Protein 3S3L (pdb70)

Organism: Streptomyces tendae (NCBI:txid1932)

Nearest PDB structures (foldseek):
  3t6s-assembly1_B  TM=1.002E+00  e=7.394E-83  Streptomyces tendae
  3t5y-assembly1_B  TM=1.002E+00  e=5.441E-80  Streptomyces tendae
  4xs9-assembly1_B  TM=9.458E-01  e=6.553E-44  Streptomyces peucetius
  5wgc-assembly1_B  TM=9.464E-01  e=9.146E-44  Streptomyces peucetius
  4xs7-assembly1_B  TM=9.462E-01  e=5.916E-43  Streptomyces peucetius

InterPro domains:
  IPR013747 Beta-ketoacyl-[acyl-carrier-protein] synthase III, C-terminal [PF08541] (248-338)
  IPR013751 Beta-ketoacyl-[acyl-carrier-protein] synthase III, N-terminal [PF08545] (112-190)
  IPR016039 Thiolase-like [G3DSA:3.40.47.10] (1-179)
  IPR016039 Thiolase-like [G3DSA:3.40.47.10] (180-338)
  IPR016039 Thiolase-like [SSF53901] (7-338)

Structure (mmCIF, N/CA/C/O backbone):
data_3S3L
#
_entry.id   3S3L
#
_cell.length_a   105.410
_cell.length_b   105.410
_cell.length_c   120.920
_cell.angle_alpha   90.00
_cell.angle_beta   90.00
_cell.angle_gamma   90.00
#
_symmetry.space_group_name_H-M   'P 41 21 2'
#
loop_
_entity.id
_entity.type
_entity.pdbx_description
1 polymer CerJ
2 non-polymer 'ACETATE ION'
3 non-polymer 'CHLORIDE ION'
4 water water
#
loop_
_atom_site.group_PDB
_atom_site.id
_atom_site.type_symbol
_atom_site.label_atom_id
_atom_site.label_alt_id
_atom_site.label_comp_id
_atom_site.label_asym_id
_atom_site.label_entity_id
_atom_site.label_seq_id
_atom_site.pdbx_PDB_ins_code
_atom_site.Cartn_x
_atom_site.Cartn_y
_atom_site.Cartn_z
_atom_site.occupancy
_atom_site.B_iso_or_equiv
_atom_site.auth_seq_id
_atom_site.auth_comp_id
_atom_site.auth_asym_id
_atom_site.auth_atom_id
_atom_site.pdbx_PDB_model_num
ATOM 1 N N . MET A 1 1 ? 36.396 5.443 -15.666 1.00 29.06 1 MET A N 1
ATOM 2 C CA . MET A 1 1 ? 36.210 6.090 -14.335 1.00 27.96 1 MET A CA 1
ATOM 3 C C . MET A 1 1 ? 35.505 5.161 -13.362 1.00 30.49 1 MET A C 1
ATOM 4 O O . MET A 1 1 ? 34.437 4.598 -13.675 1.00 28.25 1 MET A O 1
ATOM 9 N N . ARG A 1 2 ? 36.086 5.029 -12.172 1.00 30.87 2 ARG A N 1
ATOM 10 C CA . ARG A 1 2 ? 35.456 4.323 -11.057 1.00 31.93 2 ARG A CA 1
ATOM 11 C C . ARG A 1 2 ? 34.778 5.337 -10.126 1.00 31.52 2 ARG A C 1
ATOM 12 O O . ARG A 1 2 ? 35.418 6.234 -9.610 1.00 32.18 2 ARG A O 1
ATOM 20 N N . TRP A 1 3 ? 33.477 5.187 -9.914 1.00 29.37 3 TRP A N 1
ATOM 21 C CA . TRP A 1 3 ? 32.704 6.139 -9.111 1.00 28.31 3 TRP A CA 1
ATOM 22 C C . TRP A 1 3 ? 32.465 5.643 -7.679 1.00 27.58 3 TRP A C 1
ATOM 23 O O . TRP A 1 3 ? 31.952 4.544 -7.439 1.00 25.59 3 TRP A O 1
ATOM 34 N N . GLU A 1 4 ? 32.902 6.435 -6.718 1.00 32.23 4 GLU A N 1
ATOM 35 C CA . GLU A 1 4 ? 32.759 6.061 -5.297 1.00 34.68 4 GLU A CA 1
ATOM 36 C C . GLU A 1 4 ? 31.362 6.385 -4.716 1.00 32.34 4 GLU A C 1
ATOM 37 O O . GLU A 1 4 ? 30.879 5.673 -3.833 1.00 30.94 4 GLU A O 1
ATOM 43 N N . ASN A 1 5 ? 30.736 7.450 -5.216 1.00 30.05 5 ASN A N 1
ATOM 44 C CA . ASN A 1 5 ? 29.469 7.962 -4.701 1.00 31.70 5 ASN A CA 1
ATOM 45 C C . ASN A 1 5 ? 28.545 8.456 -5.786 1.00 27.83 5 ASN A C 1
ATOM 46 O O . ASN A 1 5 ? 28.282 9.659 -5.873 1.00 28.62 5 ASN A O 1
ATOM 51 N N . LEU A 1 6 ? 28.097 7.553 -6.655 1.00 26.35 6 LEU A N 1
ATOM 52 C CA . LEU A 1 6 ? 27.161 7.929 -7.721 1.00 22.70 6 LEU A CA 1
ATOM 53 C C . LEU A 1 6 ? 26.117 6.834 -7.879 1.00 22.70 6 LEU A C 1
ATOM 54 O O . LEU A 1 6 ? 26.446 5.651 -7.889 1.00 28.06 6 LEU A O 1
ATOM 59 N N . PHE A 1 7 ? 24.856 7.267 -7.977 1.00 23.67 7 PHE A N 1
ATOM 60 C CA . PHE A 1 7 ? 23.703 6.407 -7.936 1.00 19.02 7 PHE A CA 1
ATOM 61 C C . PHE A 1 7 ? 22.695 6.855 -8.982 1.00 21.40 7 PHE A C 1
ATOM 62 O O . PHE A 1 7 ? 22.609 8.048 -9.296 1.00 20.39 7 PHE A O 1
ATOM 70 N N . VAL A 1 8 ? 21.918 5.895 -9.470 1.00 20.52 8 VAL A N 1
ATOM 71 C CA . VAL A 1 8 ? 20.706 6.161 -10.224 1.00 21.76 8 VAL A CA 1
ATOM 72 C C . VAL A 1 8 ? 19.532 6.095 -9.251 1.00 23.52 8 VAL A C 1
ATOM 73 O O . VAL A 1 8 ? 19.297 5.069 -8.615 1.00 22.54 8 VAL A O 1
ATOM 77 N N . SER A 1 9 ? 18.808 7.200 -9.099 1.00 24.90 9 SER A N 1
ATOM 78 C CA . SER A 1 9 ? 17.716 7.257 -8.150 1.00 25.33 9 SER A CA 1
ATOM 79 C C . SER A 1 9 ? 16.356 7.059 -8.801 1.00 24.99 9 SER A C 1
ATOM 80 O O . SER A 1 9 ? 15.419 6.637 -8.153 1.00 24.14 9 SER A O 1
ATOM 83 N N . GLY A 1 10 ? 16.268 7.286 -10.090 1.00 23.89 10 GLY A N 1
ATOM 84 C CA . GLY A 1 10 ? 15.025 7.116 -10.786 1.00 25.32 10 GLY A CA 1
ATOM 85 C C . GLY A 1 10 ? 15.314 7.058 -12.270 1.00 24.27 10 GLY A C 1
ATOM 86 O O . GLY A 1 10 ? 16.356 7.573 -12.768 1.00 23.93 10 GLY A O 1
ATOM 87 N N . VAL A 1 11 ? 14.422 6.377 -12.963 1.00 24.46 11 VAL A N 1
ATOM 88 C CA . VAL A 1 11 ? 14.482 6.279 -14.404 1.00 24.65 11 VAL A CA 1
ATOM 89 C C . VAL A 1 11 ? 13.055 6.070 -14.949 1.00 24.13 11 VAL A C 1
ATOM 90 O O . VAL A 1 11 ? 12.264 5.385 -14.349 1.00 25.85 11 VAL A O 1
ATOM 94 N N . ALA A 1 12 ? 12.735 6.707 -16.060 1.00 21.70 12 ALA A N 1
ATOM 95 C CA . ALA A 1 12 ? 11.444 6.525 -16.702 1.00 26.25 12 ALA A CA 1
ATOM 96 C C . ALA A 1 12 ? 11.478 6.960 -18.168 1.00 25.71 12 ALA A C 1
ATOM 97 O O . ALA A 1 12 ? 12.353 7.750 -18.590 1.00 25.26 12 ALA A O 1
ATOM 99 N N . ALA A 1 13 ? 10.539 6.408 -18.934 1.00 23.09 13 ALA A N 1
ATOM 100 C CA . ALA A 1 13 ? 10.313 6.798 -20.301 1.00 23.91 13 ALA A CA 1
ATOM 101 C C . ALA A 1 13 ? 8.834 7.234 -20.465 1.00 25.37 13 ALA A C 1
ATOM 102 O O . ALA A 1 13 ? 7.944 6.699 -19.815 1.00 24.84 13 ALA A O 1
ATOM 104 N N . TRP A 1 14 ? 8.604 8.253 -21.287 1.00 24.73 14 TRP A N 1
ATOM 105 C CA . TRP A 1 14 ? 7.282 8.578 -21.794 1.00 25.17 14 TRP A CA 1
ATOM 106 C C . TRP A 1 14 ? 7.295 8.332 -23.304 1.00 26.21 14 TRP A C 1
ATOM 107 O O . TRP A 1 14 ? 7.967 9.053 -24.066 1.00 21.95 14 TRP A O 1
ATOM 118 N N . LEU A 1 15 ? 6.556 7.317 -23.715 1.00 23.73 15 LEU A N 1
ATOM 119 C CA . LEU A 1 15 ? 6.533 6.873 -25.097 1.00 23.64 15 LEU A CA 1
ATOM 120 C C . LEU A 1 15 ? 5.098 6.875 -25.648 1.00 24.88 15 LEU A C 1
ATOM 121 O O . LEU A 1 15 ? 4.196 6.423 -24.994 1.00 22.24 15 LEU A O 1
ATOM 126 N N . PRO A 1 16 ? 4.916 7.385 -26.862 1.00 24.85 16 PRO A N 1
ATOM 127 C CA . PRO A 1 16 ? 3.652 7.299 -27.533 1.00 27.20 16 PRO A CA 1
ATOM 128 C C . PRO A 1 16 ? 3.356 5.866 -27.966 1.00 26.70 16 PRO A C 1
ATOM 129 O O . PRO A 1 16 ? 4.166 4.952 -27.730 1.00 26.39 16 PRO A O 1
ATOM 133 N N . PRO A 1 17 ? 2.170 5.647 -28.530 1.00 28.65 17 PRO A N 1
ATOM 134 C CA . PRO A 1 17 ? 1.789 4.293 -28.872 1.00 27.38 17 PRO A CA 1
ATOM 135 C C . PRO A 1 17 ? 2.611 3.674 -30.012 1.00 29.01 17 PRO A C 1
ATOM 136 O O . PRO A 1 17 ? 3.237 4.384 -30.812 1.00 29.57 17 PRO A O 1
ATOM 140 N N . LEU A 1 18 ? 2.613 2.339 -30.053 1.00 29.17 18 LEU A N 1
ATOM 141 C CA . LEU A 1 18 ? 3.413 1.596 -31.015 1.00 29.50 18 LEU A CA 1
ATOM 142 C C . LEU A 1 18 ? 2.789 1.671 -32.399 1.00 30.40 18 LEU A C 1
ATOM 143 O O . LEU A 1 18 ? 1.551 1.638 -32.586 1.00 26.24 18 LEU A O 1
ATOM 148 N N . SER A 1 19 ? 3.646 1.739 -33.396 1.00 27.08 19 SER A N 1
ATOM 149 C CA . SER A 1 19 ? 3.157 1.668 -34.751 1.00 25.85 19 SER A CA 1
ATOM 150 C C . SER A 1 19 ? 3.927 0.540 -35.424 1.00 26.67 19 SER A C 1
ATOM 151 O O . SER A 1 19 ? 5.180 0.522 -35.372 1.00 23.74 19 SER A O 1
ATOM 154 N N . THR A 1 20 ? 3.220 -0.406 -36.027 1.00 26.38 20 THR A N 1
ATOM 155 C CA . THR A 1 20 ? 3.888 -1.653 -36.455 1.00 27.38 20 THR A CA 1
ATOM 156 C C . THR A 1 20 ? 4.638 -1.547 -37.805 1.00 27.89 20 THR A C 1
ATOM 157 O O . THR A 1 20 ? 4.202 -0.854 -38.730 1.00 24.08 20 THR A O 1
ATOM 161 N N . ALA A 1 21 ? 5.767 -2.259 -37.899 1.00 30.14 21 ALA A N 1
ATOM 162 C CA . ALA A 1 21 ? 6.485 -2.410 -39.185 1.00 28.28 21 ALA A CA 1
ATOM 163 C C . ALA A 1 21 ? 5.550 -3.000 -40.249 1.00 28.62 21 ALA A C 1
ATOM 164 O O . ALA A 1 21 ? 5.572 -2.549 -41.399 1.00 25.73 21 ALA A O 1
ATOM 166 N N . GLN A 1 22 ? 4.726 -3.979 -39.856 1.00 27.61 22 GLN A N 1
ATOM 167 C CA . GLN A 1 22 ? 3.749 -4.581 -40.771 1.00 32.24 22 GLN A CA 1
ATOM 168 C C . GLN A 1 22 ? 2.800 -3.520 -41.373 1.00 29.77 22 GLN A C 1
ATOM 169 O O . GLN A 1 22 ? 2.484 -3.569 -42.576 1.00 27.34 22 GLN A O 1
ATOM 175 N N . ASP A 1 23 ? 2.374 -2.528 -40.582 1.00 28.30 23 ASP A N 1
ATOM 176 C CA . ASP A 1 23 ? 1.488 -1.491 -41.166 1.00 29.64 23 ASP A CA 1
ATOM 177 C C . ASP A 1 23 ? 2.279 -0.609 -42.126 1.00 28.27 23 ASP A C 1
ATOM 178 O O . ASP A 1 23 ? 1.754 -0.167 -43.127 1.00 29.40 23 ASP A O 1
ATOM 183 N N . ALA A 1 24 ? 3.551 -0.363 -41.814 1.00 25.62 24 ALA A N 1
ATOM 184 C CA . ALA A 1 24 ? 4.398 0.486 -42.655 1.00 24.05 24 ALA A CA 1
ATOM 185 C C . ALA A 1 24 ? 4.641 -0.207 -43.996 1.00 26.86 24 ALA A C 1
ATOM 186 O O . ALA A 1 24 ? 4.641 0.449 -45.057 1.00 30.00 24 ALA A O 1
ATOM 188 N N . VAL A 1 25 ? 4.819 -1.526 -43.958 1.00 24.75 25 VAL A N 1
ATOM 189 C CA . VAL A 1 25 ? 4.958 -2.335 -45.160 1.00 26.64 25 VAL A CA 1
ATOM 190 C C . VAL A 1 25 ? 3.692 -2.241 -46.011 1.00 29.59 25 VAL A C 1
ATOM 191 O O . VAL A 1 25 ? 3.725 -1.913 -47.214 1.00 24.94 25 VAL A O 1
ATOM 195 N N . MET A 1 26 ? 2.560 -2.507 -45.378 1.00 31.23 26 MET A N 1
ATOM 196 C CA . MET A 1 26 ? 1.296 -2.478 -46.101 1.00 34.61 26 MET A CA 1
ATOM 197 C C . MET A 1 26 ? 0.963 -1.103 -46.672 1.00 32.38 26 MET A C 1
ATOM 198 O O . MET A 1 26 ? 0.312 -1.031 -47.717 1.00 32.82 26 MET A O 1
ATOM 203 N N . ALA A 1 27 ? 1.386 -0.025 -46.007 1.00 33.34 27 ALA A N 1
ATOM 204 C CA . ALA A 1 27 ? 1.123 1.336 -46.504 1.00 34.77 27 ALA A CA 1
ATOM 205 C C . ALA A 1 27 ? 2.146 1.797 -47.571 1.00 35.85 27 ALA A C 1
ATOM 206 O O . ALA A 1 27 ? 2.088 2.940 -48.033 1.00 34.25 27 ALA A O 1
ATOM 208 N N . GLY A 1 28 ? 3.093 0.924 -47.925 1.00 34.92 28 GLY A N 1
ATOM 209 C CA . GLY A 1 28 ? 4.113 1.237 -48.922 1.00 35.11 28 GLY A CA 1
ATOM 210 C C . GLY A 1 28 ? 5.282 2.086 -48.426 1.00 33.15 28 GLY A C 1
ATOM 211 O O . GLY A 1 28 ? 6.033 2.596 -49.241 1.00 32.73 28 GLY A O 1
ATOM 212 N N . LEU A 1 29 ? 5.466 2.236 -47.107 1.00 29.36 29 LEU A N 1
ATOM 213 C CA . LEU A 1 29 ? 6.475 3.136 -46.581 1.00 29.82 29 LEU A CA 1
ATOM 214 C C . LEU A 1 29 ? 7.812 2.427 -46.312 1.00 27.68 29 LEU A C 1
ATOM 215 O O . LEU A 1 29 ? 8.823 3.047 -46.211 1.00 27.08 29 LEU A O 1
ATOM 220 N N . LEU A 1 30 ? 7.768 1.113 -46.186 1.00 28.34 30 LEU A N 1
ATOM 221 C CA . LEU A 1 30 ? 8.892 0.316 -45.775 1.00 28.64 30 LEU A CA 1
ATOM 222 C C . LEU A 1 30 ? 8.893 -0.919 -46.667 1.00 28.54 30 LEU A C 1
ATOM 223 O O . LEU A 1 30 ? 7.867 -1.575 -46.831 1.00 23.99 30 LEU A O 1
ATOM 228 N N . ASP A 1 31 ? 10.042 -1.193 -47.261 1.00 28.14 31 ASP A N 1
ATOM 229 C CA . ASP A 1 31 ? 10.240 -2.358 -48.102 1.00 26.81 31 ASP A CA 1
ATOM 230 C C . ASP A 1 31 ? 10.243 -3.587 -47.190 1.00 27.92 31 ASP A C 1
ATOM 231 O O . ASP A 1 31 ? 10.898 -3.574 -46.138 1.00 28.07 31 ASP A O 1
ATOM 236 N N . PRO A 1 32 ? 9.567 -4.667 -47.603 1.00 29.41 32 PRO A N 1
ATOM 237 C CA . PRO A 1 32 ? 9.522 -5.792 -46.657 1.00 30.69 32 PRO A CA 1
ATOM 238 C C . PRO A 1 32 ? 10.882 -6.458 -46.379 1.00 28.92 32 PRO A C 1
ATOM 239 O O . PRO A 1 32 ? 11.072 -7.009 -45.302 1.00 27.00 32 PRO A O 1
ATOM 243 N N . ALA A 1 33 ? 11.814 -6.394 -47.331 1.00 29.44 33 ALA A N 1
ATOM 244 C CA . ALA A 1 33 ? 13.162 -6.989 -47.154 1.00 29.28 33 ALA A CA 1
ATOM 245 C C . ALA A 1 33 ? 13.933 -6.234 -46.086 1.00 26.29 33 ALA A C 1
ATOM 246 O O . ALA A 1 33 ? 14.611 -6.827 -45.280 1.00 25.70 33 ALA A O 1
ATOM 248 N N . ARG A 1 34 ? 13.808 -4.909 -46.077 1.00 23.40 34 ARG A N 1
ATOM 249 C CA . ARG A 1 34 ? 14.414 -4.114 -45.056 1.00 24.62 34 ARG A CA 1
ATOM 250 C C . ARG A 1 34 ? 13.717 -4.343 -43.691 1.00 23.32 34 ARG A C 1
ATOM 251 O O . ARG A 1 34 ? 14.385 -4.427 -42.686 1.00 23.02 34 ARG A O 1
ATOM 259 N N . SER A 1 35 ? 12.396 -4.464 -43.661 1.00 22.59 35 SER A N 1
ATOM 260 C CA . SER A 1 35 ? 11.736 -4.740 -42.409 1.00 22.75 35 SER A CA 1
ATOM 261 C C . SER A 1 35 ? 12.318 -6.021 -41.824 1.00 20.55 35 SER A C 1
ATOM 262 O O . SER A 1 35 ? 12.678 -6.054 -40.647 1.00 20.74 35 SER A O 1
ATOM 265 N N . LYS A 1 36 ? 12.422 -7.064 -42.631 1.00 23.08 36 LYS A N 1
ATOM 266 C CA . LYS A 1 36 ? 12.895 -8.357 -42.099 1.00 24.83 36 LYS A CA 1
ATOM 267 C C . LYS A 1 36 ? 14.369 -8.213 -41.706 1.00 28.55 36 LYS A C 1
ATOM 268 O O . LYS A 1 36 ? 14.764 -8.614 -40.578 1.00 26.66 36 LYS A O 1
ATOM 274 N N . LEU A 1 37 ? 15.179 -7.572 -42.562 1.00 27.57 37 LEU A N 1
ATOM 275 C CA . LEU A 1 37 ? 16.626 -7.451 -42.250 1.00 26.49 37 LEU A CA 1
ATOM 276 C C . LEU A 1 37 ? 16.883 -6.769 -40.916 1.00 27.05 37 LEU A C 1
ATOM 277 O O . LEU A 1 37 ? 17.642 -7.270 -40.119 1.00 27.66 37 LEU A O 1
ATOM 282 N N . ARG A 1 38 ? 16.275 -5.601 -40.693 1.00 25.63 38 ARG A N 1
ATOM 283 C CA . ARG A 1 38 ? 16.598 -4.793 -39.531 1.00 27.11 38 ARG A CA 1
ATOM 284 C C . ARG A 1 38 ? 15.923 -5.292 -38.249 1.00 25.87 38 ARG A C 1
ATOM 285 O O . ARG A 1 38 ? 16.309 -4.883 -37.163 1.00 28.15 38 ARG A O 1
ATOM 293 N N . GLY A 1 39 ? 14.910 -6.136 -38.399 1.00 24.51 39 GLY A N 1
ATOM 294 C CA . GLY A 1 39 ? 14.303 -6.862 -37.288 1.00 24.89 39 GLY A CA 1
ATOM 295 C C . GLY A 1 39 ? 13.469 -6.016 -36.331 1.00 23.11 39 GLY A C 1
ATOM 296 O O . GLY A 1 39 ? 13.069 -6.519 -35.294 1.00 22.82 39 GLY A O 1
ATOM 297 N N . ILE A 1 40 ? 13.238 -4.737 -36.661 1.00 21.86 40 ILE A N 1
ATOM 298 C CA . ILE A 1 40 ? 12.439 -3.859 -35.831 1.00 21.81 40 ILE A CA 1
ATOM 299 C C . ILE A 1 40 ? 10.940 -4.145 -36.137 1.00 23.33 40 ILE A C 1
ATOM 300 O O . ILE A 1 40 ? 10.492 -4.082 -37.258 1.00 24.21 40 ILE A O 1
ATOM 305 N N . GLU A 1 41 ? 10.199 -4.512 -35.112 1.00 20.97 41 GLU A N 1
ATOM 306 C CA . GLU A 1 41 ? 8.812 -4.966 -35.235 1.00 23.15 41 GLU A CA 1
ATOM 307 C C . GLU A 1 41 ? 7.842 -3.824 -35.098 1.00 20.54 41 GLU A C 1
ATOM 308 O O . GLU A 1 41 ? 6.748 -3.867 -35.647 1.00 23.22 41 GLU A O 1
ATOM 314 N N . SER A 1 42 ? 8.241 -2.795 -34.377 1.00 21.32 42 SER A N 1
ATOM 315 C CA . SER A 1 42 ? 7.403 -1.626 -34.214 1.00 21.87 42 SER A CA 1
ATOM 316 C C . SER A 1 42 ? 8.221 -0.489 -33.663 1.00 22.12 42 SER A C 1
ATOM 317 O O . SER A 1 42 ? 9.325 -0.705 -33.084 1.00 22.30 42 SER A O 1
ATOM 320 N N . VAL A 1 43 ? 7.729 0.734 -33.892 1.00 23.81 43 VAL A N 1
ATOM 321 C CA . VAL A 1 43 ? 8.318 1.899 -33.297 1.00 22.94 43 VAL A CA 1
ATOM 322 C C . VAL A 1 43 ? 7.259 2.759 -32.617 1.00 25.83 43 VAL A C 1
ATOM 323 O O . VAL A 1 43 ? 6.086 2.724 -32.980 1.00 23.66 43 VAL A O 1
ATOM 327 N N . THR A 1 44 ? 7.697 3.570 -31.663 1.00 22.68 44 THR A N 1
ATOM 328 C CA . THR A 1 44 ? 6.799 4.455 -30.969 1.00 24.11 44 THR A CA 1
ATOM 329 C C . THR A 1 44 ? 6.535 5.685 -31.882 1.00 23.01 44 THR A C 1
ATOM 330 O O . THR A 1 44 ? 7.462 6.238 -32.441 1.00 25.81 44 THR A O 1
ATOM 334 N N . VAL A 1 45 ? 5.275 6.095 -32.050 1.00 21.74 45 VAL A N 1
ATOM 335 C CA . VAL A 1 45 ? 4.938 7.242 -32.914 1.00 21.00 45 VAL A CA 1
ATOM 336 C C . VAL A 1 45 ? 4.010 8.227 -32.227 1.00 25.60 45 VAL A C 1
ATOM 337 O O . VAL A 1 45 ? 2.928 7.852 -31.805 1.00 25.85 45 VAL A O 1
ATOM 341 N N . ALA A 1 46 ? 4.436 9.475 -32.098 1.00 26.13 46 ALA A N 1
ATOM 342 C CA . ALA A 1 46 ? 3.622 10.478 -31.424 1.00 28.49 46 ALA A CA 1
ATOM 343 C C . ALA A 1 46 ? 2.647 11.165 -32.388 1.00 29.46 46 ALA A C 1
ATOM 344 O O . ALA A 1 46 ? 2.848 11.180 -33.587 1.00 26.17 46 ALA A O 1
ATOM 346 N N . SER A 1 47 ? 1.610 11.769 -31.828 1.00 31.06 47 SER A N 1
ATOM 347 C CA . SER A 1 47 ? 0.720 12.609 -32.616 1.00 34.06 47 SER A CA 1
ATOM 348 C C . SER A 1 47 ? 1.471 13.894 -32.952 1.00 32.53 47 SER A C 1
ATOM 349 O O . SER A 1 47 ? 2.521 14.175 -32.366 1.00 30.09 47 SER A O 1
ATOM 352 N N . ASP A 1 48 ? 0.893 14.672 -33.868 1.00 31.65 48 ASP A N 1
ATOM 353 C CA . ASP A 1 48 ? 1.369 15.989 -34.262 1.00 34.47 48 ASP A CA 1
ATOM 354 C C . ASP A 1 48 ? 0.995 17.095 -33.273 1.00 31.51 48 ASP A C 1
ATOM 355 O O . ASP A 1 48 ? 1.450 18.213 -33.416 1.00 30.29 48 ASP A O 1
ATOM 360 N N . ALA A 1 49 ? 0.176 16.775 -32.282 1.00 33.05 49 ALA A N 1
ATOM 361 C CA . ALA A 1 49 ? -0.370 17.767 -31.364 1.00 32.33 49 ALA A CA 1
ATOM 362 C C . ALA A 1 49 ? 0.745 18.370 -30.543 1.00 31.79 49 ALA A C 1
ATOM 363 O O . ALA A 1 49 ? 1.747 17.710 -30.305 1.00 24.90 49 ALA A O 1
ATOM 365 N N . GLU A 1 50 ? 0.556 19.608 -30.102 1.00 25.49 50 GLU A N 1
ATOM 366 C CA . GLU A 1 50 ? 1.537 20.276 -29.291 1.00 27.21 50 GLU A CA 1
ATOM 367 C C . GLU A 1 50 ? 1.897 19.533 -28.016 1.00 27.43 50 GLU A C 1
ATOM 368 O O . GLU A 1 50 ? 3.015 19.634 -27.569 1.00 25.21 50 GLU A O 1
ATOM 374 N N . GLU A 1 51 ? 0.969 18.768 -27.449 1.00 28.57 51 GLU A N 1
ATOM 375 C CA . GLU A 1 51 ? 1.246 18.036 -26.203 1.00 33.10 51 GLU A CA 1
ATOM 376 C C . GLU A 1 51 ? 2.328 16.928 -26.339 1.00 29.02 51 GLU A C 1
ATOM 377 O O . GLU A 1 51 ? 2.867 16.467 -25.340 1.00 31.43 51 GLU A O 1
ATOM 383 N N . ASP A 1 52 ? 2.613 16.499 -27.566 1.00 28.19 52 ASP A N 1
ATOM 384 C CA . ASP A 1 52 ? 3.664 15.516 -27.820 1.00 27.00 52 ASP A CA 1
ATOM 385 C C . ASP A 1 52 ? 4.902 16.133 -28.437 1.00 27.39 52 ASP A C 1
ATOM 386 O O . ASP A 1 52 ? 5.682 15.435 -29.077 1.00 24.98 52 ASP A O 1
ATOM 391 N N . ALA A 1 53 ? 5.062 17.446 -28.295 1.00 26.39 53 ALA A N 1
ATOM 392 C CA . ALA A 1 53 ? 6.310 18.057 -28.635 1.00 24.41 53 ALA A CA 1
ATOM 393 C C . ALA A 1 53 ? 7.418 17.481 -27.743 1.00 24.15 53 ALA A C 1
ATOM 394 O O . ALA A 1 53 ? 7.182 17.193 -26.573 1.00 24.49 53 ALA A O 1
ATOM 396 N N . PRO A 1 54 ? 8.652 17.353 -28.274 1.00 22.57 54 PRO A N 1
ATOM 397 C CA . PRO A 1 54 ? 9.693 16.713 -27.475 1.00 20.25 54 PRO A CA 1
ATOM 398 C C . PRO A 1 54 ? 9.947 17.270 -26.085 1.00 18.93 54 PRO A C 1
ATOM 399 O O . PRO A 1 54 ? 10.161 16.484 -25.172 1.00 23.25 54 PRO A O 1
ATOM 403 N N . PRO A 1 55 ? 9.932 18.598 -25.887 1.00 22.89 55 PRO A N 1
ATOM 404 C CA . PRO A 1 55 ? 10.172 19.011 -24.506 1.00 21.50 55 PRO A CA 1
ATOM 405 C C . PRO A 1 55 ? 9.055 18.646 -23.555 1.00 23.06 55 PRO A C 1
ATOM 406 O O . PRO A 1 55 ? 9.305 18.438 -22.368 1.00 22.74 55 PRO A O 1
ATOM 410 N N . ARG A 1 56 ? 7.849 18.471 -24.087 1.00 24.73 56 ARG A N 1
ATOM 411 C CA . ARG A 1 56 ? 6.737 18.118 -23.248 1.00 26.50 56 ARG A CA 1
ATOM 412 C C . ARG A 1 56 ? 6.768 16.656 -22.862 1.00 25.91 56 ARG A C 1
ATOM 413 O O . ARG A 1 56 ? 6.562 16.348 -21.686 1.00 25.30 56 ARG A O 1
ATOM 421 N N . MET A 1 57 ? 7.021 15.766 -23.824 1.00 23.11 57 MET A N 1
ATOM 422 C CA . MET A 1 57 ? 7.229 14.363 -23.484 1.00 23.31 57 MET A CA 1
ATOM 423 C C . MET A 1 57 ? 8.368 14.275 -22.454 1.00 22.91 57 MET A C 1
ATOM 424 O O . MET A 1 57 ? 8.285 13.484 -21.508 1.00 24.16 57 MET A O 1
ATOM 429 N N . ALA A 1 58 ? 9.411 15.098 -22.609 1.00 23.68 58 ALA A N 1
ATOM 430 C CA . ALA A 1 58 ? 10.587 14.992 -21.718 1.00 23.34 58 ALA A CA 1
ATOM 431 C C . ALA A 1 58 ? 10.206 15.415 -20.320 1.00 24.46 58 ALA A C 1
ATOM 432 O O . ALA A 1 58 ? 10.602 14.775 -19.346 1.00 21.11 58 ALA A O 1
ATOM 434 N N . ALA A 1 59 ? 9.437 16.496 -20.222 1.00 26.62 59 ALA A N 1
ATOM 435 C CA . ALA A 1 59 ? 8.947 16.973 -18.943 1.00 27.09 59 ALA A CA 1
ATOM 436 C C . ALA A 1 59 ? 8.132 15.892 -18.244 1.00 27.00 59 ALA A C 1
ATOM 437 O O . ALA A 1 59 ? 8.214 15.745 -17.018 1.00 26.83 59 ALA A O 1
ATOM 439 N N . ARG A 1 60 ? 7.317 15.160 -19.007 1.00 29.02 60 ARG A N 1
ATOM 440 C CA . ARG A 1 60 ? 6.523 14.065 -18.436 1.00 28.44 60 ARG A CA 1
ATOM 441 C C . ARG A 1 60 ? 7.430 12.914 -17.984 1.00 27.50 60 ARG A C 1
ATOM 442 O O . ARG A 1 60 ? 7.231 12.334 -16.924 1.00 26.25 60 ARG A O 1
ATOM 450 N N . ALA A 1 61 ? 8.384 12.544 -18.816 1.00 24.61 61 ALA A N 1
ATOM 451 C CA . ALA A 1 61 ? 9.298 11.496 -18.454 1.00 24.92 61 ALA A CA 1
ATOM 452 C C . ALA A 1 61 ? 10.038 11.869 -17.163 1.00 24.54 61 ALA A C 1
ATOM 453 O O . ALA A 1 61 ? 10.204 11.036 -16.262 1.00 25.50 61 ALA A O 1
ATOM 455 N N . ALA A 1 62 ? 10.491 13.111 -17.091 1.00 22.59 62 ALA A N 1
ATOM 456 C CA . ALA A 1 62 ? 11.260 13.605 -15.949 1.00 24.12 62 ALA A CA 1
ATOM 457 C C . ALA A 1 62 ? 10.423 13.581 -14.666 1.00 25.74 62 ALA A C 1
ATOM 458 O O . ALA A 1 62 ? 10.903 13.182 -13.644 1.00 23.97 62 ALA A O 1
ATOM 460 N N . ARG A 1 63 ? 9.161 13.991 -14.743 1.00 27.28 63 ARG A N 1
ATOM 461 C CA . ARG A 1 63 ? 8.312 13.956 -13.593 1.00 29.50 63 ARG A CA 1
ATOM 462 C C . ARG A 1 63 ? 8.113 12.527 -13.075 1.00 30.54 63 ARG A C 1
ATOM 463 O O . ARG A 1 63 ? 8.115 12.276 -11.861 1.00 28.11 63 ARG A O 1
ATOM 471 N N . ALA A 1 64 ? 7.969 11.581 -13.985 1.00 29.30 64 ALA A N 1
ATOM 472 C CA . ALA A 1 64 ? 7.832 10.185 -13.565 1.00 29.09 64 ALA A CA 1
ATOM 473 C C . ALA A 1 64 ? 9.134 9.666 -12.920 1.00 28.36 64 ALA A C 1
ATOM 474 O O . ALA A 1 64 ? 9.097 8.944 -11.919 1.00 27.05 64 ALA A O 1
ATOM 476 N N . ALA A 1 65 ? 10.291 10.013 -13.474 1.00 26.97 65 ALA A N 1
ATOM 477 C CA . ALA A 1 65 ? 11.563 9.475 -12.953 1.00 26.27 65 ALA A CA 1
ATOM 478 C C . ALA A 1 65 ? 11.860 10.037 -11.564 1.00 28.70 65 ALA A C 1
ATOM 479 O O . ALA A 1 65 ? 12.289 9.315 -10.660 1.00 28.35 65 ALA A O 1
ATOM 481 N N . LEU A 1 66 ? 11.629 11.338 -11.393 1.00 29.03 66 LEU A N 1
ATOM 482 C CA . LEU A 1 66 ? 11.761 11.974 -10.098 1.00 32.00 66 LEU A CA 1
ATOM 483 C C . LEU A 1 66 ? 10.773 11.365 -9.080 1.00 34.80 66 LEU A C 1
ATOM 484 O O . LEU A 1 66 ? 11.148 11.074 -7.943 1.00 36.50 66 LEU A O 1
ATOM 489 N N . GLY A 1 67 ? 9.529 11.161 -9.504 1.00 35.73 67 GLY A N 1
ATOM 490 C CA . GLY A 1 67 ? 8.491 10.546 -8.670 1.00 39.96 67 GLY A CA 1
ATOM 491 C C . GLY A 1 67 ? 8.791 9.105 -8.248 1.00 41.85 67 GLY A C 1
ATOM 492 O O . GLY A 1 67 ? 8.516 8.711 -7.114 1.00 37.27 67 GLY A O 1
ATOM 493 N N . ARG A 1 68 ? 9.375 8.323 -9.143 1.00 43.54 68 ARG A N 1
ATOM 494 C CA . ARG A 1 68 ? 9.725 6.936 -8.832 1.00 47.15 68 ARG A CA 1
ATOM 495 C C . ARG A 1 68 ? 10.865 6.851 -7.825 1.00 48.46 68 ARG A C 1
ATOM 496 O O . ARG A 1 68 ? 10.951 5.880 -7.087 1.00 50.07 68 ARG A O 1
ATOM 504 N N . GLY A 1 69 ? 11.729 7.859 -7.775 1.00 50.29 69 GLY A N 1
ATOM 505 C CA . GLY A 1 69 ? 12.895 7.812 -6.882 1.00 50.64 69 GLY A CA 1
ATOM 506 C C . GLY A 1 69 ? 12.778 8.585 -5.585 1.00 52.44 69 GLY A C 1
ATOM 507 O O . GLY A 1 69 ? 13.740 8.678 -4.824 1.00 51.13 69 GLY A O 1
ATOM 508 N N . ASP A 1 70 ? 11.611 9.166 -5.328 1.00 56.10 70 ASP A N 1
ATOM 509 C CA . ASP A 1 70 ? 11.484 10.125 -4.233 1.00 60.43 70 ASP A CA 1
ATOM 510 C C . ASP A 1 70 ? 12.705 11.055 -4.227 1.00 60.41 70 ASP A C 1
ATOM 511 O O . ASP A 1 70 ? 13.448 11.123 -3.225 1.00 62.89 70 ASP A O 1
ATOM 516 N N . VAL A 1 71 ? 12.964 11.710 -5.366 1.00 56.82 71 VAL A N 1
ATOM 517 C CA . VAL A 1 71 ? 13.919 12.820 -5.391 1.00 52.73 71 VAL A CA 1
ATOM 518 C C . VAL A 1 71 ? 13.052 14.059 -5.431 1.00 49.90 71 VAL A C 1
ATOM 519 O O . VAL A 1 71 ? 12.151 14.193 -6.265 1.00 50.28 71 VAL A O 1
ATOM 523 N N . ASP A 1 72 ? 13.290 14.931 -4.472 1.00 46.14 72 ASP A N 1
ATOM 524 C CA . ASP A 1 72 ? 12.587 16.176 -4.389 1.00 44.40 72 ASP A CA 1
ATOM 525 C C . ASP A 1 72 ? 13.182 17.011 -5.515 1.00 40.44 72 ASP A C 1
ATOM 526 O O . ASP A 1 72 ? 14.407 17.157 -5.586 1.00 35.81 72 ASP A O 1
ATOM 531 N N . PRO A 1 73 ? 12.323 17.557 -6.391 1.00 36.67 73 PRO A N 1
ATOM 532 C CA . PRO A 1 73 ? 12.777 18.447 -7.440 1.00 36.69 73 PRO A CA 1
ATOM 533 C C . PRO A 1 73 ? 13.707 19.546 -6.907 1.00 34.77 73 PRO A C 1
ATOM 534 O O . PRO A 1 73 ? 14.653 19.923 -7.598 1.00 32.54 73 PRO A O 1
ATOM 538 N N . ALA A 1 74 ? 13.484 20.027 -5.679 1.00 31.41 74 ALA A N 1
ATOM 539 C CA . ALA A 1 74 ? 14.319 21.129 -5.133 1.00 30.95 74 ALA A CA 1
ATOM 540 C C . ALA A 1 74 ? 15.780 20.709 -4.864 1.00 30.05 74 ALA A C 1
ATOM 541 O O . ALA A 1 74 ? 16.621 21.567 -4.684 1.00 31.57 74 ALA A O 1
ATOM 543 N N . ASP A 1 75 ? 16.060 19.399 -4.901 1.00 31.26 75 ASP A N 1
ATOM 544 C CA . ASP A 1 75 ? 17.407 18.813 -4.717 1.00 31.96 75 ASP A CA 1
ATOM 545 C C . ASP A 1 75 ? 18.228 18.658 -6.022 1.00 29.28 75 ASP A C 1
ATOM 546 O O . ASP A 1 75 ? 19.369 18.236 -5.967 1.00 27.35 75 ASP A O 1
ATOM 551 N N . VAL A 1 76 ? 17.619 18.928 -7.164 1.00 28.24 76 VAL A N 1
ATOM 552 C CA . VAL A 1 76 ? 18.264 18.835 -8.470 1.00 24.81 76 VAL A CA 1
ATOM 553 C C . VAL A 1 76 ? 19.058 20.107 -8.735 1.00 26.48 76 VAL A C 1
ATOM 554 O O . VAL A 1 76 ? 18.485 21.217 -8.762 1.00 27.56 76 VAL A O 1
ATOM 558 N N . SER A 1 77 ? 20.363 19.954 -8.978 1.00 24.16 77 SER A N 1
ATOM 559 C CA . SER A 1 77 ? 21.248 21.063 -9.182 1.00 25.61 77 SER A CA 1
ATOM 560 C C . SER A 1 77 ? 21.601 21.295 -10.678 1.00 25.40 77 SER A C 1
ATOM 561 O O . SER A 1 77 ? 22.202 22.296 -11.034 1.00 27.21 77 SER A O 1
ATOM 564 N N . LEU A 1 78 ? 21.253 20.358 -11.549 1.00 20.73 78 LEU A N 1
ATOM 565 C CA . LEU A 1 78 ? 21.548 20.439 -12.987 1.00 22.14 78 LEU A CA 1
ATOM 566 C C . LEU A 1 78 ? 20.540 19.675 -13.790 1.00 22.80 78 LEU A C 1
ATOM 567 O O . LEU A 1 78 ? 20.088 18.587 -13.367 1.00 22.75 78 LEU A O 1
ATOM 572 N N . VAL A 1 79 ? 20.183 20.226 -14.950 1.00 20.83 79 VAL A N 1
ATOM 573 C CA . VAL A 1 79 ? 19.363 19.514 -15.925 1.00 19.23 79 VAL A CA 1
ATOM 574 C C . VAL A 1 79 ? 20.127 19.465 -17.243 1.00 22.81 79 VAL A C 1
ATOM 575 O O . VAL A 1 79 ? 20.560 20.478 -17.735 1.00 21.48 79 VAL A O 1
ATOM 579 N N . LEU A 1 80 ? 20.303 18.268 -17.792 1.00 20.23 80 LEU A N 1
ATOM 580 C CA . LEU A 1 80 ? 20.846 18.120 -19.122 1.00 20.70 80 LEU A CA 1
ATOM 581 C C . LEU A 1 80 ? 19.819 17.431 -20.012 1.00 18.94 80 LEU A C 1
ATOM 582 O O . LEU A 1 80 ? 19.362 16.343 -19.694 1.00 23.14 80 LEU A O 1
ATOM 587 N N . HIS A 1 81 ? 19.487 18.055 -21.124 1.00 18.86 81 HIS A N 1
ATOM 588 C CA . HIS A 1 81 ? 18.519 17.543 -22.073 1.00 19.42 81 HIS A CA 1
ATOM 589 C C . HIS A 1 81 ? 19.186 17.281 -23.415 1.00 21.81 81 HIS A C 1
ATOM 590 O O . HIS A 1 81 ? 19.571 18.221 -24.111 1.00 20.60 81 HIS A O 1
ATOM 597 N N . SER A 1 82 ? 19.305 15.992 -23.746 1.00 19.29 82 SER A N 1
ATOM 598 C CA . SER A 1 82 ? 19.913 15.478 -24.966 1.00 20.84 82 SER A CA 1
ATOM 599 C C . SER A 1 82 ? 18.875 15.197 -26.026 1.00 23.92 82 SER A C 1
ATOM 600 O O . SER A 1 82 ? 17.792 14.691 -25.732 1.00 20.33 82 SER A O 1
ATOM 603 N N . SER A 1 83 ? 19.214 15.503 -27.262 1.00 22.23 83 SER A N 1
ATOM 604 C CA . SER A 1 83 ? 18.366 15.183 -28.385 1.00 23.38 83 SER A CA 1
ATOM 605 C C . SER A 1 83 ? 19.126 15.126 -29.703 1.00 22.45 83 SER A C 1
ATOM 606 O O . SER A 1 83 ? 20.300 15.531 -29.780 1.00 22.95 83 SER A O 1
ATOM 609 N N . LEU A 1 84 ? 18.428 14.602 -30.711 1.00 21.43 84 LEU A N 1
ATOM 610 C CA . LEU A 1 84 ? 18.935 14.412 -32.063 1.00 21.34 84 LEU A CA 1
ATOM 611 C C . LEU A 1 84 ? 18.391 15.451 -33.035 1.00 26.41 84 LEU A C 1
ATOM 612 O O . LEU A 1 84 ? 19.032 15.730 -34.036 1.00 22.70 84 LEU A O 1
ATOM 617 N N . TRP A 1 85 ? 17.185 15.976 -32.781 1.00 21.61 85 TRP A N 1
ATOM 618 C CA . TRP A 1 85 ? 16.506 16.705 -33.826 1.00 24.04 85 TRP A CA 1
ATOM 619 C C . TRP A 1 85 ? 15.557 17.779 -33.245 1.00 22.71 85 TRP A C 1
ATOM 620 O O . TRP A 1 85 ? 15.599 18.090 -32.050 1.00 23.83 85 TRP A O 1
ATOM 631 N N . PHE A 1 86 ? 14.758 18.368 -34.125 1.00 22.64 86 PHE A N 1
ATOM 632 C CA . PHE A 1 86 ? 14.004 19.588 -33.856 1.00 23.49 86 PHE A CA 1
ATOM 633 C C . PHE A 1 86 ? 13.155 19.413 -32.597 1.00 21.19 86 PHE A C 1
ATOM 634 O O . PHE A 1 86 ? 12.579 18.358 -32.400 1.00 23.44 86 PHE A O 1
ATOM 642 N N . GLN A 1 87 ? 13.140 20.427 -31.754 1.00 23.05 87 GLN A N 1
ATOM 643 C CA . GLN A 1 87 ? 12.397 20.412 -30.499 1.00 22.21 87 GLN A CA 1
ATOM 644 C C . GLN A 1 87 ? 11.081 21.196 -30.581 1.00 23.84 87 GLN A C 1
ATOM 645 O O . GLN A 1 87 ? 10.339 21.235 -29.621 1.00 24.64 87 GLN A O 1
ATOM 651 N N . GLY A 1 88 ? 10.784 21.792 -31.734 1.00 22.55 88 GLY A N 1
ATOM 652 C CA . GLY A 1 88 ? 9.444 22.285 -32.017 1.00 25.01 88 GLY A CA 1
ATOM 653 C C . GLY A 1 88 ? 9.339 23.792 -32.189 1.00 23.19 88 GLY A C 1
ATOM 654 O O . GLY A 1 88 ? 8.423 24.290 -32.879 1.00 25.21 88 GLY A O 1
ATOM 655 N N . ILE A 1 89 ? 10.276 24.500 -31.583 1.00 22.24 89 ILE A N 1
ATOM 656 C CA . ILE A 1 89 ? 10.432 25.959 -31.723 1.00 22.68 89 ILE A CA 1
ATOM 657 C C . ILE A 1 89 ? 11.942 26.208 -31.817 1.00 24.99 89 ILE A C 1
ATOM 658 O O . ILE A 1 89 ? 12.688 25.616 -31.028 1.00 22.23 89 ILE A O 1
ATOM 663 N N . ASP A 1 90 ? 12.382 27.054 -32.752 1.00 23.66 90 ASP A N 1
ATOM 664 C CA . ASP A 1 90 ? 13.797 27.383 -32.884 1.00 25.46 90 ASP A CA 1
ATOM 665 C C . ASP A 1 90 ? 14.130 28.627 -32.098 1.00 27.89 90 ASP A C 1
ATOM 666 O O . ASP A 1 90 ? 13.227 29.252 -31.540 1.00 26.23 90 ASP A O 1
ATOM 671 N N . LEU A 1 91 ? 15.438 28.913 -31.984 1.00 25.43 91 LEU A N 1
ATOM 672 C CA . LEU A 1 91 ? 15.963 30.055 -31.281 1.00 28.36 91 LEU A CA 1
ATOM 673 C C . LEU A 1 91 ? 15.388 30.122 -29.846 1.00 27.28 91 LEU A C 1
ATOM 674 O O . LEU A 1 91 ? 15.023 31.192 -29.349 1.00 25.12 91 LEU A O 1
ATOM 679 N N . TRP A 1 92 ? 15.306 28.969 -29.189 1.00 26.32 92 TRP A N 1
ATOM 680 C CA . TRP A 1 92 ? 14.617 28.889 -27.897 1.00 25.68 92 TRP A CA 1
ATOM 681 C C . TRP A 1 92 ? 15.243 27.782 -27.072 1.00 28.80 92 TRP A C 1
ATOM 682 O O . TRP A 1 92 ? 15.489 26.698 -27.584 1.00 24.14 92 TRP A O 1
ATOM 693 N N . PRO A 1 93 ? 15.464 28.031 -25.776 1.00 30.61 93 PRO A N 1
ATOM 694 C CA . PRO A 1 93 ? 16.077 27.070 -24.863 1.00 29.93 93 PRO A CA 1
ATOM 695 C C . PRO A 1 93 ? 15.130 25.943 -24.329 1.00 29.63 93 PRO A C 1
ATOM 696 O O . PRO A 1 93 ? 14.565 26.038 -23.231 1.00 28.70 93 PRO A O 1
ATOM 700 N N . ALA A 1 94 ? 15.015 24.867 -25.106 1.00 26.79 94 ALA A N 1
ATOM 701 C CA . ALA A 1 94 ? 14.206 23.700 -24.750 1.00 27.06 94 ALA A CA 1
ATOM 702 C C . ALA A 1 94 ? 14.488 23.163 -23.364 1.00 26.08 94 ALA A C 1
ATOM 703 O O . ALA A 1 94 ? 13.564 22.794 -22.641 1.00 24.56 94 ALA A O 1
ATOM 705 N N . ALA A 1 95 ? 15.774 23.055 -23.035 1.00 23.60 95 ALA A N 1
ATOM 706 C CA . ALA A 1 95 ? 16.193 22.552 -21.762 1.00 21.45 95 ALA A CA 1
ATOM 707 C C . ALA A 1 95 ? 15.666 23.358 -20.571 1.00 22.42 95 ALA A C 1
ATOM 708 O O . ALA A 1 95 ? 15.397 22.771 -19.523 1.00 22.56 95 ALA A O 1
ATOM 710 N N . SER A 1 96 ? 15.512 24.679 -20.707 1.00 23.14 96 SER A N 1
ATOM 711 C CA . SER A 1 96 ? 14.961 25.464 -19.627 1.00 24.61 96 SER A CA 1
ATOM 712 C C . SER A 1 96 ? 13.476 25.150 -19.451 1.00 24.22 96 SER A C 1
ATOM 713 O O . SER A 1 96 ? 12.990 25.204 -18.347 1.00 25.65 96 SER A O 1
ATOM 716 N N . TYR A 1 97 ? 12.776 24.831 -20.532 1.00 23.24 97 TYR A N 1
ATOM 717 C CA . TYR A 1 97 ? 11.396 24.426 -20.463 1.00 24.09 97 TYR A CA 1
ATOM 718 C C . TYR A 1 97 ? 11.263 23.115 -19.717 1.00 27.84 97 TYR A C 1
ATOM 719 O O . TYR A 1 97 ? 10.381 23.010 -18.862 1.00 26.07 97 TYR A O 1
ATOM 728 N N . VAL A 1 98 ? 12.108 22.137 -20.048 1.00 23.60 98 VAL A N 1
ATOM 729 C CA . VAL A 1 98 ? 12.092 20.842 -19.352 1.00 25.31 98 VAL A CA 1
ATOM 730 C C . VAL A 1 98 ? 12.360 21.064 -17.888 1.00 25.38 98 VAL A C 1
ATOM 731 O O . VAL A 1 98 ? 11.613 20.562 -17.040 1.00 27.50 98 VAL A O 1
ATOM 735 N N . ALA A 1 99 ? 13.385 21.853 -17.600 1.00 24.39 99 ALA A N 1
ATOM 736 C CA . ALA A 1 99 ? 13.777 22.161 -16.256 1.00 26.49 99 ALA A CA 1
ATOM 737 C C . ALA A 1 99 ? 12.654 22.859 -15.480 1.00 27.18 99 ALA A C 1
ATOM 738 O O . ALA A 1 99 ? 12.375 22.490 -14.342 1.00 25.87 99 ALA A O 1
ATOM 740 N N . HIS A 1 100 ? 12.019 23.854 -16.103 1.00 25.80 100 HIS A N 1
ATOM 741 C CA . HIS A 1 100 ? 10.971 24.631 -15.452 1.00 28.27 100 HIS A CA 1
ATOM 742 C C . HIS A 1 100 ? 9.770 23.761 -15.164 1.00 26.81 100 HIS A C 1
ATOM 743 O O . HIS A 1 100 ? 9.172 23.864 -14.106 1.00 26.09 100 HIS A O 1
ATOM 750 N N . GLU A 1 101 ? 9.420 22.910 -16.097 1.00 26.18 101 GLU A N 1
ATOM 751 C CA . GLU A 1 101 ? 8.226 22.128 -15.961 1.00 28.95 101 GLU A CA 1
ATOM 752 C C . GLU A 1 101 ? 8.408 20.980 -14.945 1.00 31.70 101 GLU A C 1
ATOM 753 O O . GLU A 1 101 ? 7.459 20.657 -14.237 1.00 30.12 101 GLU A O 1
ATOM 759 N N . ALA A 1 102 ? 9.619 20.419 -14.836 1.00 28.47 102 ALA A N 1
ATOM 760 C CA . ALA A 1 102 ? 9.852 19.215 -14.007 1.00 30.77 102 ALA A CA 1
ATOM 761 C C . ALA A 1 102 ? 10.597 19.469 -12.697 1.00 32.15 102 ALA A C 1
ATOM 762 O O . ALA A 1 102 ? 10.475 18.683 -11.755 1.00 32.40 102 ALA A O 1
ATOM 764 N N . VAL A 1 103 ? 11.355 20.562 -12.618 1.00 31.77 103 VAL A N 1
ATOM 765 C CA . VAL A 1 103 ? 12.244 20.791 -11.482 1.00 30.40 103 VAL A CA 1
ATOM 766 C C . VAL A 1 103 ? 11.932 22.135 -10.836 1.00 33.25 103 VAL A C 1
ATOM 767 O O . VAL A 1 103 ? 11.586 22.182 -9.668 1.00 35.05 103 VAL A O 1
ATOM 771 N N . GLY A 1 104 ? 12.018 23.210 -11.607 1.00 29.24 104 GLY A N 1
ATOM 772 C CA . GLY A 1 104 ? 11.697 24.536 -11.103 1.00 29.46 104 GLY A CA 1
ATOM 773 C C . GLY A 1 104 ? 12.476 25.640 -11.789 1.00 28.72 104 GLY A C 1
ATOM 774 O O . GLY A 1 104 ? 13.160 25.445 -12.827 1.00 27.77 104 GLY A O 1
ATOM 775 N N . ARG A 1 105 ? 12.429 26.793 -11.152 1.00 30.86 105 ARG A N 1
ATOM 776 C CA . ARG A 1 105 ? 12.926 28.007 -11.744 1.00 30.53 105 ARG A CA 1
ATOM 777 C C . ARG A 1 105 ? 14.434 28.089 -11.679 1.00 27.69 105 ARG A C 1
ATOM 778 O O . ARG A 1 105 ? 15.052 28.583 -12.602 1.00 27.75 105 ARG A O 1
ATOM 786 N N . HIS A 1 106 ? 15.026 27.637 -10.589 1.00 27.90 106 HIS A N 1
ATOM 787 C CA . HIS A 1 106 ? 16.399 28.014 -10.295 1.00 28.55 106 HIS A CA 1
ATOM 788 C C . HIS A 1 106 ? 17.364 26.851 -10.419 1.00 28.68 106 HIS A C 1
ATOM 789 O O . HIS A 1 106 ? 18.172 26.619 -9.534 1.00 32.52 106 HIS A O 1
ATOM 796 N N . VAL A 1 107 ? 17.295 26.136 -11.529 1.00 25.01 107 VAL A N 1
ATOM 797 C CA . VAL A 1 107 ? 18.272 25.106 -11.824 1.00 25.94 107 VAL A CA 1
ATOM 798 C C . VAL A 1 107 ? 18.856 25.353 -13.226 1.00 24.86 107 VAL A C 1
ATOM 799 O O . VAL A 1 107 ? 18.108 25.514 -14.212 1.00 23.58 107 VAL A O 1
ATOM 803 N N . PRO A 1 108 ? 20.193 25.415 -13.327 1.00 21.59 108 PRO A N 1
ATOM 804 C CA . PRO A 1 108 ? 20.829 25.561 -14.631 1.00 23.93 108 PRO A CA 1
ATOM 805 C C . PRO A 1 108 ? 20.526 24.375 -15.524 1.00 23.05 108 PRO A C 1
ATOM 806 O O . PRO A 1 108 ? 20.661 23.236 -15.060 1.00 23.62 108 PRO A O 1
ATOM 810 N N . ALA A 1 109 ? 20.151 24.649 -16.780 1.00 21.28 109 ALA A N 1
ATOM 811 C CA . ALA A 1 109 ? 19.707 23.658 -17.727 1.00 22.39 109 ALA A CA 1
ATOM 812 C C . ALA A 1 109 ? 20.502 23.828 -19.030 1.00 23.11 109 ALA A C 1
ATOM 813 O O . ALA A 1 109 ? 20.615 24.947 -19.530 1.00 24.28 109 ALA A O 1
ATOM 815 N N . PHE A 1 110 ? 21.052 22.731 -19.555 1.00 22.07 110 PHE A N 1
ATOM 816 C CA . PHE A 1 110 ? 21.744 22.763 -20.852 1.00 22.59 110 PHE A CA 1
ATOM 817 C C . PHE A 1 110 ? 21.092 21.797 -21.847 1.00 22.88 110 PHE A C 1
ATOM 818 O O . PHE A 1 110 ? 20.636 20.711 -21.481 1.00 22.11 110 PHE A O 1
ATOM 826 N N . GLY A 1 111 ? 21.080 22.182 -23.111 1.00 22.29 111 GLY A N 1
ATOM 827 C CA . GLY A 1 111 ? 20.842 21.237 -24.191 1.00 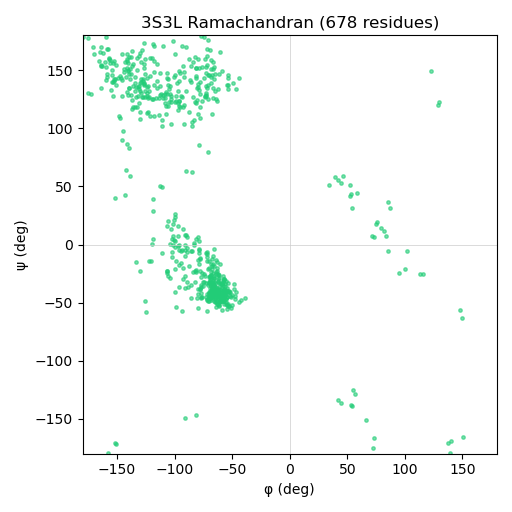20.89 111 GLY A CA 1
ATOM 828 C C . GLY A 1 111 ? 22.160 20.588 -24.570 1.00 21.76 111 GLY A C 1
ATOM 829 O O . GLY A 1 111 ? 23.186 21.253 -24.646 1.00 21.23 111 GLY A O 1
ATOM 830 N N . LEU A 1 112 ? 22.125 19.287 -24.834 1.00 24.65 112 LEU A N 1
ATOM 831 C CA . LEU A 1 112 ? 23.317 18.548 -25.082 1.00 22.49 112 LEU A CA 1
ATOM 832 C C . LEU A 1 112 ? 23.201 17.814 -26.398 1.00 24.06 112 LEU A C 1
ATOM 833 O O . LEU A 1 112 ? 22.177 17.208 -26.687 1.00 19.94 112 LEU A O 1
ATOM 838 N N . ALA A 1 113 ? 24.294 17.814 -27.164 1.00 22.87 113 ALA A N 1
ATOM 839 C CA . ALA A 1 113 ? 24.346 17.172 -28.482 1.00 24.19 113 ALA A CA 1
ATOM 840 C C . ALA A 1 113 ? 25.574 16.278 -28.566 1.00 23.85 113 ALA A C 1
ATOM 841 O O . ALA A 1 113 ? 26.690 16.753 -28.595 1.00 23.94 113 ALA A O 1
ATOM 843 N N . GLN A 1 114 ? 25.347 14.975 -28.548 1.00 24.93 114 GLN A N 1
ATOM 844 C CA . GLN A 1 114 ? 26.368 13.996 -28.843 1.00 24.47 114 GLN A CA 1
ATOM 845 C C . GLN A 1 114 ? 25.681 12.841 -29.612 1.00 25.87 114 GLN A C 1
ATOM 846 O O . GLN A 1 114 ? 25.889 11.642 -29.351 1.00 27.22 114 GLN A O 1
ATOM 852 N N . ARG A 1 115 ? 24.815 13.252 -30.546 1.00 27.27 115 ARG A N 1
ATOM 853 C CA . ARG A 1 115 ? 23.938 12.378 -31.314 1.00 23.63 115 ARG A CA 1
ATOM 854 C C . ARG A 1 115 ? 23.346 11.314 -30.388 1.00 23.48 115 ARG A C 1
ATOM 855 O O . ARG A 1 115 ? 22.902 11.613 -29.269 1.00 19.77 115 ARG A O 1
ATOM 863 N N . CYS A 1 116 ? 23.355 10.066 -30.817 1.00 19.63 116 CYS A N 1
ATOM 864 C CA . CYS A 1 116 ? 22.708 9.023 -30.038 1.00 21.74 116 CYS A CA 1
ATOM 865 C C . CYS A 1 116 ? 23.393 8.719 -28.699 1.00 23.07 116 CYS A C 1
ATOM 866 O O . CYS A 1 116 ? 22.799 8.058 -27.843 1.00 23.10 116 CYS A O 1
ATOM 869 N N . ASN A 1 117 ? 24.659 9.118 -28.542 1.00 19.57 117 ASN A N 1
ATOM 870 C CA . ASN A 1 117 ? 25.359 8.926 -27.277 1.00 20.95 117 ASN A CA 1
ATOM 871 C C . ASN A 1 117 ? 25.007 9.934 -26.195 1.00 21.13 117 ASN A C 1
ATOM 872 O O . ASN A 1 117 ? 25.470 9.808 -25.070 1.00 19.09 117 ASN A O 1
ATOM 877 N N . GLY A 1 118 ? 24.182 10.925 -26.519 1.00 22.97 118 GLY A N 1
ATOM 878 C CA . GLY A 1 118 ? 23.850 12.002 -25.582 1.00 21.15 118 GLY A CA 1
ATOM 879 C C . GLY A 1 118 ? 23.471 11.540 -24.189 1.00 21.88 118 GLY A C 1
ATOM 880 O O . GLY A 1 118 ? 23.952 12.089 -23.180 1.00 21.87 118 GLY A O 1
ATOM 881 N N . GLY A 1 119 ? 22.599 10.544 -24.132 1.00 21.45 119 GLY A N 1
ATOM 882 C CA . GLY A 1 119 ? 22.021 10.060 -22.862 1.00 24.70 119 GLY A CA 1
ATOM 883 C C . GLY A 1 119 ? 23.151 9.567 -21.971 1.00 22.81 119 GLY A C 1
ATOM 884 O O . GLY A 1 119 ? 23.222 9.888 -20.761 1.00 18.85 119 GLY A O 1
ATOM 885 N N . MET A 1 120 ? 24.052 8.825 -22.594 1.00 21.72 120 MET A N 1
ATOM 886 C CA . MET A 1 120 ? 25.151 8.186 -21.882 1.00 22.56 120 MET A CA 1
ATOM 887 C C . MET A 1 120 ? 26.243 9.178 -21.547 1.00 20.80 120 MET A C 1
ATOM 888 O O . MET A 1 120 ? 26.710 9.234 -20.402 1.00 20.78 120 MET A O 1
ATOM 893 N N . GLY A 1 121 ? 26.633 10.000 -22.519 1.00 22.49 121 GLY A N 1
ATOM 894 C CA . GLY A 1 121 ? 27.626 11.034 -22.246 1.00 21.39 121 GLY A CA 1
ATOM 895 C C . GLY A 1 121 ? 27.208 11.989 -21.133 1.00 20.04 121 GLY A C 1
ATOM 896 O O . GLY A 1 121 ? 28.029 12.467 -20.369 1.00 19.50 121 GLY A O 1
ATOM 897 N N . ALA A 1 122 ? 25.914 12.229 -21.021 1.00 21.07 122 ALA A N 1
ATOM 898 C CA . ALA A 1 122 ? 25.397 13.172 -20.037 1.00 19.59 122 ALA A CA 1
ATOM 899 C C . ALA A 1 122 ? 25.649 12.661 -18.603 1.00 21.22 122 ALA A C 1
ATOM 900 O O . ALA A 1 122 ? 25.789 13.451 -17.678 1.00 21.22 122 ALA A O 1
ATOM 902 N N . ILE A 1 123 ? 25.703 11.343 -18.426 1.00 19.59 123 ILE A N 1
ATOM 903 C CA . ILE A 1 123 ? 26.007 10.764 -17.142 1.00 22.09 123 ILE A CA 1
ATOM 904 C C . ILE A 1 123 ? 27.383 11.224 -16.660 1.00 22.16 123 ILE A C 1
ATOM 905 O O . ILE A 1 123 ? 27.580 11.642 -15.474 1.00 21.69 123 ILE A O 1
ATOM 910 N N . GLU A 1 124 ? 28.359 11.236 -17.560 1.00 20.52 124 GLU A N 1
ATOM 911 C CA . GLU A 1 124 ? 29.685 11.614 -17.119 1.00 21.58 124 GLU A CA 1
ATOM 912 C C . GLU A 1 124 ? 29.750 13.085 -16.794 1.00 21.29 124 GLU A C 1
ATOM 913 O O . GLU A 1 124 ? 30.312 13.474 -15.775 1.00 20.77 124 GLU A O 1
ATOM 919 N N . LEU A 1 125 ? 29.197 13.906 -17.665 1.00 20.09 125 LEU A N 1
ATOM 920 C CA . LEU A 1 125 ? 29.202 15.353 -17.417 1.00 23.22 125 LEU A CA 1
ATOM 921 C C . LEU A 1 125 ? 28.472 15.675 -16.137 1.00 21.73 125 LEU A C 1
ATOM 922 O O . LEU A 1 125 ? 28.961 16.461 -15.331 1.00 23.36 125 LEU A O 1
ATOM 927 N N . ALA A 1 126 ? 27.298 15.057 -15.938 1.00 20.34 126 ALA A N 1
ATOM 928 C CA . ALA A 1 126 ? 26.494 15.380 -14.759 1.00 20.61 126 ALA A CA 1
ATOM 929 C C . ALA A 1 126 ? 27.160 14.842 -13.510 1.00 21.26 126 ALA A C 1
ATOM 930 O O . ALA A 1 126 ? 27.250 15.527 -12.505 1.00 26.50 126 ALA A O 1
ATOM 932 N N . GLY A 1 127 ? 27.623 13.605 -13.555 1.00 22.99 127 GLY A N 1
ATOM 933 C CA . GLY A 1 127 ? 28.349 13.042 -12.427 1.00 23.51 127 GLY A CA 1
ATOM 934 C C . GLY A 1 127 ? 29.495 13.924 -11.965 1.00 24.74 127 GLY A C 1
ATOM 935 O O . GLY A 1 127 ? 29.689 14.120 -10.764 1.00 24.55 127 GLY A O 1
ATOM 936 N N . ALA A 1 128 ? 30.267 14.446 -12.909 1.00 24.03 128 ALA A N 1
ATOM 937 C CA . ALA A 1 128 ? 31.380 15.314 -12.581 1.00 24.79 128 ALA A CA 1
ATOM 938 C C . ALA A 1 128 ? 30.832 16.602 -11.941 1.00 25.59 128 ALA A C 1
ATOM 939 O O . ALA A 1 128 ? 31.357 17.058 -10.929 1.00 26.43 128 ALA A O 1
ATOM 941 N N . TYR A 1 129 ? 29.792 17.186 -12.531 1.00 22.37 129 TYR A N 1
ATOM 942 C CA . TYR A 1 129 ? 29.199 18.422 -11.996 1.00 24.00 129 TYR A CA 1
ATOM 943 C C . TYR A 1 129 ? 28.744 18.170 -10.510 1.00 25.64 129 TYR A C 1
ATOM 944 O O . TYR A 1 129 ? 28.990 18.991 -9.600 1.00 26.41 129 TYR A O 1
ATOM 953 N N . LEU A 1 130 ? 28.151 17.015 -10.264 1.00 24.69 130 LEU A N 1
ATOM 954 C CA . LEU A 1 130 ? 27.635 16.721 -8.907 1.00 27.39 130 LEU A CA 1
ATOM 955 C C . LEU A 1 130 ? 28.741 16.600 -7.895 1.00 29.27 130 LEU A C 1
ATOM 956 O O . LEU A 1 130 ? 28.541 16.954 -6.759 1.00 30.52 130 LEU A O 1
ATOM 961 N N . GLY A 1 131 ? 29.902 16.091 -8.299 1.00 31.02 131 GLY A N 1
ATOM 962 C CA . GLY A 1 131 ? 31.039 15.938 -7.381 1.00 31.95 131 GLY A CA 1
ATOM 963 C C . GLY A 1 131 ? 31.821 17.192 -7.081 1.00 33.12 131 GLY A C 1
ATOM 964 O O . GLY A 1 131 ? 32.639 17.224 -6.157 1.00 32.90 131 GLY A O 1
ATOM 965 N N . SER A 1 132 ? 31.565 18.248 -7.839 1.00 33.83 132 SER A N 1
ATOM 966 C CA . SER A 1 132 ? 32.407 19.441 -7.825 1.00 33.62 132 SER A CA 1
ATOM 967 C C . SER A 1 132 ? 32.112 20.457 -6.717 1.00 35.75 132 SER A C 1
ATOM 968 O O . SER A 1 132 ? 32.950 21.293 -6.432 1.00 37.79 132 SER A O 1
ATOM 971 N N . GLY A 1 133 ? 30.907 20.472 -6.166 1.00 37.26 133 GLY A N 1
ATOM 972 C CA . GLY A 1 133 ? 30.562 21.506 -5.174 1.00 38.61 133 GLY A CA 1
ATOM 973 C C . GLY A 1 133 ? 30.141 22.829 -5.810 1.00 37.80 133 GLY A C 1
ATOM 974 O O . GLY A 1 133 ? 30.047 23.846 -5.130 1.00 37.29 133 GLY A O 1
ATOM 975 N N . ILE A 1 134 ? 29.901 22.832 -7.120 1.00 36.36 134 ILE A N 1
ATOM 976 C CA . ILE A 1 134 ? 29.435 24.042 -7.788 1.00 36.99 134 ILE A CA 1
ATOM 977 C C . ILE A 1 134 ? 28.007 24.258 -7.358 1.00 36.40 134 ILE A C 1
ATOM 978 O O . ILE A 1 134 ? 27.643 25.344 -6.979 1.00 37.03 134 ILE A O 1
ATOM 983 N N . GLY A 1 135 ? 27.210 23.206 -7.420 1.00 36.53 135 GLY A N 1
ATOM 984 C CA . GLY A 1 135 ? 25.773 23.333 -7.197 1.00 39.70 135 GLY A CA 1
ATOM 985 C C . GLY A 1 135 ? 25.393 22.923 -5.794 1.00 40.60 135 GLY A C 1
ATOM 986 O O . GLY A 1 135 ? 26.142 22.230 -5.108 1.00 38.13 135 GLY A O 1
ATOM 987 N N . ALA A 1 136 ? 24.188 23.319 -5.403 1.00 43.80 136 ALA A N 1
ATOM 988 C CA . ALA A 1 136 ? 23.679 23.057 -4.067 1.00 45.75 136 ALA A CA 1
ATOM 989 C C . ALA A 1 136 ? 23.319 21.568 -3.844 1.00 45.56 136 ALA A C 1
ATOM 990 O O . ALA A 1 136 ? 23.845 20.913 -2.930 1.00 48.98 136 ALA A O 1
ATOM 992 N N . GLY A 1 137 ? 22.433 21.047 -4.679 1.00 40.22 137 GLY A N 1
ATOM 993 C CA . GLY A 1 137 ? 21.798 19.757 -4.422 1.00 38.93 137 GLY A CA 1
ATOM 994 C C . GLY A 1 137 ? 22.634 18.525 -4.692 1.00 38.46 137 GLY A C 1
ATOM 995 O O . GLY A 1 137 ? 23.755 18.624 -5.141 1.00 41.57 137 GLY A O 1
ATOM 996 N N . HIS A 1 138 ? 22.067 17.349 -4.451 1.00 34.22 138 HIS A N 1
ATOM 997 C CA . HIS A 1 138 ? 22.807 16.098 -4.645 1.00 31.95 138 HIS A CA 1
ATOM 998 C C . HIS A 1 138 ? 22.441 15.334 -5.903 1.00 27.00 138 HIS A C 1
ATOM 999 O O . HIS A 1 138 ? 22.952 14.248 -6.115 1.00 28.62 138 HIS A O 1
ATOM 1006 N N . ALA A 1 139 ? 21.519 15.870 -6.694 1.00 24.38 139 ALA A N 1
ATOM 1007 C CA . ALA A 1 139 ? 20.919 15.170 -7.825 1.00 24.77 139 ALA A CA 1
ATOM 1008 C C . ALA A 1 139 ? 21.020 15.946 -9.123 1.00 24.74 139 ALA A C 1
ATOM 1009 O O . ALA A 1 139 ? 20.958 17.198 -9.144 1.00 23.57 139 ALA A O 1
ATOM 1011 N N . ALA A 1 140 ? 21.045 15.203 -10.215 1.00 25.71 140 ALA A N 1
ATOM 1012 C CA . ALA A 1 140 ? 20.927 15.789 -11.549 1.00 21.26 140 ALA A CA 1
ATOM 1013 C C . ALA A 1 140 ? 19.832 15.092 -12.309 1.00 22.66 140 ALA A C 1
ATOM 1014 O O . ALA A 1 140 ? 19.619 13.846 -12.172 1.00 19.23 140 ALA A O 1
ATOM 1016 N N . LEU A 1 141 ? 19.098 15.870 -13.095 1.00 20.65 141 LEU A N 1
ATOM 1017 C CA . LEU A 1 141 ? 18.099 15.305 -13.974 1.00 21.45 141 LEU A CA 1
ATOM 1018 C C . LEU A 1 141 ? 18.581 15.268 -15.383 1.00 22.13 141 LEU A C 1
ATOM 1019 O O . LEU A 1 141 ? 18.883 16.308 -15.974 1.00 20.65 141 LEU A O 1
ATOM 1024 N N . LEU A 1 142 ? 18.587 14.073 -15.955 1.00 18.69 142 LEU A N 1
ATOM 1025 C CA . LEU A 1 142 ? 18.977 13.898 -17.361 1.00 21.50 142 LEU A CA 1
ATOM 1026 C C . LEU A 1 142 ? 17.768 13.481 -18.187 1.00 21.73 142 LEU A C 1
ATOM 1027 O O . LEU A 1 142 ? 17.071 12.540 -17.820 1.00 21.41 142 LEU A O 1
ATOM 1032 N N . THR A 1 143 ? 17.535 14.186 -19.285 1.00 21.38 143 THR A N 1
ATOM 1033 C CA . THR A 1 143 ? 16.410 13.915 -20.178 1.00 19.21 143 THR A CA 1
ATOM 1034 C C . THR A 1 143 ? 16.855 13.716 -21.617 1.00 18.18 143 THR A C 1
ATOM 1035 O O . THR A 1 143 ? 17.971 14.083 -22.018 1.00 17.41 143 THR A O 1
ATOM 1039 N N . THR A 1 144 ? 15.990 13.061 -22.370 1.00 19.79 144 THR A N 1
ATOM 1040 C CA . THR A 1 144 ? 16.137 12.928 -23.801 1.00 18.29 144 THR A CA 1
ATOM 1041 C C . THR A 1 144 ? 14.759 13.150 -24.385 1.00 22.00 144 THR A C 1
ATOM 1042 O O . THR A 1 144 ? 13.745 12.954 -23.691 1.00 25.24 144 THR A O 1
ATOM 1046 N N . GLY A 1 145 ? 14.710 13.607 -25.624 1.00 20.81 145 GLY A N 1
ATOM 1047 C CA . GLY A 1 145 ? 13.442 13.818 -26.290 1.00 23.74 145 GLY A CA 1
ATOM 1048 C C . GLY A 1 145 ? 13.525 14.170 -27.763 1.00 19.71 145 GLY A C 1
ATOM 1049 O O . GLY A 1 145 ? 14.233 15.099 -28.150 1.00 21.60 145 GLY A O 1
ATOM 1050 N N . ASP A 1 146 ? 12.749 13.436 -28.575 1.00 21.24 146 ASP A N 1
ATOM 1051 C CA . ASP A 1 146 ? 12.644 13.691 -29.980 1.00 22.21 146 ASP A CA 1
ATOM 1052 C C . ASP A 1 146 ? 11.282 13.208 -30.526 1.00 22.36 146 ASP A C 1
ATOM 1053 O O . ASP A 1 146 ? 10.574 12.320 -29.950 1.00 22.69 146 ASP A O 1
ATOM 1058 N N . ARG A 1 147 ? 10.901 13.817 -31.628 1.00 22.72 147 ARG A N 1
ATOM 1059 C CA . ARG A 1 147 ? 9.676 13.441 -32.332 1.00 25.30 147 ARG A CA 1
ATOM 1060 C C . ARG A 1 147 ? 9.954 13.684 -33.791 1.00 25.58 147 ARG A C 1
ATOM 1061 O O . ARG A 1 147 ? 10.053 14.830 -34.243 1.00 20.85 147 ARG A O 1
ATOM 1069 N N . PHE A 1 148 ? 10.094 12.599 -34.528 1.00 22.39 148 PHE A N 1
ATOM 1070 C CA . PHE A 1 148 ? 10.565 12.731 -35.902 1.00 25.07 148 PHE A CA 1
ATOM 1071 C C . PHE A 1 148 ? 9.396 12.989 -36.855 1.00 26.23 148 PHE A C 1
ATOM 1072 O O . PHE A 1 148 ? 8.288 12.454 -36.669 1.00 27.86 148 PHE A O 1
ATOM 1080 N N . ALA A 1 149 ? 9.626 13.844 -37.839 1.00 25.61 149 ALA A N 1
ATOM 1081 C CA . ALA A 1 149 ? 8.558 14.226 -38.761 1.00 26.72 149 ALA A CA 1
ATOM 1082 C C . ALA A 1 149 ? 9.055 14.436 -40.173 1.00 25.38 149 ALA A C 1
ATOM 1083 O O . ALA A 1 149 ? 10.192 14.834 -40.385 1.00 23.76 149 ALA A O 1
ATOM 1085 N N . GLY A 1 150 ? 8.169 14.196 -41.136 1.00 26.72 150 GLY A N 1
ATOM 1086 C CA . GLY A 1 150 ? 8.442 14.483 -42.549 1.00 26.77 150 GLY A CA 1
ATOM 1087 C C . GLY A 1 150 ? 8.241 15.961 -42.776 1.00 27.50 150 GLY A C 1
ATOM 1088 O O . GLY A 1 150 ? 7.593 16.605 -41.994 1.00 25.85 150 GLY A O 1
ATOM 1089 N N . PRO A 1 151 ? 8.810 16.501 -43.844 1.00 26.66 151 PRO A N 1
ATOM 1090 C CA . PRO A 1 151 ? 9.523 15.763 -44.878 1.00 26.33 151 PRO A CA 1
ATOM 1091 C C . PRO A 1 151 ? 10.994 15.386 -44.547 1.00 24.93 151 PRO A C 1
ATOM 1092 O O . PRO A 1 151 ? 11.487 14.435 -45.122 1.00 25.46 151 PRO A O 1
ATOM 1096 N N . ARG A 1 152 ? 11.665 16.072 -43.624 1.00 22.28 152 ARG A N 1
ATOM 1097 C CA . ARG A 1 152 ? 13.101 15.839 -43.423 1.00 22.49 152 ARG A CA 1
ATOM 1098 C C . ARG A 1 152 ? 13.384 14.435 -42.958 1.00 24.37 152 ARG A C 1
ATOM 1099 O O . ARG A 1 152 ? 14.335 13.830 -43.417 1.00 26.61 152 ARG A O 1
ATOM 1107 N N . ILE A 1 153 ? 12.587 13.910 -42.025 1.00 25.24 153 ILE A N 1
ATOM 1108 C CA . ILE A 1 153 ? 12.860 12.581 -41.485 1.00 24.68 153 ILE A CA 1
ATOM 1109 C C . ILE A 1 153 ? 11.817 11.556 -41.942 1.00 25.23 153 ILE A C 1
ATOM 1110 O O . ILE A 1 153 ? 10.624 11.756 -41.766 1.00 25.44 153 ILE A O 1
ATOM 1115 N N . ASP A 1 154 ? 12.285 10.436 -42.480 1.00 24.17 154 ASP A N 1
ATOM 1116 C CA . ASP A 1 154 ? 11.436 9.302 -42.769 1.00 23.93 154 ASP A CA 1
ATOM 1117 C C . ASP A 1 154 ? 11.906 8.272 -41.742 1.00 24.38 154 ASP A C 1
ATOM 1118 O O . ASP A 1 154 ? 13.025 7.755 -41.839 1.00 21.33 154 ASP A O 1
ATOM 1123 N N . ARG A 1 155 ? 11.099 8.022 -40.712 1.00 21.86 155 ARG A N 1
ATOM 1124 C CA . ARG A 1 155 ? 11.570 7.209 -39.603 1.00 22.01 155 ARG A CA 1
ATOM 1125 C C . ARG A 1 155 ? 11.955 5.780 -40.043 1.00 24.15 155 ARG A C 1
ATOM 1126 O O . ARG A 1 155 ? 12.745 5.129 -39.383 1.00 25.72 155 ARG A O 1
ATOM 1134 N N . TRP A 1 156 ? 11.365 5.290 -41.131 1.00 24.09 156 TRP A N 1
ATOM 1135 C CA . TRP A 1 156 ? 11.556 3.886 -41.533 1.00 23.71 156 TRP A CA 1
ATOM 1136 C C . TRP A 1 156 ? 12.792 3.720 -42.411 1.00 22.41 156 TRP A C 1
ATOM 1137 O O . TRP A 1 156 ? 13.269 2.589 -42.594 1.00 22.69 156 TRP A O 1
ATOM 1148 N N . ASN A 1 157 ? 13.264 4.827 -42.990 1.00 21.60 157 ASN A N 1
ATOM 1149 C CA . ASN A 1 157 ? 14.357 4.765 -43.958 1.00 23.54 157 ASN A CA 1
ATOM 1150 C C . ASN A 1 157 ? 15.514 5.739 -43.837 1.00 24.45 157 ASN A C 1
ATOM 1151 O O . ASN A 1 157 ? 16.551 5.519 -44.482 1.00 21.21 157 ASN A O 1
ATOM 1156 N N . SER A 1 158 ? 15.373 6.829 -43.053 1.00 24.75 158 SER A N 1
ATOM 1157 C CA . SER A 1 158 ? 16.374 7.885 -43.093 1.00 23.51 158 SER A CA 1
ATOM 1158 C C . SER A 1 158 ? 17.729 7.469 -42.474 1.00 24.60 158 SER A C 1
ATOM 1159 O O . SER A 1 158 ? 18.721 8.159 -42.664 1.00 25.42 158 SER A O 1
ATOM 1162 N N . VAL A 1 159 ? 17.779 6.369 -41.737 1.00 25.67 159 VAL A N 1
ATOM 1163 C CA . VAL A 1 159 ? 19.063 5.841 -41.250 1.00 27.89 159 VAL A CA 1
ATOM 1164 C C . VAL A 1 159 ? 19.091 4.350 -41.593 1.00 29.90 159 VAL A C 1
ATOM 1165 O O . VAL A 1 159 ? 18.071 3.673 -41.422 1.00 27.17 159 VAL A O 1
ATOM 1169 N N . ASP A 1 160 ? 20.221 3.841 -42.107 1.00 27.86 160 ASP A N 1
ATOM 1170 C CA . ASP A 1 160 ? 20.253 2.450 -42.640 1.00 31.09 160 ASP A CA 1
ATOM 1171 C C . ASP A 1 160 ? 20.140 1.404 -41.543 1.00 28.97 160 ASP A C 1
ATOM 1172 O O . ASP A 1 160 ? 19.471 0.394 -41.742 1.00 29.47 160 ASP A O 1
ATOM 1177 N N . VAL A 1 161 ? 20.837 1.641 -40.433 1.00 26.00 161 VAL A N 1
ATOM 1178 C CA . VAL A 1 161 ? 20.998 0.633 -39.379 1.00 27.51 161 VAL A CA 1
ATOM 1179 C C . VAL A 1 161 ? 19.899 0.565 -38.343 1.00 27.57 161 VAL A C 1
ATOM 1180 O O . VAL A 1 161 ? 19.926 -0.321 -37.488 1.00 27.22 161 VAL A O 1
ATOM 1184 N N . THR A 1 162 ? 18.937 1.485 -38.407 1.00 25.47 162 THR A N 1
ATOM 1185 C CA . THR A 1 162 ? 17.850 1.537 -37.437 1.00 26.31 162 THR A CA 1
ATOM 1186 C C . THR A 1 162 ? 16.639 2.299 -37.958 1.00 24.64 162 THR A C 1
ATOM 1187 O O . THR A 1 162 ? 16.645 2.807 -39.088 1.00 25.93 162 THR A O 1
ATOM 1191 N N . MET A 1 163 ? 15.593 2.363 -37.145 1.00 27.10 163 MET A N 1
ATOM 1192 C CA . MET A 1 163 ? 14.385 3.084 -37.498 1.00 26.12 163 MET A CA 1
ATOM 1193 C C . MET A 1 163 ? 14.009 3.908 -36.303 1.00 24.79 163 MET A C 1
ATOM 1194 O O . MET A 1 163 ? 14.081 3.415 -35.173 1.00 23.00 163 MET A O 1
ATOM 1199 N N . TYR A 1 164 ? 13.643 5.165 -36.525 1.00 21.79 164 TYR A N 1
ATOM 1200 C CA . TYR A 1 164 ? 13.451 6.091 -35.389 1.00 21.96 164 TYR A CA 1
ATOM 1201 C C . TYR A 1 164 ? 12.113 5.927 -34.683 1.00 25.33 164 TYR A C 1
ATOM 1202 O O . TYR A 1 164 ? 11.057 5.782 -35.335 1.00 21.03 164 TYR A O 1
ATOM 1211 N N . GLY A 1 165 ? 12.155 5.977 -33.350 1.00 22.79 165 GLY A N 1
ATOM 1212 C CA . GLY A 1 165 ? 10.943 6.052 -32.556 1.00 25.91 165 GLY A CA 1
ATOM 1213 C C . GLY A 1 165 ? 10.847 7.402 -31.863 1.00 23.28 165 GLY A C 1
ATOM 1214 O O . GLY A 1 165 ? 11.847 8.000 -31.488 1.00 23.88 165 GLY A O 1
ATOM 1215 N N . ASP A 1 166 ? 9.627 7.875 -31.682 1.00 20.89 166 ASP A N 1
ATOM 1216 C CA . ASP A 1 166 ? 9.386 9.104 -30.966 1.00 21.53 166 ASP A CA 1
ATOM 1217 C C . ASP A 1 166 ? 9.290 8.828 -29.473 1.00 21.74 166 ASP A C 1
ATOM 1218 O O . ASP A 1 166 ? 8.952 7.717 -29.044 1.00 24.81 166 ASP A O 1
ATOM 1223 N N . GLY A 1 167 ? 9.614 9.843 -28.690 1.00 23.64 167 GLY A N 1
ATOM 1224 C CA . GLY A 1 167 ? 9.412 9.804 -27.245 1.00 25.56 167 GLY A CA 1
ATOM 1225 C C . GLY A 1 167 ? 10.577 10.382 -26.466 1.00 22.76 167 GLY A C 1
ATOM 1226 O O . GLY A 1 167 ? 11.506 10.912 -27.022 1.00 22.52 167 GLY A O 1
ATOM 1227 N N . ALA A 1 168 ? 10.521 10.202 -25.156 1.00 21.87 168 ALA A N 1
ATOM 1228 C CA . ALA A 1 168 ? 11.423 10.832 -24.222 1.00 21.31 168 ALA A CA 1
ATOM 1229 C C . ALA A 1 168 ? 11.745 9.879 -23.094 1.00 21.47 168 ALA A C 1
ATOM 1230 O O . ALA A 1 168 ? 11.015 8.915 -22.847 1.00 24.17 168 ALA A O 1
ATOM 1232 N N . ALA A 1 169 ? 12.874 10.120 -22.444 1.00 21.46 169 ALA A N 1
ATOM 1233 C CA . ALA A 1 169 ? 13.243 9.355 -21.298 1.00 23.72 169 ALA A CA 1
ATOM 1234 C C . ALA A 1 169 ? 13.983 10.268 -20.303 1.00 22.73 169 ALA A C 1
ATOM 1235 O O . ALA A 1 169 ? 14.381 11.382 -20.636 1.00 22.22 169 ALA A O 1
ATOM 1237 N N . ALA A 1 170 ? 14.092 9.809 -19.074 1.00 21.19 170 ALA A N 1
ATOM 1238 C CA . ALA A 1 170 ? 14.689 10.558 -18.006 1.00 20.94 170 ALA A CA 1
ATOM 1239 C C . ALA A 1 170 ? 15.405 9.605 -17.064 1.00 22.85 170 ALA A C 1
ATOM 1240 O O . ALA A 1 170 ? 14.949 8.477 -16.802 1.00 21.17 170 ALA A O 1
ATOM 1242 N N . LEU A 1 171 ? 16.545 10.068 -16.594 1.00 21.83 171 LEU A N 1
ATOM 1243 C CA . LEU A 1 171 ? 17.301 9.414 -15.566 1.00 23.05 171 LEU A CA 1
ATOM 1244 C C . LEU A 1 171 ? 17.760 10.428 -14.541 1.00 23.09 171 LEU A C 1
ATOM 1245 O O . LEU A 1 171 ? 18.253 11.492 -14.913 1.00 19.55 171 LEU A O 1
ATOM 1250 N N . VAL A 1 172 ? 17.559 10.113 -13.255 1.00 19.24 172 VAL A N 1
ATOM 1251 C CA . VAL A 1 172 ? 17.985 10.970 -12.182 1.00 20.24 172 VAL A CA 1
ATOM 1252 C C . VAL A 1 172 ? 19.216 10.395 -11.534 1.00 21.69 172 VAL A C 1
ATOM 1253 O O . VAL A 1 172 ? 19.212 9.225 -11.100 1.00 23.73 172 VAL A O 1
ATOM 1257 N N . LEU A 1 173 ? 20.287 11.179 -11.509 1.00 20.77 173 LEU A N 1
ATOM 1258 C CA . LEU A 1 173 ? 21.474 10.817 -10.758 1.00 20.99 173 LEU A CA 1
ATOM 1259 C C . LEU A 1 173 ? 21.494 11.435 -9.370 1.00 24.00 173 LEU A C 1
ATOM 1260 O O . LEU A 1 173 ? 21.051 12.550 -9.195 1.00 24.09 173 LEU A O 1
ATOM 1265 N N . SER A 1 174 ? 22.089 10.725 -8.408 1.00 26.11 174 SER A N 1
ATOM 1266 C CA . SER A 1 174 ? 22.315 11.247 -7.050 1.00 26.43 174 SER A CA 1
ATOM 1267 C C . SER A 1 174 ? 23.687 10.881 -6.516 1.00 27.40 174 SER A C 1
ATOM 1268 O O . SER A 1 174 ? 24.212 9.805 -6.816 1.00 28.25 174 SER A O 1
ATOM 1271 N N . THR A 1 175 ? 24.274 11.765 -5.713 1.00 27.55 175 THR A N 1
ATOM 1272 C CA . THR A 1 175 ? 25.491 11.415 -4.986 1.00 28.92 175 THR A CA 1
ATOM 1273 C C . THR A 1 175 ? 25.147 10.837 -3.614 1.00 31.86 175 THR A C 1
ATOM 1274 O O . THR A 1 175 ? 26.044 10.463 -2.867 1.00 32.47 175 THR A O 1
ATOM 1278 N N . ARG A 1 176 ? 23.867 10.748 -3.271 1.00 30.09 176 ARG A N 1
ATOM 1279 C CA . ARG A 1 176 ? 23.517 10.289 -1.937 1.00 33.88 176 ARG A CA 1
ATOM 1280 C C . ARG A 1 176 ? 23.130 8.837 -1.851 1.00 31.51 176 ARG A C 1
ATOM 1281 O O . ARG A 1 176 ? 23.708 8.113 -1.067 1.00 31.12 176 ARG A O 1
ATOM 1289 N N . ASP A 1 177 ? 22.173 8.416 -2.667 1.00 30.67 177 ASP A N 1
ATOM 1290 C CA . ASP A 1 177 ? 21.682 7.036 -2.700 1.00 30.46 177 ASP A CA 1
ATOM 1291 C C . ASP A 1 177 ? 20.752 6.899 -3.923 1.00 28.94 177 ASP A C 1
ATOM 1292 O O . ASP A 1 177 ? 20.408 7.879 -4.581 1.00 29.20 177 ASP A O 1
ATOM 1297 N N . GLY A 1 178 ? 20.386 5.671 -4.231 1.00 27.91 178 GLY A N 1
ATOM 1298 C CA . GLY A 1 178 ? 19.400 5.362 -5.234 1.00 26.97 178 GLY A CA 1
ATOM 1299 C C . GLY A 1 178 ? 19.212 3.854 -5.331 1.00 28.19 178 GLY A C 1
ATOM 1300 O O . GLY A 1 178 ? 19.852 3.093 -4.609 1.00 29.17 178 GLY A O 1
ATOM 1301 N N . PHE A 1 179 ? 18.312 3.422 -6.204 1.00 25.34 179 PHE A N 1
ATOM 1302 C CA . PHE A 1 179 ? 18.061 2.024 -6.368 1.00 27.78 179 PHE A CA 1
ATOM 1303 C C . PHE A 1 179 ? 19.231 1.262 -7.004 1.00 26.46 179 PHE A C 1
ATOM 1304 O O . PHE A 1 179 ? 19.352 0.038 -6.793 1.00 27.78 179 PHE A O 1
ATOM 1312 N N . ALA A 1 180 ? 20.051 1.969 -7.784 1.00 25.54 180 ALA A N 1
ATOM 1313 C CA . ALA A 1 180 ? 21.267 1.385 -8.392 1.00 23.90 180 ALA A CA 1
ATOM 1314 C C . ALA A 1 180 ? 22.479 2.229 -8.134 1.00 22.61 180 ALA A C 1
ATOM 1315 O O . ALA A 1 180 ? 22.420 3.469 -8.169 1.00 26.68 180 ALA A O 1
ATOM 1317 N N . ARG A 1 181 ? 23.596 1.571 -7.901 1.00 24.86 181 ARG A N 1
ATOM 1318 C CA . ARG A 1 181 ? 24.883 2.246 -7.845 1.00 22.54 181 ARG A CA 1
ATOM 1319 C C . ARG A 1 181 ? 25.534 2.283 -9.217 1.00 21.96 181 ARG A C 1
ATOM 1320 O O . ARG A 1 181 ? 25.645 1.258 -9.884 1.00 22.71 181 ARG A O 1
ATOM 1328 N N . VAL A 1 182 ? 26.012 3.461 -9.615 1.00 21.80 182 VAL A N 1
ATOM 1329 C CA . VAL A 1 182 ? 26.858 3.556 -10.795 1.00 22.68 182 VAL A CA 1
ATOM 1330 C C . VAL A 1 182 ? 28.305 3.216 -10.388 1.00 24.45 182 VAL A C 1
ATOM 1331 O O . VAL A 1 182 ? 28.948 3.993 -9.709 1.00 24.55 182 VAL A O 1
ATOM 1335 N N . LEU A 1 183 ? 28.784 2.040 -10.789 1.00 23.31 183 LEU A N 1
ATOM 1336 C CA . LEU A 1 183 ? 30.100 1.594 -10.414 1.00 25.65 183 LEU A CA 1
ATOM 1337 C C . LEU A 1 183 ? 31.134 2.245 -11.277 1.00 25.51 183 LEU A C 1
ATOM 1338 O O . LEU A 1 183 ? 32.206 2.571 -10.807 1.00 26.87 183 LEU A O 1
ATOM 1343 N N . SER A 1 184 ? 30.823 2.402 -12.555 1.00 27.88 184 SER A N 1
ATOM 1344 C CA . SER A 1 184 ? 31.783 2.942 -13.494 1.00 27.33 184 SER A CA 1
ATOM 1345 C C . SER A 1 184 ? 31.113 3.561 -14.700 1.00 24.40 184 SER A C 1
ATOM 1346 O O . SER A 1 184 ? 29.915 3.302 -15.014 1.00 21.22 184 SER A O 1
ATOM 1349 N N . THR A 1 185 ? 31.872 4.441 -15.341 1.00 24.37 185 THR A N 1
ATOM 1350 C CA . THR A 1 185 ? 31.628 4.910 -16.699 1.00 20.02 185 THR A CA 1
ATOM 1351 C C . THR A 1 185 ? 32.951 4.948 -17.480 1.00 22.98 185 THR A C 1
ATOM 1352 O O . THR A 1 185 ? 34.035 4.996 -16.880 1.00 26.93 185 THR A O 1
ATOM 1356 N N . ALA A 1 186 ? 32.859 4.861 -18.800 1.00 23.48 186 ALA A N 1
ATOM 1357 C CA . ALA A 1 186 ? 34.005 5.010 -19.687 1.00 26.03 186 ALA A CA 1
ATOM 1358 C C . ALA A 1 186 ? 33.527 5.377 -21.090 1.00 27.33 186 ALA A C 1
ATOM 1359 O O . ALA A 1 186 ? 32.490 4.889 -21.584 1.00 24.10 186 ALA A O 1
ATOM 1361 N N . THR A 1 187 ? 34.315 6.220 -21.735 1.00 27.11 187 THR A N 1
ATOM 1362 C CA . THR A 1 187 ? 33.971 6.741 -23.048 1.00 24.28 187 THR A CA 1
ATOM 1363 C C . THR A 1 187 ? 35.091 6.387 -24.020 1.00 27.11 187 THR A C 1
ATOM 1364 O O . THR A 1 187 ? 36.278 6.609 -23.746 1.00 21.66 187 THR A O 1
ATOM 1368 N N . GLY A 1 188 ? 34.682 5.768 -25.115 1.00 23.24 188 GLY A N 1
ATOM 1369 C CA . GLY A 1 188 ? 35.541 5.507 -26.273 1.00 25.58 188 GLY A CA 1
ATOM 1370 C C . GLY A 1 188 ? 35.108 6.496 -27.337 1.00 20.66 188 GLY A C 1
ATOM 1371 O O . GLY A 1 188 ? 33.902 6.810 -27.454 1.00 21.54 188 GLY A O 1
ATOM 1372 N N . VAL A 1 189 ? 36.070 7.019 -28.084 1.00 21.52 189 VAL A N 1
ATOM 1373 C CA . VAL A 1 189 ? 35.806 8.082 -29.048 0.75 18.43 189 VAL A CA 1
ATOM 1374 C C . VAL A 1 189 ? 36.811 8.018 -30.186 1.00 23.42 189 VAL A C 1
ATOM 1375 O O . VAL A 1 189 ? 37.999 7.703 -29.977 1.00 24.87 189 VAL A O 1
ATOM 1379 N N . ASP A 1 190 ? 36.328 8.299 -31.394 1.00 19.63 190 ASP A N 1
ATOM 1380 C CA . ASP A 1 190 ? 37.177 8.469 -32.558 1.00 20.62 190 ASP A CA 1
ATOM 1381 C C . ASP A 1 190 ? 36.559 9.510 -33.450 1.00 19.18 190 ASP A C 1
ATOM 1382 O O . ASP A 1 190 ? 35.689 9.194 -34.272 1.00 22.13 190 ASP A O 1
ATOM 1387 N N . ASN A 1 191 ? 36.933 10.759 -33.222 1.00 19.26 191 ASN A N 1
ATOM 1388 C CA . ASN A 1 191 ? 36.356 11.859 -33.983 1.00 19.65 191 ASN A CA 1
ATOM 1389 C C . ASN A 1 191 ? 36.695 11.871 -35.479 1.00 22.26 191 ASN A C 1
ATOM 1390 O O . ASN A 1 191 ? 36.247 12.764 -36.186 1.00 25.44 191 ASN A O 1
ATOM 1395 N N . SER A 1 192 ? 37.529 10.954 -35.979 1.00 24.71 192 SER A N 1
ATOM 1396 C CA . SER A 1 192 ? 37.774 10.909 -37.431 1.00 22.29 192 SER A CA 1
ATOM 1397 C C . SER A 1 192 ? 36.553 10.404 -38.158 1.00 24.05 192 SER A C 1
ATOM 1398 O O . SER A 1 192 ? 36.402 10.599 -39.370 1.00 23.30 192 SER A O 1
ATOM 1401 N N . LEU A 1 193 ? 35.690 9.708 -37.434 1.00 22.05 193 LEU A N 1
ATOM 1402 C CA . LEU A 1 193 ? 34.510 9.128 -38.010 1.00 23.40 193 LEU A CA 1
ATOM 1403 C C . LEU A 1 193 ? 33.371 10.128 -38.237 1.00 22.79 193 LEU A C 1
ATOM 1404 O O . LEU A 1 193 ? 32.358 9.799 -38.849 1.00 23.54 193 LEU A O 1
ATOM 1409 N N . GLU A 1 194 ? 33.556 11.371 -37.807 1.00 23.62 194 GLU A N 1
ATOM 1410 C CA . GLU A 1 194 ? 32.544 12.395 -38.058 1.00 23.33 194 GLU A CA 1
ATOM 1411 C C . GLU A 1 194 ? 32.213 12.579 -39.535 1.00 22.87 194 GLU A C 1
ATOM 1412 O O . GLU A 1 194 ? 31.104 12.959 -39.871 1.00 22.88 194 GLU A O 1
ATOM 1418 N N . ILE A 1 195 ? 33.182 12.349 -40.412 1.00 24.30 195 ILE A N 1
ATOM 1419 C CA . ILE A 1 195 ? 32.929 12.494 -41.841 1.00 23.15 195 ILE A CA 1
ATOM 1420 C C . ILE A 1 195 ? 31.873 11.513 -42.344 1.00 24.81 195 ILE A C 1
ATOM 1421 O O . ILE A 1 195 ? 31.171 11.787 -43.325 1.00 22.94 195 ILE A O 1
ATOM 1426 N N . LEU A 1 196 ? 31.733 10.374 -41.668 1.00 24.20 196 LEU A N 1
ATOM 1427 C CA . LEU A 1 196 ? 30.742 9.404 -42.054 1.00 25.18 196 LEU A CA 1
ATOM 1428 C C . LEU A 1 196 ? 29.305 9.907 -41.756 1.00 25.42 196 LEU A C 1
ATOM 1429 O O . LEU A 1 196 ? 28.367 9.372 -42.315 1.00 26.18 196 LEU A O 1
ATOM 1434 N N . ALA A 1 197 ? 29.153 10.887 -40.868 1.00 23.26 197 ALA A N 1
ATOM 1435 C CA . ALA A 1 197 ? 27.833 11.438 -40.541 1.00 23.98 197 ALA A CA 1
ATOM 1436 C C . ALA A 1 197 ? 27.478 12.678 -41.394 1.00 24.12 197 ALA A C 1
ATOM 1437 O O . ALA A 1 197 ? 26.362 13.143 -41.346 1.00 28.16 197 ALA A O 1
ATOM 1439 N N . ARG A 1 198 ? 28.404 13.153 -42.222 1.00 27.37 198 ARG A N 1
ATOM 1440 C CA . ARG A 1 198 ? 28.101 14.222 -43.189 1.00 25.55 198 ARG A CA 1
ATOM 1441 C C . ARG A 1 198 ? 28.352 13.904 -44.654 1.00 28.05 198 ARG A C 1
ATOM 1442 O O . ARG A 1 198 ? 27.876 14.639 -45.544 1.00 26.72 198 ARG A O 1
ATOM 1450 N N . GLY A 1 199 ? 29.083 12.826 -44.930 1.00 28.12 199 GLY A N 1
ATOM 1451 C CA . GLY A 1 199 ? 29.300 12.411 -46.310 1.00 28.70 199 GLY A CA 1
ATOM 1452 C C . GLY A 1 199 ? 29.841 13.586 -47.099 1.00 30.16 199 GLY A C 1
ATOM 1453 O O . GLY A 1 199 ? 30.688 14.309 -46.598 1.00 26.20 199 GLY A O 1
ATOM 1454 N N . ASP A 1 200 ? 29.347 13.786 -48.322 1.00 27.63 200 ASP A N 1
ATOM 1455 C CA . ASP A 1 200 ? 29.757 14.958 -49.072 1.00 30.17 200 ASP A CA 1
ATOM 1456 C C . ASP A 1 200 ? 28.738 16.108 -49.025 1.00 28.76 200 ASP A C 1
ATOM 1457 O O . ASP A 1 200 ? 28.692 16.914 -49.932 1.00 24.01 200 ASP A O 1
ATOM 1462 N N . GLU A 1 201 ? 27.922 16.195 -47.985 1.00 26.70 201 GLU A N 1
ATOM 1463 C CA . GLU A 1 201 ? 26.954 17.294 -47.925 1.00 26.82 201 GLU A CA 1
ATOM 1464 C C . GLU A 1 201 ? 27.765 18.564 -47.815 1.00 24.87 201 GLU A C 1
ATOM 1465 O O . GLU A 1 201 ? 28.691 18.623 -47.002 1.00 26.65 201 GLU A O 1
ATOM 1471 N N . PRO A 1 202 ? 27.450 19.578 -48.625 1.00 26.66 202 PRO A N 1
ATOM 1472 C CA . PRO A 1 202 ? 28.131 20.843 -48.435 1.00 25.46 202 PRO A CA 1
ATOM 1473 C C . PRO A 1 202 ? 27.665 21.605 -47.166 1.00 25.39 202 PRO A C 1
ATOM 1474 O O . PRO A 1 202 ? 26.516 21.448 -46.702 1.00 28.21 202 PRO A O 1
ATOM 1478 N N . PHE A 1 203 ? 28.573 22.338 -46.563 1.00 24.04 203 PHE A N 1
ATOM 1479 C CA . PHE A 1 203 ? 28.223 23.286 -45.523 1.00 24.76 203 PHE A CA 1
ATOM 1480 C C . PHE A 1 203 ? 27.419 24.391 -46.214 1.00 26.23 203 PHE A C 1
ATOM 1481 O O . PHE A 1 203 ? 27.925 25.112 -47.103 1.00 25.13 203 PHE A O 1
ATOM 1489 N N . ALA A 1 204 ? 26.136 24.433 -45.868 1.00 27.29 204 ALA A N 1
ATOM 1490 C CA . ALA A 1 204 ? 25.185 25.412 -46.385 1.00 27.27 204 ALA A CA 1
ATOM 1491 C C . ALA A 1 204 ? 24.999 26.590 -45.400 1.00 25.15 204 ALA A C 1
ATOM 1492 O O . ALA A 1 204 ? 24.944 26.370 -44.199 1.00 25.28 204 ALA A O 1
ATOM 1494 N N . PRO A 1 205 ? 24.919 27.842 -45.910 1.00 26.84 205 PRO A N 1
ATOM 1495 C CA . PRO A 1 205 ? 24.718 28.977 -45.028 1.00 27.80 205 PRO A CA 1
ATOM 1496 C C . PRO A 1 205 ? 23.364 28.958 -44.284 1.00 25.93 205 PRO A C 1
ATOM 1497 O O . PRO A 1 205 ? 23.277 29.518 -43.215 1.00 29.58 205 PRO A O 1
ATOM 1501 N N . HIS A 1 206 ? 22.368 28.277 -44.814 1.00 26.11 206 HIS A N 1
ATOM 1502 C CA . HIS A 1 206 ? 21.008 28.232 -44.218 1.00 25.80 206 HIS A CA 1
ATOM 1503 C C . HIS A 1 206 ? 20.480 26.805 -44.458 1.00 28.09 206 HIS A C 1
ATOM 1504 O O . HIS A 1 206 ? 20.903 26.151 -45.414 1.00 25.94 206 HIS A O 1
ATOM 1511 N N . PRO A 1 207 ? 19.634 26.287 -43.540 1.00 27.40 207 PRO A N 1
ATOM 1512 C CA . PRO A 1 207 ? 18.929 25.056 -43.808 1.00 29.49 207 PRO A CA 1
ATOM 1513 C C . PRO A 1 207 ? 18.313 25.069 -45.189 1.00 29.82 207 PRO A C 1
ATOM 1514 O O . PRO A 1 207 ? 17.701 26.079 -45.603 1.00 29.51 207 PRO A O 1
ATOM 1518 N N . VAL A 1 208 ? 18.501 23.973 -45.910 1.00 29.63 208 VAL A N 1
ATOM 1519 C CA . VAL A 1 208 ? 17.990 23.858 -47.257 1.00 30.20 208 VAL A CA 1
ATOM 1520 C C . VAL A 1 208 ? 16.468 23.696 -47.180 1.00 28.86 208 VAL A C 1
ATOM 1521 O O . VAL A 1 208 ? 15.972 22.866 -46.435 1.00 29.69 208 VAL A O 1
ATOM 1525 N N . GLU A 1 209 ? 15.736 24.517 -47.918 1.00 27.90 209 GLU A N 1
ATOM 1526 C CA . GLU A 1 209 ? 14.272 24.475 -47.887 1.00 30.89 209 GLU A CA 1
ATOM 1527 C C . GLU A 1 209 ? 13.758 24.471 -49.310 1.00 33.02 209 GLU A C 1
ATOM 1528 O O . GLU A 1 209 ? 14.242 25.237 -50.131 1.00 34.41 209 GLU A O 1
ATOM 1534 N N . PRO A 1 210 ? 12.771 23.620 -49.609 1.00 33.94 210 PRO A N 1
ATOM 1535 C CA . PRO A 1 210 ? 12.120 22.749 -48.649 1.00 34.41 210 PRO A CA 1
ATOM 1536 C C . PRO A 1 210 ? 13.090 21.601 -48.278 1.00 30.34 210 PRO A C 1
ATOM 1537 O O . PRO A 1 210 ? 13.968 21.275 -49.066 1.00 31.72 210 PRO A O 1
ATOM 1541 N N . SER A 1 211 ? 12.969 21.029 -47.090 1.00 28.73 211 SER A N 1
ATOM 1542 C CA . SER A 1 211 ? 13.886 19.938 -46.690 1.00 28.60 211 SER A CA 1
ATOM 1543 C C . SER A 1 211 ? 13.696 18.746 -47.587 1.00 28.46 211 SER A C 1
ATOM 1544 O O . SER A 1 211 ? 12.593 18.244 -47.698 1.00 28.00 211 SER A O 1
ATOM 1547 N N . PRO A 1 212 ? 14.770 18.264 -48.206 1.00 27.80 212 PRO A N 1
ATOM 1548 C CA . PRO A 1 212 ? 14.720 16.932 -48.767 1.00 27.62 212 PRO A CA 1
ATOM 1549 C C . PRO A 1 212 ? 14.656 15.861 -47.675 1.00 25.31 212 PRO A C 1
ATOM 1550 O O . PRO A 1 212 ? 14.900 16.160 -46.520 1.00 25.15 212 PRO A O 1
ATOM 1554 N N . VAL A 1 213 ? 14.342 14.621 -48.051 1.00 26.62 213 VAL A N 1
ATOM 1555 C CA . VAL A 1 213 ? 14.268 13.524 -47.095 1.00 26.81 213 VAL A CA 1
ATOM 1556 C C . VAL A 1 213 ? 15.692 13.166 -46.686 1.00 25.20 213 VAL A C 1
ATOM 1557 O O . VAL A 1 213 ? 16.496 12.918 -47.522 1.00 26.17 213 VAL A O 1
ATOM 1561 N N . ALA A 1 214 ? 15.984 13.097 -45.404 1.00 23.87 214 ALA A N 1
ATOM 1562 C CA . ALA A 1 214 ? 17.313 12.716 -44.936 1.00 24.18 214 ALA A CA 1
ATOM 1563 C C . ALA A 1 214 ? 17.602 11.278 -45.312 1.00 24.43 214 ALA A C 1
ATOM 1564 O O . ALA A 1 214 ? 16.703 10.439 -45.307 1.00 25.46 214 ALA A O 1
ATOM 1566 N N . ASP A 1 215 ? 18.853 11.002 -45.676 1.00 26.24 215 ASP A N 1
ATOM 1567 C CA . ASP A 1 215 ? 19.304 9.637 -46.010 1.00 27.25 215 ASP A CA 1
ATOM 1568 C C . ASP A 1 215 ? 20.704 9.478 -45.453 1.00 28.49 215 ASP A C 1
ATOM 1569 O O . ASP A 1 215 ? 21.692 9.704 -46.157 1.00 28.09 215 ASP A O 1
ATOM 1574 N N . LEU A 1 216 ? 20.790 9.078 -44.187 1.00 26.09 216 LEU A N 1
ATOM 1575 C CA . LEU A 1 216 ? 22.079 9.012 -43.517 1.00 27.58 216 LEU A CA 1
ATOM 1576 C C . LEU A 1 216 ? 22.914 7.839 -43.992 1.00 30.34 216 LEU A C 1
ATOM 1577 O O . LEU A 1 216 ? 24.135 7.904 -43.934 1.00 27.91 216 LEU A O 1
ATOM 1582 N N . GLY A 1 217 ? 22.263 6.782 -44.462 1.00 29.12 217 GLY A N 1
ATOM 1583 C CA . GLY A 1 217 ? 22.961 5.681 -45.106 1.00 31.82 217 GLY A CA 1
ATOM 1584 C C . GLY A 1 217 ? 23.771 6.156 -46.285 1.00 30.96 217 GLY A C 1
ATOM 1585 O O . GLY A 1 217 ? 24.931 5.821 -46.406 1.00 33.34 217 GLY A O 1
ATOM 1586 N N . THR A 1 218 ? 23.185 7.010 -47.122 1.00 32.53 218 THR A N 1
ATOM 1587 C CA . THR A 1 218 ? 23.895 7.492 -48.295 1.00 32.57 218 THR A CA 1
ATOM 1588 C C . THR A 1 218 ? 25.082 8.378 -47.942 1.00 30.89 218 THR A C 1
ATOM 1589 O O . THR A 1 218 ? 26.088 8.289 -48.614 1.00 33.08 218 THR A O 1
ATOM 1593 N N . ARG A 1 219 ? 24.975 9.213 -46.901 1.00 29.96 219 ARG A N 1
ATOM 1594 C CA . ARG A 1 219 ? 26.100 10.030 -46.431 1.00 26.12 219 ARG A CA 1
ATOM 1595 C C . ARG A 1 219 ? 27.307 9.154 -46.100 1.00 30.06 219 ARG A C 1
ATOM 1596 O O . ARG A 1 219 ? 28.456 9.497 -46.313 1.00 24.25 219 ARG A O 1
ATOM 1604 N N . THR A 1 220 ? 26.994 8.039 -45.475 1.00 32.76 220 THR A N 1
ATOM 1605 C CA . THR A 1 220 ? 27.957 7.025 -45.158 1.00 35.92 220 THR A CA 1
ATOM 1606 C C . THR A 1 220 ? 28.810 6.553 -46.318 1.00 34.63 220 THR A C 1
ATOM 1607 O O . THR A 1 220 ? 30.009 6.383 -46.146 1.00 37.03 220 THR A O 1
ATOM 1611 N N . VAL A 1 221 ? 28.224 6.381 -47.501 1.00 38.19 221 VAL A N 1
ATOM 1612 C CA . VAL A 1 221 ? 28.981 5.844 -48.644 1.00 37.62 221 VAL A CA 1
ATOM 1613 C C . VAL A 1 221 ? 29.946 6.906 -49.119 1.00 37.65 221 VAL A C 1
ATOM 1614 O O . VAL A 1 221 ? 31.127 6.639 -49.300 1.00 31.87 221 VAL A O 1
ATOM 1618 N N . ARG A 1 222 ? 29.442 8.130 -49.272 1.00 36.28 222 ARG A N 1
ATOM 1619 C CA A ARG A 1 222 ? 30.314 9.194 -49.773 0.70 34.68 222 ARG A CA 1
ATOM 1620 C CA B ARG A 1 222 ? 30.218 9.285 -49.717 0.30 32.87 222 ARG A CA 1
ATOM 1621 C C . ARG A 1 222 ? 31.329 9.572 -48.685 1.00 32.29 222 ARG A C 1
ATOM 1622 O O . ARG A 1 222 ? 32.486 9.871 -49.015 1.00 28.03 222 ARG A O 1
ATOM 1637 N N . GLY A 1 223 ? 30.956 9.475 -47.413 1.00 28.85 223 GLY A N 1
ATOM 1638 C CA . GLY A 1 223 ? 31.928 9.642 -46.342 1.00 30.01 223 GLY A CA 1
ATOM 1639 C C . GLY A 1 223 ? 33.077 8.642 -46.350 1.00 30.81 223 GLY A C 1
ATOM 1640 O O . GLY A 1 223 ? 34.262 9.017 -46.223 1.00 28.86 223 GLY A O 1
ATOM 1641 N N . ALA A 1 224 ? 32.731 7.364 -46.475 1.00 26.64 224 ALA A N 1
ATOM 1642 C CA . ALA A 1 224 ? 33.746 6.333 -46.606 1.00 31.37 224 ALA A CA 1
ATOM 1643 C C . ALA A 1 224 ? 34.659 6.607 -47.813 1.00 32.42 224 ALA A C 1
ATOM 1644 O O . ALA A 1 224 ? 35.879 6.501 -47.689 1.00 31.61 224 ALA A O 1
ATOM 1646 N N . GLU A 1 225 ? 34.092 7.017 -48.959 1.00 34.91 225 GLU A N 1
ATOM 1647 C CA . GLU A 1 225 ? 34.910 7.321 -50.149 1.00 35.01 225 GLU A CA 1
ATOM 1648 C C . GLU A 1 225 ? 35.881 8.438 -49.844 1.00 35.39 225 GLU A C 1
ATOM 1649 O O . GLU A 1 225 ? 37.072 8.325 -50.114 1.00 34.93 225 GLU A O 1
ATOM 1655 N N . LEU A 1 226 ? 35.383 9.522 -49.247 1.00 35.84 226 LEU A N 1
ATOM 1656 C CA . LEU A 1 226 ? 36.222 10.667 -48.957 1.00 34.22 226 LEU A CA 1
ATOM 1657 C C . LEU A 1 226 ? 37.288 10.380 -47.907 1.00 34.39 226 LEU A C 1
ATOM 1658 O O . LEU A 1 226 ? 38.417 10.797 -48.040 1.00 34.88 226 LEU A O 1
ATOM 1663 N N . ALA A 1 227 ? 36.930 9.678 -46.850 1.00 33.94 227 ALA A N 1
ATOM 1664 C CA . ALA A 1 227 ? 37.865 9.471 -45.776 1.00 35.62 227 ALA A CA 1
ATOM 1665 C C . ALA A 1 227 ? 39.042 8.613 -46.235 1.00 38.24 227 ALA A C 1
ATOM 1666 O O . ALA A 1 227 ? 40.138 8.783 -45.730 1.00 40.16 227 ALA A O 1
ATOM 1668 N N . ASP A 1 228 ? 38.783 7.692 -47.163 1.00 40.56 228 ASP A N 1
ATOM 1669 C CA . ASP A 1 228 ? 39.799 6.781 -47.715 1.00 44.62 228 ASP A CA 1
ATOM 1670 C C . ASP A 1 228 ? 40.670 6.161 -46.603 1.00 44.91 228 ASP A C 1
ATOM 1671 O O . ASP A 1 228 ? 41.890 6.340 -46.575 1.00 45.55 228 ASP A O 1
ATOM 1676 N N . LEU A 1 229 ? 40.029 5.458 -45.669 1.00 44.45 229 LEU A N 1
ATOM 1677 C CA . LEU A 1 229 ? 40.745 4.926 -44.502 1.00 45.91 229 LEU A CA 1
ATOM 1678 C C . LEU A 1 229 ? 40.967 3.443 -44.687 1.00 46.19 229 LEU A C 1
ATOM 1679 O O . LEU A 1 229 ? 40.071 2.746 -45.078 1.00 45.87 229 LEU A O 1
ATOM 1684 N N . PRO A 1 230 ? 42.161 2.953 -44.366 1.00 49.45 230 PRO A N 1
ATOM 1685 C CA . PRO A 1 230 ? 42.306 1.502 -44.500 1.00 49.92 230 PRO A CA 1
ATOM 1686 C C . PRO A 1 230 ? 41.479 0.723 -43.434 1.00 46.94 230 PRO A C 1
ATOM 1687 O O . PRO A 1 230 ? 40.952 -0.363 -43.699 1.00 46.57 230 PRO A O 1
ATOM 1691 N N . ASP A 1 231 ? 41.328 1.298 -42.254 1.00 39.68 231 ASP A N 1
ATOM 1692 C CA . ASP A 1 231 ? 40.871 0.525 -41.123 1.00 38.79 231 ASP A CA 1
ATOM 1693 C C . ASP A 1 231 ? 39.562 1.061 -40.573 1.00 37.69 231 ASP A C 1
ATOM 1694 O O . ASP A 1 231 ? 39.264 0.908 -39.382 1.00 33.67 231 ASP A O 1
ATOM 1699 N N . LEU A 1 232 ? 38.781 1.671 -41.460 1.00 36.07 232 LEU A N 1
ATOM 1700 C CA . LEU A 1 232 ? 37.547 2.335 -41.100 1.00 36.49 232 LEU A CA 1
ATOM 1701 C C . LEU A 1 232 ? 36.714 1.523 -40.145 1.00 35.26 232 LEU A C 1
ATOM 1702 O O . LEU A 1 232 ? 36.248 2.032 -39.116 1.00 32.89 232 LEU A O 1
ATOM 1707 N N . THR A 1 233 ? 36.515 0.261 -40.486 1.00 32.68 233 THR A N 1
ATOM 1708 C CA . THR A 1 233 ? 35.716 -0.602 -39.655 1.00 35.00 233 THR A CA 1
ATOM 1709 C C . THR A 1 233 ? 36.387 -0.853 -38.295 1.00 33.20 233 THR A C 1
ATOM 1710 O O . THR A 1 233 ? 35.687 -0.968 -37.280 1.00 30.07 233 THR A O 1
ATOM 1714 N N . HIS A 1 234 ? 37.716 -0.954 -38.283 1.00 28.55 234 HIS A N 1
ATOM 1715 C CA . HIS A 1 234 ? 38.443 -1.239 -37.049 1.00 32.95 234 HIS A CA 1
ATOM 1716 C C . HIS A 1 234 ? 38.379 -0.042 -36.080 1.00 31.33 234 HIS A C 1
ATOM 1717 O O . HIS A 1 234 ? 38.416 -0.196 -34.863 1.00 27.40 234 HIS A O 1
ATOM 1724 N N . ARG A 1 235 ? 38.302 1.152 -36.635 1.00 29.16 235 ARG A N 1
ATOM 1725 C CA . ARG A 1 235 ? 38.195 2.333 -35.823 1.00 27.79 235 ARG A CA 1
ATOM 1726 C C . ARG A 1 235 ? 36.938 2.269 -34.971 1.00 28.57 235 ARG A C 1
ATOM 1727 O O . ARG A 1 235 ? 37.009 2.536 -33.785 1.00 27.95 235 ARG A O 1
ATOM 1735 N N . TYR A 1 236 ? 35.810 1.883 -35.574 1.00 30.18 236 TYR A N 1
ATOM 1736 C CA A TYR A 1 236 ? 34.558 1.659 -34.829 0.60 30.24 236 TYR A CA 1
ATOM 1737 C CA B TYR A 1 236 ? 34.557 1.654 -34.883 0.40 30.15 236 TYR A CA 1
ATOM 1738 C C . TYR A 1 236 ? 34.747 0.578 -33.781 1.00 30.74 236 TYR A C 1
ATOM 1739 O O . TYR A 1 236 ? 34.430 0.787 -32.604 1.00 27.59 236 TYR A O 1
ATOM 1756 N N . ILE A 1 237 ? 35.278 -0.573 -34.183 1.00 28.17 237 ILE A N 1
ATOM 1757 C CA . ILE A 1 237 ? 35.387 -1.694 -33.247 1.00 28.44 237 ILE A CA 1
ATOM 1758 C C . ILE A 1 237 ? 36.271 -1.302 -32.042 1.00 30.25 237 ILE A C 1
ATOM 1759 O O . ILE A 1 237 ? 35.919 -1.552 -30.864 1.00 28.46 237 ILE A O 1
ATOM 1764 N N . ASP A 1 238 ? 37.391 -0.650 -32.345 1.00 26.79 238 ASP A N 1
ATOM 1765 C CA . ASP A 1 238 ? 38.371 -0.309 -31.325 1.00 29.33 238 ASP A CA 1
ATOM 1766 C C . ASP A 1 238 ? 37.744 0.615 -30.258 1.00 26.57 238 ASP A C 1
ATOM 1767 O O . ASP A 1 238 ? 38.001 0.443 -29.047 1.00 22.76 238 ASP A O 1
ATOM 1772 N N . LEU A 1 239 ? 36.964 1.615 -30.695 1.00 24.14 239 LEU A N 1
ATOM 1773 C CA . LEU A 1 239 ? 36.433 2.562 -29.717 1.00 24.80 239 LEU A CA 1
ATOM 1774 C C . LEU A 1 239 ? 35.327 1.890 -28.887 1.00 26.61 239 LEU A C 1
ATOM 1775 O O . LEU A 1 239 ? 35.182 2.157 -27.685 1.00 23.80 239 LEU A O 1
ATOM 1780 N N . LEU A 1 240 ? 34.577 0.983 -29.505 1.00 26.13 240 LEU A N 1
ATOM 1781 C CA . LEU A 1 240 ? 33.507 0.309 -28.785 1.00 27.75 240 LEU A CA 1
ATOM 1782 C C . LEU A 1 240 ? 34.129 -0.642 -27.746 1.00 28.71 240 LEU A C 1
ATOM 1783 O O . LEU A 1 240 ? 33.652 -0.709 -26.593 1.00 23.96 240 LEU A O 1
ATOM 1788 N N . VAL A 1 241 ? 35.184 -1.348 -28.156 1.00 29.46 241 VAL A N 1
ATOM 1789 C CA . VAL A 1 241 ? 35.900 -2.255 -27.246 1.00 30.20 241 VAL A CA 1
ATOM 1790 C C . VAL A 1 241 ? 36.580 -1.488 -26.102 1.00 28.52 241 VAL A C 1
ATOM 1791 O O . VAL A 1 241 ? 36.554 -1.956 -24.980 1.00 26.46 241 VAL A O 1
ATOM 1795 N N . ALA A 1 242 ? 37.112 -0.299 -26.377 1.00 27.32 242 ALA A N 1
ATOM 1796 C CA . ALA A 1 242 ? 37.699 0.566 -25.354 1.00 28.82 242 ALA A CA 1
ATOM 1797 C C . ALA A 1 242 ? 36.687 0.942 -24.264 1.00 28.01 242 ALA A C 1
ATOM 1798 O O . ALA A 1 242 ? 37.016 0.891 -23.074 1.00 25.18 242 ALA A O 1
ATOM 1800 N N . ALA A 1 243 ? 35.479 1.312 -24.681 1.00 25.99 243 ALA A N 1
ATOM 1801 C CA . ALA A 1 243 ? 34.408 1.701 -23.772 1.00 26.08 243 ALA A CA 1
ATOM 1802 C C . ALA A 1 243 ? 33.993 0.539 -22.897 1.00 24.68 243 ALA A C 1
ATOM 1803 O O . ALA A 1 243 ? 33.978 0.647 -21.662 1.00 24.60 243 ALA A O 1
ATOM 1805 N N . LYS A 1 244 ? 33.667 -0.577 -23.541 1.00 24.84 244 LYS A N 1
ATOM 1806 C CA . LYS A 1 244 ? 33.312 -1.813 -22.841 1.00 24.81 244 LYS A CA 1
ATOM 1807 C C . LYS A 1 244 ? 34.361 -2.212 -21.842 1.00 24.35 244 LYS A C 1
ATOM 1808 O O . LYS A 1 244 ? 34.059 -2.474 -20.674 1.00 25.76 244 LYS A O 1
ATOM 1814 N N . THR A 1 245 ? 35.595 -2.282 -22.321 1.00 24.44 245 THR A N 1
ATOM 1815 C CA . THR A 1 245 ? 36.749 -2.781 -21.534 1.00 26.48 245 THR A CA 1
ATOM 1816 C C . THR A 1 245 ? 37.026 -1.958 -20.301 1.00 25.54 245 THR A C 1
ATOM 1817 O O . THR A 1 245 ? 37.095 -2.484 -19.202 1.00 25.58 245 THR A O 1
ATOM 1821 N N . GLN A 1 246 ? 37.151 -0.653 -20.479 1.00 26.35 246 GLN A N 1
ATOM 1822 C CA . GLN A 1 246 ? 37.404 0.243 -19.375 1.00 28.42 246 GLN A CA 1
ATOM 1823 C C . GLN A 1 246 ? 36.209 0.288 -18.371 1.00 29.23 246 GLN A C 1
ATOM 1824 O O . GLN A 1 246 ? 36.424 0.281 -17.156 1.00 28.02 246 GLN A O 1
ATOM 1830 N N . ALA A 1 247 ? 34.968 0.314 -18.867 1.00 24.64 247 ALA A N 1
ATOM 1831 C CA . ALA A 1 247 ? 33.802 0.350 -17.977 1.00 24.37 247 ALA A CA 1
ATOM 1832 C C . ALA A 1 247 ? 33.763 -0.933 -17.123 1.00 22.85 247 ALA A C 1
ATOM 1833 O O . ALA A 1 247 ? 33.556 -0.868 -15.922 1.00 26.31 247 ALA A O 1
ATOM 1835 N N . LEU A 1 248 ? 34.045 -2.088 -17.732 1.00 25.83 248 LEU A N 1
ATOM 1836 C CA . LEU A 1 248 ? 34.012 -3.359 -17.003 1.00 22.43 248 LEU A CA 1
ATOM 1837 C C . LEU A 1 248 ? 35.180 -3.422 -16.022 1.00 28.48 248 LEU A C 1
ATOM 1838 O O . LEU A 1 248 ? 35.017 -3.841 -14.884 1.00 28.82 248 LEU A O 1
ATOM 1843 N N . GLU A 1 249 ? 36.351 -2.959 -16.450 1.00 30.41 249 GLU A N 1
ATOM 1844 C CA . GLU A 1 249 ? 37.527 -3.013 -15.585 0.75 31.55 249 GLU A CA 1
ATOM 1845 C C . GLU A 1 249 ? 37.374 -2.076 -14.421 1.00 29.86 249 GLU A C 1
ATOM 1846 O O . GLU A 1 249 ? 37.563 -2.464 -13.281 1.00 29.73 249 GLU A O 1
ATOM 1852 N N . ASP A 1 250 ? 36.964 -0.842 -14.686 1.00 32.95 250 ASP A N 1
ATOM 1853 C CA . ASP A 1 250 ? 36.761 0.107 -13.606 1.00 32.14 250 ASP A CA 1
ATOM 1854 C C . ASP A 1 250 ? 35.639 -0.315 -12.597 1.00 33.67 250 ASP A C 1
ATOM 1855 O O . ASP A 1 250 ? 35.574 0.206 -11.478 1.00 36.08 250 ASP A O 1
ATOM 1860 N N . ALA A 1 251 ? 34.809 -1.276 -12.985 1.00 31.39 251 ALA A N 1
ATOM 1861 C CA . ALA A 1 251 ? 33.741 -1.800 -12.145 1.00 31.27 251 ALA A CA 1
ATOM 1862 C C . ALA A 1 251 ? 34.139 -3.085 -11.488 1.00 34.07 251 ALA A C 1
ATOM 1863 O O . ALA A 1 251 ? 33.290 -3.699 -10.851 1.00 32.54 251 ALA A O 1
ATOM 1865 N N . GLY A 1 252 ? 35.385 -3.532 -11.685 1.00 32.20 252 GLY A N 1
ATOM 1866 C CA . GLY A 1 252 ? 35.830 -4.846 -11.190 1.00 35.61 252 GLY A CA 1
ATOM 1867 C C . GLY A 1 252 ? 34.948 -5.991 -11.655 1.00 38.19 252 GLY A C 1
ATOM 1868 O O . GLY A 1 252 ? 34.792 -6.978 -10.938 1.00 38.29 252 GLY A O 1
ATOM 1869 N N . THR A 1 253 ? 34.367 -5.847 -12.852 1.00 38.45 253 THR A N 1
ATOM 1870 C CA . THR A 1 253 ? 33.384 -6.792 -13.393 1.00 41.16 253 THR A CA 1
ATOM 1871 C C . THR A 1 253 ? 33.891 -7.392 -14.701 1.00 40.24 253 THR A C 1
ATOM 1872 O O . THR A 1 253 ? 34.781 -6.850 -15.355 1.00 45.15 253 THR A O 1
ATOM 1876 N N . ALA A 1 254 ? 33.318 -8.516 -15.075 1.00 38.67 254 ALA A N 1
ATOM 1877 C CA . ALA A 1 254 ? 33.570 -9.130 -16.353 1.00 34.56 254 ALA A CA 1
ATOM 1878 C C . ALA A 1 254 ? 32.240 -9.231 -17.058 1.00 33.94 254 ALA A C 1
ATOM 1879 O O . ALA A 1 254 ? 31.187 -9.164 -16.422 1.00 30.83 254 ALA A O 1
ATOM 1881 N N . ILE A 1 255 ? 32.272 -9.384 -18.376 1.00 31.12 255 ILE A N 1
ATOM 1882 C CA . ILE A 1 255 ? 31.063 -9.472 -19.143 1.00 30.22 255 ILE A CA 1
ATOM 1883 C C . ILE A 1 255 ? 30.227 -10.701 -18.758 1.00 32.90 255 ILE A C 1
ATOM 1884 O O . ILE A 1 255 ? 29.012 -10.706 -18.945 1.00 27.99 255 ILE A O 1
ATOM 1889 N N . GLU A 1 256 ? 30.874 -11.733 -18.230 1.00 32.99 256 GLU A N 1
ATOM 1890 C CA . GLU A 1 256 ? 30.162 -12.934 -17.755 1.00 37.82 256 GLU A CA 1
ATOM 1891 C C . GLU A 1 256 ? 29.294 -12.641 -16.504 1.00 36.11 256 GLU A C 1
ATOM 1892 O O . GLU A 1 256 ? 28.344 -13.374 -16.228 1.00 34.96 256 GLU A O 1
ATOM 1898 N N . ASP A 1 257 ? 29.630 -11.561 -15.806 1.00 35.09 257 ASP A N 1
ATOM 1899 C CA . ASP A 1 257 ? 29.000 -11.111 -14.567 1.00 37.55 257 ASP A CA 1
ATOM 1900 C C . ASP A 1 257 ? 27.934 -10.029 -14.829 1.00 35.25 257 ASP A C 1
ATOM 1901 O O . ASP A 1 257 ? 27.399 -9.456 -13.885 1.00 36.06 257 ASP A O 1
ATOM 1906 N N . ILE A 1 258 ? 27.624 -9.764 -16.107 1.00 30.68 258 ILE A N 1
ATOM 1907 C CA . ILE A 1 258 ? 26.633 -8.792 -16.493 1.00 27.75 258 ILE A CA 1
ATOM 1908 C C . ILE A 1 258 ? 25.309 -9.487 -16.775 1.00 28.14 258 ILE A C 1
ATOM 1909 O O . ILE A 1 258 ? 25.186 -10.287 -17.723 1.00 26.38 258 ILE A O 1
ATOM 1914 N N . ALA A 1 259 ? 24.309 -9.171 -15.964 1.00 24.47 259 ALA A N 1
ATOM 1915 C CA . ALA A 1 259 ? 22.996 -9.772 -16.125 1.00 25.04 259 ALA A CA 1
ATOM 1916 C C . ALA A 1 259 ? 22.359 -9.364 -17.418 1.00 25.50 259 ALA A C 1
ATOM 1917 O O . ALA A 1 259 ? 21.737 -10.166 -18.078 1.00 26.23 259 ALA A O 1
ATOM 1919 N N . HIS A 1 260 ? 22.519 -8.090 -17.781 1.00 27.86 260 HIS A N 1
ATOM 1920 C CA . HIS A 1 260 ? 21.818 -7.548 -18.908 1.00 29.42 260 HIS A CA 1
ATOM 1921 C C . HIS A 1 260 ? 22.605 -6.357 -19.480 1.00 25.83 260 HIS A C 1
ATOM 1922 O O . HIS A 1 260 ? 23.175 -5.584 -18.712 1.00 22.34 260 HIS A O 1
ATOM 1929 N N . ALA A 1 261 ? 22.668 -6.236 -20.805 1.00 21.37 261 ALA A N 1
ATOM 1930 C CA . ALA A 1 261 ? 23.266 -5.048 -21.451 1.00 25.30 261 ALA A CA 1
ATOM 1931 C C . ALA A 1 261 ? 22.164 -4.233 -22.108 1.00 21.65 261 ALA A C 1
ATOM 1932 O O . ALA A 1 261 ? 21.410 -4.765 -22.887 1.00 23.01 261 ALA A O 1
ATOM 1934 N N . VAL A 1 262 ? 22.069 -2.945 -21.800 1.00 23.61 262 VAL A N 1
ATOM 1935 C CA . VAL A 1 262 ? 21.076 -2.106 -22.451 1.00 22.03 262 VAL A CA 1
ATOM 1936 C C . VAL A 1 262 ? 21.849 -1.392 -23.545 1.00 24.14 262 VAL A C 1
ATOM 1937 O O . VAL A 1 262 ? 22.871 -0.737 -23.271 1.00 23.74 262 VAL A O 1
ATOM 1941 N N . ILE A 1 263 ? 21.391 -1.534 -24.781 1.00 22.01 263 ILE A N 1
ATOM 1942 C CA . ILE A 1 263 ? 22.200 -1.133 -25.914 1.00 22.38 263 ILE A CA 1
ATOM 1943 C C . ILE A 1 263 ? 21.385 -0.253 -26.821 1.00 21.86 263 ILE A C 1
ATOM 1944 O O . ILE A 1 263 ? 20.152 -0.253 -26.720 1.00 21.83 263 ILE A O 1
ATOM 1949 N N . PRO A 1 264 ? 22.051 0.457 -27.744 1.00 21.72 264 PRO A N 1
ATOM 1950 C CA . PRO A 1 264 ? 21.280 1.211 -28.731 1.00 20.87 264 PRO A CA 1
ATOM 1951 C C . PRO A 1 264 ? 20.483 0.300 -29.647 1.00 21.38 264 PRO A C 1
ATOM 1952 O O . PRO A 1 264 ? 20.888 -0.811 -29.915 1.00 23.11 264 PRO A O 1
ATOM 1956 N N . VAL A 1 265 ? 19.316 0.752 -30.073 1.00 21.61 265 VAL A N 1
ATOM 1957 C CA . VAL A 1 265 ? 18.507 0.009 -31.006 1.00 21.70 265 VAL A CA 1
ATOM 1958 C C . VAL A 1 265 ? 19.123 0.224 -32.402 1.00 24.05 265 VAL A C 1
ATOM 1959 O O . VAL A 1 265 ? 19.101 1.313 -32.948 1.00 23.83 265 VAL A O 1
ATOM 1963 N N . SER A 1 266 ? 19.730 -0.830 -32.927 1.00 25.61 266 SER A N 1
ATOM 1964 C CA . SER A 1 266 ? 20.301 -0.838 -34.261 1.00 26.81 266 SER A CA 1
ATOM 1965 C C . SER A 1 266 ? 20.519 -2.306 -34.621 1.00 28.90 266 SER A C 1
ATOM 1966 O O . SER A 1 266 ? 20.619 -3.154 -33.721 1.00 28.95 266 SER A O 1
ATOM 1969 N N . ARG A 1 267 ? 20.525 -2.636 -35.907 1.00 27.86 267 ARG A N 1
ATOM 1970 C CA . ARG A 1 267 ? 20.703 -4.031 -36.320 1.00 31.46 267 ARG A CA 1
ATOM 1971 C C . ARG A 1 267 ? 21.329 -4.039 -37.726 1.00 34.64 267 ARG A C 1
ATOM 1972 O O . ARG A 1 267 ? 20.822 -3.355 -38.653 1.00 30.10 267 ARG A O 1
ATOM 1980 N N . ARG A 1 268 ? 22.429 -4.777 -37.874 1.00 35.62 268 ARG A N 1
ATOM 1981 C CA . ARG A 1 268 ? 22.967 -5.067 -39.206 1.00 37.34 268 ARG A CA 1
ATOM 1982 C C . ARG A 1 268 ? 22.172 -6.155 -39.893 1.00 35.81 268 ARG A C 1
ATOM 1983 O O . ARG A 1 268 ? 21.947 -6.078 -41.095 1.00 34.38 268 ARG A O 1
ATOM 1991 N N . GLY A 1 269 ? 21.732 -7.161 -39.138 1.00 36.47 269 GLY A N 1
ATOM 1992 C CA . GLY A 1 269 ? 20.881 -8.246 -39.695 1.00 37.22 269 GLY A CA 1
ATOM 1993 C C . GLY A 1 269 ? 21.590 -9.414 -40.366 1.00 41.34 269 GLY A C 1
ATOM 1994 O O . GLY A 1 269 ? 20.936 -10.364 -40.807 1.00 41.37 269 GLY A O 1
ATOM 1995 N N . THR A 1 270 ? 22.917 -9.319 -40.501 1.00 40.64 270 THR A N 1
ATOM 1996 C CA . THR A 1 270 ? 23.761 -10.415 -40.934 1.00 44.14 270 THR A CA 1
ATOM 1997 C C . THR A 1 270 ? 25.127 -10.169 -40.317 1.00 42.97 270 THR A C 1
ATOM 1998 O O . THR A 1 270 ? 25.470 -9.043 -39.967 1.00 40.28 270 THR A O 1
ATOM 2002 N N . GLY A 1 271 ? 25.888 -11.246 -40.200 1.00 44.56 271 GLY A N 1
ATOM 2003 C CA . GLY A 1 271 ? 27.229 -11.202 -39.645 1.00 45.44 271 GLY A CA 1
ATOM 2004 C C . GLY A 1 271 ? 27.183 -10.843 -38.174 1.00 44.96 271 GLY A C 1
ATOM 2005 O O . GLY A 1 271 ? 26.195 -11.103 -37.492 1.00 42.94 271 GLY A O 1
ATOM 2006 N N . HIS A 1 272 ? 28.251 -10.201 -37.710 1.00 44.19 272 HIS A N 1
ATOM 2007 C CA . HIS A 1 272 ? 28.403 -9.854 -36.310 1.00 45.45 272 HIS A CA 1
ATOM 2008 C C . HIS A 1 272 ? 27.550 -8.621 -35.976 1.00 41.66 272 HIS A C 1
ATOM 2009 O O . HIS A 1 272 ? 27.596 -7.610 -36.686 1.00 42.16 272 HIS A O 1
ATOM 2016 N N . GLU A 1 273 ? 26.761 -8.740 -34.906 1.00 38.33 273 GLU A N 1
ATOM 2017 C CA . GLU A 1 273 ? 26.051 -7.598 -34.298 1.00 32.62 273 GLU A CA 1
ATOM 2018 C C . GLU A 1 273 ? 26.803 -7.113 -33.036 1.00 32.79 273 GLU A C 1
ATOM 2019 O O . GLU A 1 273 ? 27.770 -7.720 -32.600 1.00 33.65 273 GLU A O 1
ATOM 2025 N N . LEU A 1 274 ? 26.341 -6.027 -32.434 1.00 30.65 274 LEU A N 1
ATOM 2026 C CA . LEU A 1 274 ? 27.031 -5.462 -31.272 1.00 29.49 274 LEU A CA 1
ATOM 2027 C C . LEU A 1 274 ? 27.134 -6.461 -30.114 1.00 29.13 274 LEU A C 1
ATOM 2028 O O . LEU A 1 274 ? 28.137 -6.468 -29.418 1.00 27.03 274 LEU A O 1
ATOM 2033 N N . HIS A 1 275 ? 26.136 -7.324 -29.934 1.00 27.17 275 HIS A N 1
ATOM 2034 C CA . HIS A 1 275 ? 26.212 -8.300 -28.856 1.00 29.86 275 HIS A CA 1
ATOM 2035 C C . HIS A 1 275 ? 27.394 -9.241 -29.000 1.00 30.74 275 HIS A C 1
ATOM 2036 O O . HIS A 1 275 ? 27.975 -9.646 -27.986 1.00 27.85 275 HIS A O 1
ATOM 2043 N N . ASP A 1 276 ? 27.765 -9.556 -30.239 1.00 31.35 276 ASP A N 1
ATOM 2044 C CA . ASP A 1 276 ? 28.951 -10.395 -30.536 1.00 32.50 276 ASP A CA 1
ATOM 2045 C C . ASP A 1 276 ? 30.235 -9.712 -30.126 1.00 31.58 276 ASP A C 1
ATOM 2046 O O . ASP A 1 276 ? 31.153 -10.331 -29.575 1.00 31.15 276 ASP A O 1
ATOM 2051 N N . LEU A 1 277 ? 30.327 -8.423 -30.398 1.00 31.65 277 LEU A N 1
ATOM 2052 C CA . LEU A 1 277 ? 31.508 -7.651 -29.989 1.00 29.71 277 LEU A CA 1
ATOM 2053 C C . LEU A 1 277 ? 31.535 -7.503 -28.449 1.00 28.66 277 LEU A C 1
ATOM 2054 O O . LEU A 1 277 ? 32.582 -7.524 -27.810 1.00 25.76 277 LEU A O 1
ATOM 2059 N N . LEU A 1 278 ? 30.368 -7.330 -27.855 1.00 26.19 278 LEU A N 1
ATOM 2060 C CA . LEU A 1 278 ? 30.283 -7.238 -26.399 1.00 27.35 278 LEU A CA 1
ATOM 2061 C C . LEU A 1 278 ? 30.595 -8.580 -25.723 1.00 28.12 278 LEU A C 1
ATOM 2062 O O . LEU A 1 278 ? 31.045 -8.598 -24.582 1.00 30.72 278 LEU A O 1
ATOM 2067 N N . GLY A 1 279 ? 30.333 -9.681 -26.414 1.00 28.05 279 GLY A N 1
ATOM 2068 C CA . GLY A 1 279 ? 30.567 -11.010 -25.884 1.00 31.75 279 GLY A CA 1
ATOM 2069 C C . GLY A 1 279 ? 29.422 -11.589 -25.069 1.00 30.97 279 GLY A C 1
ATOM 2070 O O . GLY A 1 279 ? 29.660 -12.320 -24.146 1.00 30.03 279 GLY A O 1
ATOM 2071 N N . LEU A 1 280 ? 28.184 -11.244 -25.375 1.00 31.07 280 LEU A N 1
ATOM 2072 C CA . LEU A 1 280 ? 27.077 -11.901 -24.711 1.00 35.65 280 LEU A CA 1
ATOM 2073 C C . LEU A 1 280 ? 25.961 -12.129 -25.703 1.00 34.69 280 LEU A C 1
ATOM 2074 O O . LEU A 1 280 ? 25.907 -11.490 -26.737 1.00 32.76 280 LEU A O 1
ATOM 2079 N N . PRO A 1 281 ? 25.086 -13.092 -25.408 1.00 35.01 281 PRO A N 1
ATOM 2080 C CA . PRO A 1 281 ? 24.051 -13.421 -26.368 1.00 35.44 281 PRO A CA 1
ATOM 2081 C C . PRO A 1 281 ? 22.960 -12.362 -26.425 1.00 35.69 281 PRO A C 1
ATOM 2082 O O . PRO A 1 281 ? 22.810 -11.555 -25.493 1.00 31.99 281 PRO A O 1
ATOM 2086 N N . ASP A 1 282 ? 22.230 -12.381 -27.538 1.00 33.73 282 ASP A N 1
ATOM 2087 C CA . ASP A 1 282 ? 21.069 -11.537 -27.790 1.00 33.97 282 ASP A CA 1
ATOM 2088 C C . ASP A 1 282 ? 20.157 -11.405 -26.609 1.00 31.58 282 ASP A C 1
ATOM 2089 O O . ASP A 1 282 ? 19.713 -10.299 -26.257 1.00 31.44 282 ASP A O 1
ATOM 2094 N N . GLU A 1 283 ? 19.850 -12.555 -26.028 1.00 29.13 283 GLU A N 1
ATOM 2095 C CA . GLU A 1 283 ? 18.896 -12.662 -24.922 1.00 33.29 283 GLU A CA 1
ATOM 2096 C C . GLU A 1 283 ? 19.390 -11.889 -23.670 1.00 32.24 283 GLU A C 1
ATOM 2097 O O . GLU A 1 283 ? 18.580 -11.541 -22.817 1.00 31.68 283 GLU A O 1
ATOM 2103 N N . ARG A 1 284 ? 20.703 -11.647 -23.546 1.00 26.78 284 ARG A N 1
ATOM 2104 C CA . ARG A 1 284 ? 21.195 -10.862 -22.429 1.00 26.50 284 ARG A CA 1
ATOM 2105 C C . ARG A 1 284 ? 21.323 -9.393 -22.736 1.00 23.98 284 ARG A C 1
ATOM 2106 O O . ARG A 1 284 ? 21.882 -8.639 -21.944 1.00 25.69 284 ARG A O 1
ATOM 2114 N N . THR A 1 285 ? 20.723 -8.972 -23.838 1.00 23.17 285 THR A N 1
ATOM 2115 C CA . THR A 1 285 ? 20.656 -7.563 -24.172 1.00 23.70 285 THR A CA 1
ATOM 2116 C C . THR A 1 285 ? 19.196 -7.091 -24.238 1.00 23.32 285 THR A C 1
ATOM 2117 O O . THR A 1 285 ? 18.275 -7.903 -24.173 1.00 22.57 285 THR A O 1
ATOM 2121 N N . SER A 1 286 ? 19.023 -5.770 -24.385 1.00 22.56 286 SER A N 1
ATOM 2122 C CA . SER A 1 286 ? 17.715 -5.094 -24.451 1.00 23.20 286 SER A CA 1
ATOM 2123 C C . SER A 1 286 ? 17.050 -5.146 -25.830 1.00 22.97 286 SER A C 1
ATOM 2124 O O . SER A 1 286 ? 15.966 -4.583 -26.012 1.00 22.33 286 SER A O 1
ATOM 2127 N N . TRP A 1 287 ? 17.658 -5.864 -26.772 1.00 24.74 287 TRP A N 1
ATOM 2128 C CA . TRP A 1 287 ? 17.065 -5.997 -28.137 1.00 25.78 287 TRP A CA 1
ATOM 2129 C C . TRP A 1 287 ? 15.562 -6.346 -28.146 1.00 23.63 287 TRP A C 1
ATOM 2130 O O . TRP A 1 287 ? 14.821 -5.795 -28.918 1.00 24.48 287 TRP A O 1
ATOM 2141 N N . ALA A 1 288 ? 15.131 -7.294 -27.316 1.00 26.65 288 ALA A N 1
ATOM 2142 C CA . ALA A 1 288 ? 13.727 -7.743 -27.327 1.00 28.98 288 ALA A CA 1
ATOM 2143 C C . ALA A 1 288 ? 12.798 -6.589 -26.976 1.00 26.62 288 ALA A C 1
ATOM 2144 O O . ALA A 1 288 ? 11.673 -6.491 -27.491 1.00 26.75 288 ALA A O 1
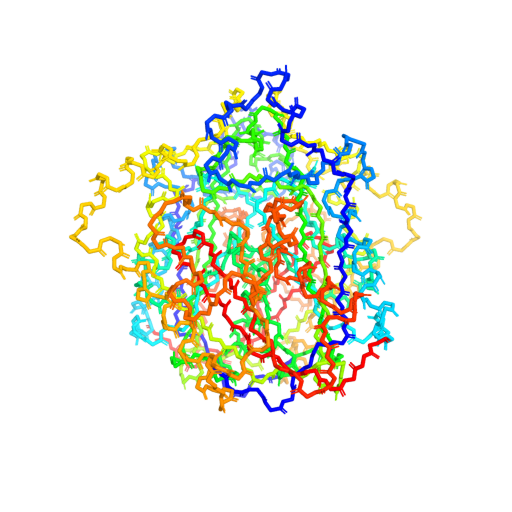ATOM 2146 N N . TYR A 1 289 ? 13.281 -5.640 -26.198 1.00 26.01 289 TYR A N 1
ATOM 2147 C CA . TYR A 1 289 ? 12.474 -4.462 -25.926 1.00 25.04 289 TYR A CA 1
ATOM 2148 C C . TYR A 1 289 ? 12.660 -3.398 -27.023 1.00 22.45 289 TYR A C 1
ATOM 2149 O O . TYR A 1 289 ? 11.695 -2.819 -27.515 1.00 19.69 289 TYR A O 1
ATOM 2158 N N . GLY A 1 290 ? 13.909 -3.137 -27.397 1.00 22.07 290 GLY A N 1
ATOM 2159 C CA . GLY A 1 290 ? 14.223 -2.045 -28.295 1.00 20.20 290 GLY A CA 1
ATOM 2160 C C . GLY A 1 290 ? 13.673 -2.242 -29.678 1.00 22.02 290 GLY A C 1
ATOM 2161 O O . GLY A 1 290 ? 13.388 -1.276 -30.388 1.00 26.18 290 GLY A O 1
ATOM 2162 N N . ARG A 1 291 ? 13.537 -3.491 -30.080 1.00 21.86 291 ARG A N 1
ATOM 2163 C CA . ARG A 1 291 ? 12.936 -3.774 -31.364 1.00 24.61 291 ARG A CA 1
ATOM 2164 C C . ARG A 1 291 ? 11.422 -3.511 -31.358 1.00 24.75 291 ARG A C 1
ATOM 2165 O O . ARG A 1 291 ? 10.798 -3.584 -32.394 1.00 23.53 291 ARG A O 1
ATOM 2173 N N . THR A 1 292 ? 10.828 -3.205 -30.213 1.00 22.91 292 THR A N 1
ATOM 2174 C CA . THR A 1 292 ? 9.398 -2.830 -30.206 1.00 22.85 292 THR A CA 1
ATOM 2175 C C . THR A 1 292 ? 9.215 -1.281 -30.156 1.00 23.74 292 THR A C 1
ATOM 2176 O O . THR A 1 292 ? 8.130 -0.772 -30.430 1.00 25.79 292 THR A O 1
ATOM 2180 N N . THR A 1 293 ? 10.266 -0.539 -29.833 1.00 25.60 293 THR A N 1
ATOM 2181 C CA . THR A 1 293 ? 10.190 0.936 -29.733 1.00 23.40 293 THR A CA 1
ATOM 2182 C C . THR A 1 293 ? 10.850 1.659 -30.874 1.00 22.08 293 THR A C 1
ATOM 2183 O O . THR A 1 293 ? 10.526 2.815 -31.159 1.00 23.50 293 THR A O 1
ATOM 2187 N N . GLY A 1 294 ? 11.800 0.992 -31.510 1.00 23.10 294 GLY A N 1
ATOM 2188 C CA . GLY A 1 294 ? 12.763 1.650 -32.370 1.00 23.32 294 GLY A CA 1
ATOM 2189 C C . GLY A 1 294 ? 13.792 2.451 -31.569 1.00 24.75 294 GLY A C 1
ATOM 2190 O O . GLY A 1 294 ? 13.857 2.345 -30.338 1.00 22.48 294 GLY A O 1
ATOM 2191 N N . HIS A 1 295 ? 14.535 3.297 -32.283 1.00 23.94 295 HIS A N 1
ATOM 2192 C CA . HIS A 1 295 ? 15.648 4.068 -31.743 1.00 23.77 295 HIS A CA 1
ATOM 2193 C C . HIS A 1 295 ? 15.072 5.376 -31.292 1.00 23.82 295 HIS A C 1
ATOM 2194 O O . HIS A 1 295 ? 14.741 6.226 -32.130 1.00 22.60 295 HIS A O 1
ATOM 2201 N N . VAL A 1 296 ? 14.914 5.513 -29.979 1.00 22.66 296 VAL A N 1
ATOM 2202 C CA . VAL A 1 296 ? 14.202 6.652 -29.379 1.00 21.17 296 VAL A CA 1
ATOM 2203 C C . VAL A 1 296 ? 15.161 7.828 -29.082 1.00 23.79 296 VAL A C 1
ATOM 2204 O O . VAL A 1 296 ? 15.367 8.263 -27.925 1.00 23.11 296 VAL A O 1
ATOM 2208 N N . GLY A 1 297 ? 15.721 8.350 -30.171 1.00 24.67 297 GLY A N 1
ATOM 2209 C CA . GLY A 1 297 ? 16.720 9.373 -30.133 1.00 22.54 297 GLY A CA 1
ATOM 2210 C C . GLY A 1 297 ? 17.892 8.955 -29.268 1.00 21.73 297 GLY A C 1
ATOM 2211 O O . GLY A 1 297 ? 18.459 7.885 -29.450 1.00 22.97 297 GLY A O 1
ATOM 2212 N N . ALA A 1 298 ? 18.195 9.799 -28.297 1.00 19.59 298 ALA A N 1
ATOM 2213 C CA . ALA A 1 298 ? 19.286 9.592 -27.348 1.00 21.35 298 ALA A CA 1
ATOM 2214 C C . ALA A 1 298 ? 18.856 8.805 -26.108 1.00 20.89 298 ALA A C 1
ATOM 2215 O O . ALA A 1 298 ? 19.638 8.664 -25.193 1.00 20.53 298 ALA A O 1
ATOM 2217 N N . GLY A 1 299 ? 17.620 8.295 -26.080 1.00 21.02 299 GLY A N 1
ATOM 2218 C CA . GLY A 1 299 ? 17.054 7.722 -24.886 1.00 18.71 299 GLY A CA 1
ATOM 2219 C C . GLY A 1 299 ? 16.974 6.226 -24.719 1.00 19.75 299 GLY A C 1
ATOM 2220 O O . GLY A 1 299 ? 16.368 5.778 -23.758 1.00 19.37 299 GLY A O 1
ATOM 2221 N N . ASP A 1 300 ? 17.526 5.444 -25.648 1.00 18.23 300 ASP A N 1
ATOM 2222 C CA . ASP A 1 300 ? 17.374 3.973 -25.604 1.00 18.94 300 ASP A CA 1
ATOM 2223 C C . ASP A 1 300 ? 17.879 3.371 -24.305 1.00 21.66 300 ASP A C 1
ATOM 2224 O O . ASP A 1 300 ? 17.298 2.422 -23.767 1.00 21.15 300 ASP A O 1
ATOM 2229 N N . GLN A 1 301 ? 18.986 3.903 -23.803 1.00 24.30 301 GLN A N 1
ATOM 2230 C CA . GLN A 1 301 ? 19.584 3.332 -22.631 1.00 21.59 301 GLN A CA 1
ATOM 2231 C C . GLN A 1 301 ? 18.764 3.630 -21.399 1.00 20.79 301 GLN A C 1
ATOM 2232 O O . GLN A 1 301 ? 18.541 2.713 -20.589 1.00 19.53 301 GLN A O 1
ATOM 2238 N N . TYR A 1 302 ? 18.313 4.879 -21.241 1.00 20.62 302 TYR A N 1
ATOM 2239 C CA . TYR A 1 302 ? 17.413 5.203 -20.143 1.00 21.73 302 TYR A CA 1
ATOM 2240 C C . TYR A 1 302 ? 16.129 4.379 -20.250 1.00 21.03 302 TYR A C 1
ATOM 2241 O O . TYR A 1 302 ? 15.712 3.749 -19.257 1.00 23.16 302 TYR A O 1
ATOM 2250 N N . ALA A 1 303 ? 15.513 4.351 -21.440 1.00 19.73 303 ALA A N 1
ATOM 2251 C CA . ALA A 1 303 ? 14.243 3.583 -21.631 1.00 20.42 303 ALA A CA 1
ATOM 2252 C C . ALA A 1 303 ? 14.373 2.080 -21.333 1.00 22.79 303 ALA A C 1
ATOM 2253 O O . ALA A 1 303 ? 13.482 1.454 -20.714 1.00 21.43 303 ALA A O 1
ATOM 2255 N N . GLY A 1 304 ? 15.494 1.514 -21.761 1.00 21.54 304 GLY A N 1
ATOM 2256 C CA . GLY A 1 304 ? 15.771 0.101 -21.572 1.00 24.23 304 GLY A CA 1
ATOM 2257 C C . GLY A 1 304 ? 16.032 -0.242 -20.122 1.00 22.75 304 GLY A C 1
ATOM 2258 O O . GLY A 1 304 ? 15.670 -1.331 -19.688 1.00 22.90 304 GLY A O 1
ATOM 2259 N N . LEU A 1 305 ? 16.642 0.679 -19.369 1.00 21.50 305 LEU A N 1
ATOM 2260 C CA . LEU A 1 305 ? 16.858 0.474 -17.947 1.00 23.75 305 LEU A CA 1
ATOM 2261 C C . LEU A 1 305 ? 15.496 0.524 -17.216 1.00 23.73 305 LEU A C 1
ATOM 2262 O O . LEU A 1 305 ? 15.168 -0.341 -16.359 1.00 24.77 305 LEU A O 1
ATOM 2267 N N . ALA A 1 306 ? 14.713 1.527 -17.572 1.00 20.84 306 ALA A N 1
ATOM 2268 C CA . ALA A 1 306 ? 13.347 1.676 -17.022 1.00 21.82 306 ALA A CA 1
ATOM 2269 C C . ALA A 1 306 ? 12.564 0.394 -17.269 1.00 22.59 306 ALA A C 1
ATOM 2270 O O . ALA A 1 306 ? 11.927 -0.142 -16.382 1.00 25.50 306 ALA A O 1
ATOM 2272 N N . HIS A 1 307 ? 12.672 -0.130 -18.478 1.00 23.07 307 HIS A N 1
ATOM 2273 C CA . HIS A 1 307 ? 12.066 -1.377 -18.817 1.00 24.55 307 HIS A CA 1
ATOM 2274 C C . HIS A 1 307 ? 12.469 -2.517 -17.907 1.00 24.52 307 HIS A C 1
ATOM 2275 O O . HIS A 1 307 ? 11.603 -3.220 -17.401 1.00 24.48 307 HIS A O 1
ATOM 2282 N N . LEU A 1 308 ? 13.769 -2.708 -17.716 1.00 27.12 308 LEU A N 1
ATOM 2283 C CA . LEU A 1 308 ? 14.249 -3.743 -16.829 1.00 27.90 308 LEU A CA 1
ATOM 2284 C C . LEU A 1 308 ? 13.641 -3.608 -15.459 1.00 28.28 308 LEU A C 1
ATOM 2285 O O . LEU A 1 308 ? 13.241 -4.588 -14.844 1.00 28.81 308 LEU A O 1
ATOM 2290 N N . VAL A 1 309 ? 13.606 -2.396 -14.949 1.00 27.54 309 VAL A N 1
ATOM 2291 C CA . VAL A 1 309 ? 13.252 -2.194 -13.573 1.00 28.11 309 VAL A CA 1
ATOM 2292 C C . VAL A 1 309 ? 11.730 -2.336 -13.380 1.00 28.17 309 VAL A C 1
ATOM 2293 O O . VAL A 1 309 ? 11.270 -3.072 -12.490 1.00 23.49 309 VAL A O 1
ATOM 2297 N N . GLU A 1 310 ? 10.965 -1.730 -14.271 1.00 25.28 310 GLU A N 1
ATOM 2298 C CA . GLU A 1 310 ? 9.500 -1.809 -14.230 1.00 28.44 310 GLU A CA 1
ATOM 2299 C C . GLU A 1 310 ? 8.963 -3.200 -14.332 1.00 30.41 310 GLU A C 1
ATOM 2300 O O . GLU A 1 310 ? 7.945 -3.506 -13.738 1.00 32.10 310 GLU A O 1
ATOM 2306 N N . ASN A 1 311 ? 9.643 -4.051 -15.082 1.00 29.90 311 ASN A N 1
ATOM 2307 C CA . ASN A 1 311 ? 9.163 -5.392 -15.285 1.00 29.59 311 ASN A CA 1
ATOM 2308 C C . ASN A 1 311 ? 9.900 -6.404 -14.396 1.00 28.54 311 ASN A C 1
ATOM 2309 O O . ASN A 1 311 ? 9.797 -7.617 -14.602 1.00 28.15 311 ASN A O 1
ATOM 2314 N N . ALA A 1 312 ? 10.572 -5.889 -13.359 1.00 27.98 312 ALA A N 1
ATOM 2315 C CA . ALA A 1 312 ? 11.282 -6.723 -12.387 1.00 26.27 312 ALA A CA 1
ATOM 2316 C C . ALA A 1 312 ? 12.075 -7.826 -13.091 1.00 27.13 312 ALA A C 1
ATOM 2317 O O . ALA A 1 312 ? 11.933 -9.000 -12.778 1.00 24.23 312 ALA A O 1
ATOM 2319 N N . LEU A 1 313 ? 12.901 -7.416 -14.058 1.00 26.44 313 LEU A N 1
ATOM 2320 C CA . LEU A 1 313 ? 13.754 -8.336 -14.837 1.00 28.13 313 LEU A CA 1
ATOM 2321 C C . LEU A 1 313 ? 15.187 -8.409 -14.276 1.00 29.52 313 LEU A C 1
ATOM 2322 O O . LEU A 1 313 ? 16.038 -9.191 -14.765 1.00 25.44 313 LEU A O 1
ATOM 2327 N N . VAL A 1 314 ? 15.422 -7.627 -13.221 1.00 26.90 314 VAL A N 1
ATOM 2328 C CA . VAL A 1 314 ? 16.630 -7.665 -12.454 1.00 25.17 314 VAL A CA 1
ATOM 2329 C C . VAL A 1 314 ? 16.241 -7.700 -10.980 1.00 29.82 314 VAL A C 1
ATOM 2330 O O . VAL A 1 314 ? 15.081 -7.396 -10.609 1.00 26.66 314 VAL A O 1
ATOM 2334 N N . GLN A 1 315 ? 17.188 -8.145 -10.151 1.00 27.34 315 GLN A N 1
ATOM 2335 C CA . GLN A 1 315 ? 17.025 -8.105 -8.710 1.00 28.93 315 GLN A CA 1
ATOM 2336 C C . GLN A 1 315 ? 18.304 -7.644 -8.048 1.00 25.37 315 GLN A C 1
ATOM 2337 O O . GLN A 1 315 ? 19.345 -7.574 -8.694 1.00 24.26 315 GLN A O 1
ATOM 2343 N N . PRO A 1 316 ? 18.211 -7.298 -6.759 1.00 26.41 316 PRO A N 1
ATOM 2344 C CA . PRO A 1 316 ? 19.395 -6.828 -6.073 1.00 25.41 316 PRO A CA 1
ATOM 2345 C C . PRO A 1 316 ? 20.546 -7.801 -6.206 1.00 24.15 316 PRO A C 1
ATOM 2346 O O . PRO A 1 316 ? 20.370 -9.040 -6.089 1.00 23.88 316 PRO A O 1
ATOM 2350 N N . GLY A 1 317 ? 21.708 -7.236 -6.445 1.00 22.95 317 GLY A N 1
ATOM 2351 C CA . GLY A 1 317 ? 22.919 -8.003 -6.665 1.00 24.94 317 GLY A CA 1
ATOM 2352 C C . GLY A 1 317 ? 23.288 -8.147 -8.129 1.00 23.80 317 GLY A C 1
ATOM 2353 O O . GLY A 1 317 ? 24.450 -8.376 -8.448 1.00 26.24 317 GLY A O 1
ATOM 2354 N N . ASP A 1 318 ? 22.319 -7.976 -9.020 1.00 25.83 318 ASP A N 1
ATOM 2355 C CA . ASP A 1 318 ? 22.570 -7.969 -10.465 1.00 23.88 318 ASP A CA 1
ATOM 2356 C C . ASP A 1 318 ? 23.323 -6.748 -10.941 1.00 24.59 318 ASP A C 1
ATOM 2357 O O . ASP A 1 318 ? 23.162 -5.633 -10.422 1.00 23.27 318 ASP A O 1
ATOM 2362 N N . ARG A 1 319 ? 24.154 -6.955 -11.954 1.00 25.93 319 ARG A N 1
ATOM 2363 C CA . ARG A 1 319 ? 24.861 -5.859 -12.586 1.00 25.51 319 ARG A CA 1
ATOM 2364 C C . ARG A 1 319 ? 24.413 -5.723 -14.006 1.00 21.67 319 ARG A C 1
ATOM 2365 O O . ARG A 1 319 ? 24.208 -6.697 -14.703 1.00 22.58 319 ARG A O 1
ATOM 2373 N N . VAL A 1 320 ? 24.279 -4.478 -14.430 1.00 20.38 320 VAL A N 1
ATOM 2374 C CA . VAL A 1 320 ? 23.806 -4.145 -15.749 1.00 23.22 320 VAL A CA 1
ATOM 2375 C C . VAL A 1 320 ? 24.800 -3.199 -16.447 1.00 22.67 320 VAL A C 1
ATOM 2376 O O . VAL A 1 320 ? 25.301 -2.216 -15.864 1.00 22.99 320 VAL A O 1
ATOM 2380 N N . LEU A 1 321 ? 25.042 -3.487 -17.714 1.00 23.46 321 LEU A N 1
ATOM 2381 C CA . LEU A 1 321 ? 25.843 -2.632 -18.572 1.00 22.30 321 LEU A CA 1
ATOM 2382 C C . LEU A 1 321 ? 24.942 -1.728 -19.381 1.00 20.02 321 LEU A C 1
ATOM 2383 O O . LEU A 1 321 ? 24.076 -2.178 -20.121 1.00 22.11 321 LEU A O 1
ATOM 2388 N N . LEU A 1 322 ? 25.153 -0.425 -19.257 1.00 21.93 322 LEU A N 1
ATOM 2389 C CA . LEU A 1 322 ? 24.465 0.542 -20.102 1.00 21.29 322 LEU A CA 1
ATOM 2390 C C . LEU A 1 322 ? 25.452 0.900 -21.197 1.00 24.17 322 LEU A C 1
ATOM 2391 O O . LEU A 1 322 ? 26.588 1.242 -20.903 1.00 27.78 322 LEU A O 1
ATOM 2396 N N . PHE A 1 323 ? 25.047 0.798 -22.455 1.00 22.79 323 PHE A N 1
ATOM 2397 C CA . PHE A 1 323 ? 26.008 0.883 -23.553 1.00 22.72 323 PHE A CA 1
ATOM 2398 C C . PHE A 1 323 ? 25.501 1.840 -24.648 1.00 22.24 323 PHE A C 1
ATOM 2399 O O . PHE A 1 323 ? 24.408 1.628 -25.233 1.00 22.47 323 PHE A O 1
ATOM 2407 N N . GLY A 1 324 ? 26.291 2.900 -24.866 1.00 23.10 324 GLY A N 1
ATOM 2408 C CA . GLY A 1 324 ? 25.981 4.014 -25.728 1.00 21.92 324 GLY A CA 1
ATOM 2409 C C . GLY A 1 324 ? 26.476 3.816 -27.149 1.00 22.26 324 GLY A C 1
ATOM 2410 O O . GLY A 1 324 ? 26.560 2.697 -27.629 1.00 21.19 324 GLY A O 1
ATOM 2411 N N . GLY A 1 325 ? 26.810 4.921 -27.804 1.00 19.93 325 GLY A N 1
ATOM 2412 C CA . GLY A 1 325 ? 27.208 4.913 -29.189 1.00 22.07 325 GLY A CA 1
ATOM 2413 C C . GLY A 1 325 ? 26.415 5.926 -29.993 1.00 24.46 325 GLY A C 1
ATOM 2414 O O . GLY A 1 325 ? 25.192 5.827 -30.088 1.00 24.13 325 GLY A O 1
ATOM 2415 N N . GLY A 1 326 ? 27.110 6.882 -30.602 1.00 25.82 326 GLY A N 1
ATOM 2416 C CA . GLY A 1 326 ? 26.479 7.885 -31.509 1.00 25.15 326 GLY A CA 1
ATOM 2417 C C . GLY A 1 326 ? 27.448 8.455 -32.531 1.00 24.92 326 GLY A C 1
ATOM 2418 O O . GLY A 1 326 ? 28.660 8.509 -32.288 1.00 21.43 326 GLY A O 1
ATOM 2419 N N . ALA A 1 327 ? 26.928 8.837 -33.693 1.00 23.22 327 ALA A N 1
ATOM 2420 C CA . ALA A 1 327 ? 27.764 9.452 -34.738 1.00 25.13 327 ALA A CA 1
ATOM 2421 C C . ALA A 1 327 ? 28.691 10.474 -34.137 1.00 23.68 327 ALA A C 1
ATOM 2422 O O . ALA A 1 327 ? 28.305 11.177 -33.205 1.00 21.22 327 ALA A O 1
ATOM 2424 N N . GLY A 1 328 ? 29.913 10.557 -34.676 1.00 23.19 328 GLY A N 1
ATOM 2425 C CA . GLY A 1 328 ? 30.969 11.347 -34.067 1.00 24.43 328 GLY A CA 1
ATOM 2426 C C . GLY A 1 328 ? 32.399 10.821 -34.258 1.00 24.14 328 GLY A C 1
ATOM 2427 O O . GLY A 1 328 ? 33.269 11.556 -34.756 1.00 22.97 328 GLY A O 1
ATOM 2428 N N . TYR A 1 329 ? 32.682 9.583 -33.864 1.00 24.78 329 TYR A N 1
ATOM 2429 C CA . TYR A 1 329 ? 31.773 8.665 -33.193 1.00 23.41 329 TYR A CA 1
ATOM 2430 C C . TYR A 1 329 ? 32.202 8.590 -31.711 1.00 24.47 329 TYR A C 1
ATOM 2431 O O . TYR A 1 329 ? 33.403 8.543 -31.394 1.00 23.66 329 TYR A O 1
ATOM 2440 N N . THR A 1 330 ? 31.222 8.618 -30.813 1.00 23.51 330 THR A N 1
ATOM 2441 C CA . THR A 1 330 ? 31.461 8.546 -29.383 1.00 20.80 330 THR A CA 1
ATOM 2442 C C . THR A 1 330 ? 30.621 7.496 -28.741 1.00 21.66 330 THR A C 1
ATOM 2443 O O . THR A 1 330 ? 29.423 7.407 -29.029 1.00 21.30 330 THR A O 1
ATOM 2447 N N . CYS A 1 331 ? 31.204 6.756 -27.797 1.00 20.78 331 CYS A N 1
ATOM 2448 C CA . CYS A 1 331 ? 30.475 5.710 -27.081 1.00 21.31 331 CYS A CA 1
ATOM 2449 C C . CYS A 1 331 ? 30.772 5.752 -25.580 1.00 20.58 331 CYS A C 1
ATOM 2450 O O . CYS A 1 331 ? 31.913 5.569 -25.152 1.00 19.36 331 CYS A O 1
ATOM 2453 N N . THR A 1 332 ? 29.752 5.974 -24.772 1.00 20.10 332 THR A N 1
ATOM 2454 C CA . THR A 1 332 ? 29.907 5.983 -23.316 1.00 19.99 332 THR A CA 1
ATOM 2455 C C . THR A 1 332 ? 29.155 4.778 -22.746 1.00 22.66 332 THR A C 1
ATOM 2456 O O . THR A 1 332 ? 27.986 4.503 -23.127 1.00 20.31 332 THR A O 1
ATOM 2460 N N . ALA A 1 333 ? 29.870 4.019 -21.912 1.00 22.00 333 ALA A N 1
ATOM 2461 C CA . ALA A 1 333 ? 29.377 2.816 -21.274 1.00 23.16 333 ALA A CA 1
ATOM 2462 C C . ALA A 1 333 ? 29.398 3.026 -19.769 1.00 22.41 333 ALA A C 1
ATOM 2463 O O . ALA A 1 333 ? 30.199 3.796 -19.265 1.00 23.59 333 ALA A O 1
ATOM 2465 N N . ALA A 1 334 ? 28.449 2.400 -19.080 1.00 21.40 334 ALA A N 1
ATOM 2466 C CA . ALA A 1 334 ? 28.368 2.447 -17.624 1.00 22.33 334 ALA A CA 1
ATOM 2467 C C . ALA A 1 334 ? 28.017 1.089 -17.043 1.00 21.08 334 ALA A C 1
ATOM 2468 O O . ALA A 1 334 ? 27.237 0.344 -17.635 1.00 22.34 334 ALA A O 1
ATOM 2470 N N . VAL A 1 335 ? 28.619 0.751 -15.896 1.00 22.18 335 VAL A N 1
ATOM 2471 C CA . VAL A 1 335 ? 28.209 -0.471 -15.156 1.00 22.10 335 VAL A CA 1
ATOM 2472 C C . VAL A 1 335 ? 27.470 -0.041 -13.890 1.00 24.34 335 VAL A C 1
ATOM 2473 O O . VAL A 1 335 ? 28.031 0.708 -13.088 1.00 25.74 335 VAL A O 1
ATOM 2477 N N . VAL A 1 336 ? 26.211 -0.483 -13.744 1.00 23.33 336 VAL A N 1
ATOM 2478 C CA . VAL A 1 336 ? 25.407 -0.189 -12.561 1.00 24.39 336 VAL A CA 1
ATOM 2479 C C . VAL A 1 336 ? 25.097 -1.481 -11.811 1.00 25.08 336 VAL A C 1
ATOM 2480 O O . VAL A 1 336 ? 25.114 -2.589 -12.393 1.00 23.56 336 VAL A O 1
ATOM 2484 N N . GLU A 1 337 ? 24.841 -1.350 -10.513 1.00 24.86 337 GLU A N 1
ATOM 2485 C CA . GLU A 1 337 ? 24.497 -2.502 -9.689 1.00 24.93 337 GLU A CA 1
ATOM 2486 C C . GLU A 1 337 ? 23.223 -2.250 -8.995 1.00 24.07 337 GLU A C 1
ATOM 2487 O O . GLU A 1 337 ? 23.059 -1.204 -8.398 1.00 22.23 337 GLU A O 1
ATOM 2493 N N . ILE A 1 338 ? 22.326 -3.228 -9.059 1.00 26.50 338 ILE A N 1
ATOM 2494 C CA . ILE A 1 338 ? 21.002 -3.087 -8.479 1.00 26.06 338 ILE A CA 1
ATOM 2495 C C . ILE A 1 338 ? 21.125 -3.292 -6.980 1.00 25.43 338 ILE A C 1
ATOM 2496 O O . ILE A 1 338 ? 21.532 -4.367 -6.492 1.00 25.38 338 ILE A O 1
ATOM 2501 N N . LEU A 1 339 ? 20.771 -2.253 -6.246 1.00 24.96 339 LEU A N 1
ATOM 2502 C CA . LEU A 1 339 ? 20.830 -2.289 -4.787 1.00 28.72 339 LEU A CA 1
ATOM 2503 C C . LEU A 1 339 ? 19.483 -2.646 -4.193 1.00 29.90 339 LEU A C 1
ATOM 2504 O O . LEU A 1 339 ? 19.443 -3.292 -3.185 1.00 33.57 339 LEU A O 1
ATOM 2509 N N . ARG A 1 340 ? 18.396 -2.177 -4.799 1.00 31.93 340 ARG A N 1
ATOM 2510 C CA . ARG A 1 340 ? 17.049 -2.478 -4.336 1.00 34.27 340 ARG A CA 1
ATOM 2511 C C . ARG A 1 340 ? 16.096 -2.171 -5.457 1.00 33.69 340 ARG A C 1
ATOM 2512 O O . ARG A 1 340 ? 16.470 -1.509 -6.393 1.00 31.56 340 ARG A O 1
ATOM 2520 N N . MET A 1 341 ? 14.868 -2.656 -5.376 1.00 36.99 341 MET A N 1
ATOM 2521 C CA . MET A 1 341 ? 13.887 -2.422 -6.438 1.00 41.73 341 MET A CA 1
ATOM 2522 C C . MET A 1 341 ? 12.975 -1.240 -6.069 1.00 46.08 341 MET A C 1
ATOM 2523 O O . MET A 1 341 ? 12.485 -1.183 -4.939 1.00 48.62 341 MET A O 1
ATOM 2528 N N . PRO A 1 342 ? 12.747 -0.279 -6.989 1.00 49.30 342 PRO A N 1
ATOM 2529 C CA . PRO A 1 342 ? 11.880 0.819 -6.490 1.00 52.97 342 PRO A CA 1
ATOM 2530 C C . PRO A 1 342 ? 10.369 0.467 -6.486 1.00 53.75 342 PRO A C 1
ATOM 2531 O O . PRO A 1 342 ? 9.983 -0.667 -6.140 1.00 55.60 342 PRO A O 1
ATOM 2535 N N . MET B 1 1 ? 30.815 29.498 -6.978 1.00 33.85 1 MET B N 1
ATOM 2536 C CA . MET B 1 1 ? 31.845 28.450 -6.817 1.00 33.98 1 MET B CA 1
ATOM 2537 C C . MET B 1 1 ? 33.233 29.085 -6.752 1.00 35.09 1 MET B C 1
ATOM 2538 O O . MET B 1 1 ? 33.601 29.888 -7.629 1.00 34.69 1 MET B O 1
ATOM 2543 N N . ARG B 1 2 ? 34.002 28.727 -5.724 1.00 35.12 2 ARG B N 1
ATOM 2544 C CA . ARG B 1 2 ? 35.414 29.164 -5.594 1.00 37.88 2 ARG B CA 1
ATOM 2545 C C . ARG B 1 2 ? 36.320 28.072 -6.148 1.00 36.95 2 ARG B C 1
ATOM 2546 O O . ARG B 1 2 ? 36.249 26.933 -5.692 1.00 36.22 2 ARG B O 1
ATOM 2554 N N . TRP B 1 3 ? 37.167 28.412 -7.117 1.00 33.81 3 TRP B N 1
ATOM 2555 C CA . TRP B 1 3 ? 38.063 27.438 -7.753 1.00 32.64 3 TRP B CA 1
ATOM 2556 C C . TRP B 1 3 ? 39.462 27.579 -7.240 1.00 34.38 3 TRP B C 1
ATOM 2557 O O . TRP B 1 3 ? 40.039 28.679 -7.239 1.00 33.95 3 TRP B O 1
ATOM 2568 N N . GLU B 1 4 ? 40.015 26.468 -6.790 1.00 35.98 4 GLU B N 1
ATOM 2569 C CA . GLU B 1 4 ? 41.348 26.442 -6.190 1.00 39.52 4 GLU B CA 1
ATOM 2570 C C . GLU B 1 4 ? 42.415 26.221 -7.252 1.00 39.21 4 GLU B C 1
ATOM 2571 O O . GLU B 1 4 ? 43.536 26.736 -7.128 1.00 38.21 4 GLU B O 1
ATOM 2577 N N . ASN B 1 5 ? 42.056 25.460 -8.290 1.00 36.64 5 ASN B N 1
ATOM 2578 C CA . ASN B 1 5 ? 42.967 25.062 -9.366 1.00 37.40 5 ASN B CA 1
ATOM 2579 C C . ASN B 1 5 ? 42.347 25.113 -10.774 1.00 34.32 5 ASN B C 1
ATOM 2580 O O . ASN B 1 5 ? 42.262 24.089 -11.483 1.00 32.56 5 ASN B O 1
ATOM 2585 N N . LEU B 1 6 ? 41.885 26.293 -11.181 1.00 32.24 6 LEU B N 1
ATOM 2586 C CA . LEU B 1 6 ? 41.326 26.458 -12.529 1.00 28.69 6 LEU B CA 1
ATOM 2587 C C . LEU B 1 6 ? 41.932 27.681 -13.165 1.00 29.51 6 LEU B C 1
ATOM 2588 O O . LEU B 1 6 ? 41.880 28.779 -12.586 1.00 31.43 6 LEU B O 1
ATOM 2593 N N . PHE B 1 7 ? 42.461 27.490 -14.369 1.00 26.21 7 PHE B N 1
ATOM 2594 C CA . PHE B 1 7 ? 43.198 28.516 -15.087 1.00 29.57 7 PHE B CA 1
ATOM 2595 C C . PHE B 1 7 ? 42.719 28.619 -16.537 1.00 28.26 7 PHE B C 1
ATOM 2596 O O . PHE B 1 7 ? 42.318 27.618 -17.140 1.00 26.80 7 PHE B O 1
ATOM 2604 N N . VAL B 1 8 ? 42.821 29.828 -17.091 1.00 30.02 8 VAL B N 1
ATOM 2605 C CA . VAL B 1 8 ? 42.760 30.046 -18.543 1.00 29.01 8 VAL B CA 1
ATOM 2606 C C . VAL B 1 8 ? 44.175 30.001 -19.114 1.00 31.30 8 VAL B C 1
ATOM 2607 O O . VAL B 1 8 ? 45.023 30.781 -18.735 1.00 33.69 8 VAL B O 1
ATOM 2611 N N . SER B 1 9 ? 44.404 29.063 -20.028 1.00 32.69 9 SER B N 1
ATOM 2612 C CA . SER B 1 9 ? 45.679 28.829 -20.680 1.00 33.72 9 SER B CA 1
ATOM 2613 C C . SER B 1 9 ? 45.812 29.622 -21.969 1.00 33.26 9 SER B C 1
ATOM 2614 O O . SER B 1 9 ? 46.890 30.079 -22.327 1.00 33.17 9 SER B O 1
ATOM 2617 N N . GLY B 1 10 ? 44.709 29.738 -22.691 1.00 31.13 10 GLY B N 1
ATOM 2618 C CA . GLY B 1 10 ? 44.664 30.463 -23.951 1.00 30.30 10 GLY B CA 1
ATOM 2619 C C . GLY B 1 10 ? 43.241 30.865 -24.291 1.00 28.94 10 GLY B C 1
ATOM 2620 O O . GLY B 1 10 ? 42.292 30.214 -23.861 1.00 30.02 10 GLY B O 1
ATOM 2621 N N . VAL B 1 11 ? 43.118 31.951 -25.051 1.00 28.64 11 VAL B N 1
ATOM 2622 C CA . VAL B 1 11 ? 41.860 32.476 -25.511 1.00 26.15 11 VAL B CA 1
ATOM 2623 C C . VAL B 1 11 ? 42.084 33.160 -26.888 1.00 28.04 11 VAL B C 1
ATOM 2624 O O . VAL B 1 11 ? 43.117 33.783 -27.132 1.00 28.78 11 VAL B O 1
ATOM 2628 N N . ALA B 1 12 ? 41.116 33.032 -27.784 1.00 28.26 12 ALA B N 1
ATOM 2629 C CA . ALA B 1 12 ? 41.252 33.550 -29.150 1.00 27.22 12 ALA B CA 1
ATOM 2630 C C . ALA B 1 12 ? 39.876 33.629 -29.797 1.00 28.38 12 ALA B C 1
ATOM 2631 O O . ALA B 1 12 ? 38.980 32.892 -29.413 1.00 26.55 12 ALA B O 1
ATOM 2633 N N . ALA B 1 13 ? 39.713 34.531 -30.772 1.00 28.34 13 ALA B N 1
ATOM 2634 C CA . ALA B 1 13 ? 38.514 34.620 -31.566 1.00 26.08 13 ALA B CA 1
ATOM 2635 C C . ALA B 1 13 ? 38.943 34.568 -33.044 1.00 30.02 13 ALA B C 1
ATOM 2636 O O . ALA B 1 13 ? 39.943 35.176 -33.410 1.00 27.94 13 ALA B O 1
ATOM 2638 N N . TRP B 1 14 ? 38.206 33.833 -33.884 1.00 27.79 14 TRP B N 1
ATOM 2639 C CA . TRP B 1 14 ? 38.388 33.915 -35.322 1.00 26.31 14 TRP B CA 1
ATOM 2640 C C . TRP B 1 14 ? 37.157 34.663 -35.817 1.00 25.92 14 TRP B C 1
ATOM 2641 O O . TRP B 1 14 ? 36.057 34.118 -35.763 1.00 24.22 14 TRP B O 1
ATOM 2652 N N . LEU B 1 15 ? 37.361 35.875 -36.320 1.00 25.36 15 LEU B N 1
ATOM 2653 C CA . LEU B 1 15 ? 36.284 36.776 -36.695 1.00 27.24 15 LEU B CA 1
ATOM 2654 C C . LEU B 1 15 ? 36.380 37.180 -38.177 1.00 25.35 15 LEU B C 1
ATOM 2655 O O . LEU B 1 15 ? 37.429 37.590 -38.654 1.00 21.27 15 LEU B O 1
ATOM 2660 N N . PRO B 1 16 ? 35.259 37.096 -38.895 1.00 21.93 16 PRO B N 1
ATOM 2661 C CA . PRO B 1 16 ? 35.210 37.547 -40.268 1.00 23.21 16 PRO B CA 1
ATOM 2662 C C . PRO B 1 16 ? 35.190 39.077 -40.297 1.00 26.15 16 PRO B C 1
ATOM 2663 O O . PRO B 1 16 ? 35.188 39.719 -39.236 1.00 27.12 16 PRO B O 1
ATOM 2667 N N . PRO B 1 17 ? 35.177 39.666 -41.483 1.00 27.31 17 PRO B N 1
ATOM 2668 C CA . PRO B 1 17 ? 35.281 41.144 -41.556 1.00 27.07 17 PRO B CA 1
ATOM 2669 C C . PRO B 1 17 ? 34.097 41.901 -40.977 1.00 26.40 17 PRO B C 1
ATOM 2670 O O . PRO B 1 17 ? 32.970 41.436 -41.086 1.00 25.42 17 PRO B O 1
ATOM 2674 N N . LEU B 1 18 ? 34.328 43.112 -40.479 1.00 29.81 18 LEU B N 1
ATOM 2675 C CA . LEU B 1 18 ? 33.204 43.941 -40.031 1.00 33.26 18 LEU B CA 1
ATOM 2676 C C . LEU B 1 18 ? 32.364 44.475 -41.196 1.00 31.61 18 LEU B C 1
ATOM 2677 O O . LEU B 1 18 ? 32.816 44.580 -42.335 1.00 32.11 18 LEU B O 1
ATOM 2682 N N . SER B 1 19 ? 31.098 44.749 -40.884 1.00 30.02 19 SER B N 1
ATOM 2683 C CA . SER B 1 19 ? 30.128 45.316 -41.832 1.00 29.99 19 SER B CA 1
ATOM 2684 C C . SER B 1 19 ? 29.375 46.390 -41.036 1.00 31.75 19 SER B C 1
ATOM 2685 O O . SER B 1 19 ? 28.870 46.095 -39.936 1.00 27.15 19 SER B O 1
ATOM 2688 N N . THR B 1 20 ? 29.362 47.643 -41.528 1.00 30.18 20 THR B N 1
ATOM 2689 C CA . THR B 1 20 ? 28.923 48.753 -40.680 1.00 27.78 20 THR B CA 1
ATOM 2690 C C . THR B 1 20 ? 27.379 48.855 -40.627 1.00 29.75 20 THR B C 1
ATOM 2691 O O . THR B 1 20 ? 26.669 48.460 -41.568 1.00 26.41 20 THR B O 1
ATOM 2695 N N . ALA B 1 21 ? 26.872 49.387 -39.516 1.00 28.04 21 ALA B N 1
ATOM 2696 C CA . ALA B 1 21 ? 25.435 49.687 -39.415 1.00 30.61 21 ALA B CA 1
ATOM 2697 C C . ALA B 1 21 ? 25.056 50.727 -40.490 1.00 30.60 21 ALA B C 1
ATOM 2698 O O . ALA B 1 21 ? 23.980 50.681 -41.094 1.00 27.94 21 ALA B O 1
ATOM 2700 N N . GLN B 1 22 ? 25.986 51.643 -40.724 1.00 33.25 22 GLN B N 1
ATOM 2701 C CA . GLN B 1 22 ? 25.863 52.708 -41.723 1.00 37.82 22 GLN B CA 1
ATOM 2702 C C . GLN B 1 22 ? 25.525 52.098 -43.098 1.00 33.79 22 GLN B C 1
ATOM 2703 O O . GLN B 1 22 ? 24.535 52.450 -43.728 1.00 31.82 22 GLN B O 1
ATOM 2709 N N . ASP B 1 23 ? 26.328 51.132 -43.536 1.00 35.12 23 ASP B N 1
ATOM 2710 C CA . ASP B 1 23 ? 26.056 50.431 -44.808 1.00 34.49 23 ASP B CA 1
ATOM 2711 C C . ASP B 1 23 ? 24.718 49.668 -44.800 1.00 32.95 23 ASP B C 1
ATOM 2712 O O . ASP B 1 23 ? 24.005 49.646 -45.789 1.00 30.40 23 ASP B O 1
ATOM 2717 N N . ALA B 1 24 ? 24.389 49.018 -43.686 1.00 33.02 24 ALA B N 1
ATOM 2718 C CA . ALA B 1 24 ? 23.096 48.365 -43.558 1.00 31.72 24 ALA B CA 1
ATOM 2719 C C . ALA B 1 24 ? 21.933 49.361 -43.785 1.00 29.48 24 ALA B C 1
ATOM 2720 O O . ALA B 1 24 ? 20.959 49.069 -44.490 1.00 27.32 24 ALA B O 1
ATOM 2722 N N . VAL B 1 25 ? 22.049 50.550 -43.210 1.00 31.32 25 VAL B N 1
ATOM 2723 C CA . VAL B 1 25 ? 20.995 51.557 -43.367 1.00 31.92 25 VAL B CA 1
ATOM 2724 C C . VAL B 1 25 ? 20.865 51.889 -44.864 1.00 36.43 25 VAL B C 1
ATOM 2725 O O . VAL B 1 25 ? 19.765 51.815 -45.438 1.00 31.97 25 VAL B O 1
ATOM 2729 N N . MET B 1 26 ? 21.995 52.150 -45.528 1.00 36.23 26 MET B N 1
ATOM 2730 C CA . MET B 1 26 ? 21.948 52.516 -46.957 1.00 37.42 26 MET B CA 1
ATOM 2731 C C . MET B 1 26 ? 21.470 51.379 -47.839 1.00 35.65 26 MET B C 1
ATOM 2732 O O . MET B 1 26 ? 20.857 51.618 -48.869 1.00 36.03 26 MET B O 1
ATOM 2737 N N . ALA B 1 27 ? 21.733 50.139 -47.447 1.00 34.83 27 ALA B N 1
ATOM 2738 C CA . ALA B 1 27 ? 21.164 49.004 -48.169 1.00 33.37 27 ALA B CA 1
ATOM 2739 C C . ALA B 1 27 ? 19.687 48.719 -47.816 1.00 32.55 27 ALA B C 1
ATOM 2740 O O . ALA B 1 27 ? 19.155 47.717 -48.274 1.00 31.90 27 ALA B O 1
ATOM 2742 N N . GLY B 1 28 ? 19.060 49.532 -46.966 1.00 32.82 28 GLY B N 1
ATOM 2743 C CA . GLY B 1 28 ? 17.634 49.370 -46.661 1.00 34.55 28 GLY B CA 1
ATOM 2744 C C . GLY B 1 28 ? 17.347 48.181 -45.717 1.00 32.33 28 GLY B C 1
ATOM 2745 O O . GLY B 1 28 ? 16.219 47.708 -45.655 1.00 31.73 28 GLY B O 1
ATOM 2746 N N . LEU B 1 29 ? 18.367 47.726 -44.992 1.00 31.65 29 LEU B N 1
ATOM 2747 C CA . LEU B 1 29 ? 18.268 46.547 -44.092 1.00 30.17 29 LEU B CA 1
ATOM 2748 C C . LEU B 1 29 ? 17.994 46.976 -42.626 1.00 31.06 29 LEU B C 1
ATOM 2749 O O . LEU B 1 29 ? 17.520 46.173 -41.822 1.00 28.89 29 LEU B O 1
ATOM 2754 N N . LEU B 1 30 ? 18.238 48.255 -42.315 1.00 29.86 30 LEU B N 1
ATOM 2755 C CA . LEU B 1 30 ? 18.251 48.757 -40.949 1.00 28.94 30 LEU B CA 1
ATOM 2756 C C . LEU B 1 30 ? 17.721 50.177 -40.895 1.00 33.56 30 LEU B C 1
ATOM 2757 O O . LEU B 1 30 ? 18.164 51.060 -41.624 1.00 33.31 30 LEU B O 1
ATOM 2762 N N . ASP B 1 31 ? 16.751 50.394 -40.020 1.00 34.52 31 ASP B N 1
ATOM 2763 C CA . ASP B 1 31 ? 16.096 51.676 -39.918 1.00 34.29 31 ASP B CA 1
ATOM 2764 C C . ASP B 1 31 ? 17.069 52.663 -39.258 1.00 31.74 31 ASP B C 1
ATOM 2765 O O . ASP B 1 31 ? 17.716 52.360 -38.261 1.00 32.58 31 ASP B O 1
ATOM 2770 N N . PRO B 1 32 ? 17.162 53.874 -39.784 1.00 32.26 32 PRO B N 1
ATOM 2771 C CA . PRO B 1 32 ? 18.157 54.758 -39.164 1.00 33.31 32 PRO B CA 1
ATOM 2772 C C . PRO B 1 32 ? 17.892 55.095 -37.678 1.00 31.59 32 PRO B C 1
ATOM 2773 O O . PRO B 1 32 ? 18.837 55.353 -36.955 1.00 32.13 32 PRO B O 1
ATOM 2777 N N . ALA B 1 33 ? 16.626 55.115 -37.253 1.00 31.53 33 ALA B N 1
ATOM 2778 C CA . ALA B 1 33 ? 16.268 55.347 -35.832 1.00 32.25 33 ALA B CA 1
ATOM 2779 C C . ALA B 1 33 ? 16.791 54.205 -34.961 1.00 28.79 33 ALA B C 1
ATOM 2780 O O . ALA B 1 33 ? 17.325 54.412 -33.849 1.00 28.24 33 ALA B O 1
ATOM 2782 N N . ARG B 1 34 ? 16.622 52.986 -35.458 1.00 25.29 34 ARG B N 1
ATOM 2783 C CA . ARG B 1 34 ? 17.107 51.834 -34.738 1.00 26.13 34 ARG B CA 1
ATOM 2784 C C . ARG B 1 34 ? 18.644 51.867 -34.636 1.00 30.04 34 ARG B C 1
ATOM 2785 O O . ARG B 1 34 ? 19.202 51.568 -33.579 1.00 29.76 34 ARG B O 1
ATOM 2793 N N . SER B 1 35 ? 19.319 52.211 -35.738 1.00 30.39 35 SER B N 1
ATOM 2794 C CA . SER B 1 35 ? 20.778 52.218 -35.748 1.00 29.09 35 SER B CA 1
ATOM 2795 C C . SER B 1 35 ? 21.290 53.209 -34.725 1.00 30.26 35 SER B C 1
ATOM 2796 O O . SER B 1 35 ? 22.251 52.922 -33.999 1.00 33.01 35 SER B O 1
ATOM 2799 N N . LYS B 1 36 ? 20.653 54.384 -34.678 1.00 31.53 36 LYS B N 1
ATOM 2800 C CA . LYS B 1 36 ? 21.000 55.405 -33.734 1.00 34.29 36 LYS B CA 1
ATOM 2801 C C . LYS B 1 36 ? 20.702 54.942 -32.303 1.00 34.09 36 LYS B C 1
ATOM 2802 O O . LYS B 1 36 ? 21.538 55.045 -31.431 1.00 33.13 36 LYS B O 1
ATOM 2808 N N . LEU B 1 37 ? 19.510 54.417 -32.063 1.00 36.02 37 LEU B N 1
ATOM 2809 C CA . LEU B 1 37 ? 19.147 54.019 -30.697 1.00 35.50 37 LEU B CA 1
ATOM 2810 C C . LEU B 1 37 ? 20.122 52.958 -30.152 1.00 34.63 37 LEU B C 1
ATOM 2811 O O . LEU B 1 37 ? 20.640 53.100 -29.051 1.00 36.10 37 LEU B O 1
ATOM 2816 N N . ARG B 1 38 ? 20.415 51.927 -30.927 1.00 32.38 38 ARG B N 1
ATOM 2817 C CA . ARG B 1 38 ? 21.163 50.779 -30.379 1.00 33.89 38 ARG B CA 1
ATOM 2818 C C . ARG B 1 38 ? 22.653 51.005 -30.236 1.00 32.80 38 ARG B C 1
ATOM 2819 O O . ARG B 1 38 ? 23.297 50.333 -29.438 1.00 30.76 38 ARG B O 1
ATOM 2827 N N . GLY B 1 39 ? 23.208 51.940 -30.999 1.00 32.62 39 GLY B N 1
ATOM 2828 C CA . GLY B 1 39 ? 24.614 52.332 -30.807 1.00 33.58 39 GLY B CA 1
ATOM 2829 C C . GLY B 1 39 ? 25.649 51.312 -31.298 1.00 33.82 39 GLY B C 1
ATOM 2830 O O . GLY B 1 39 ? 26.859 51.473 -31.062 1.00 31.00 39 GLY B O 1
ATOM 2831 N N . ILE B 1 40 ? 25.187 50.256 -31.956 1.00 30.83 40 ILE B N 1
ATOM 2832 C CA . ILE B 1 40 ? 26.096 49.279 -32.542 1.00 30.61 40 ILE B CA 1
ATOM 2833 C C . ILE B 1 40 ? 26.595 49.847 -33.869 1.00 31.41 40 ILE B C 1
ATOM 2834 O O . ILE B 1 40 ? 25.804 50.176 -34.753 1.00 31.79 40 ILE B O 1
ATOM 2839 N N . GLU B 1 41 ? 27.910 49.933 -33.986 1.00 31.52 41 GLU B N 1
ATOM 2840 C CA . GLU B 1 41 ? 28.581 50.555 -35.114 1.00 35.55 41 GLU B CA 1
ATOM 2841 C C . GLU B 1 41 ? 28.785 49.598 -36.279 1.00 29.21 41 GLU B C 1
ATOM 2842 O O . GLU B 1 41 ? 28.701 49.990 -37.453 1.00 29.41 41 GLU B O 1
ATOM 2848 N N . SER B 1 42 ? 29.033 48.339 -35.941 1.00 27.62 42 SER B N 1
ATOM 2849 C CA . SER B 1 42 ? 29.307 47.340 -36.914 1.00 23.42 42 SER B CA 1
ATOM 2850 C C . SER B 1 42 ? 29.165 45.973 -36.257 1.00 26.31 42 SER B C 1
ATOM 2851 O O . SER B 1 42 ? 29.187 45.818 -35.031 1.00 23.61 42 SER B O 1
ATOM 2854 N N . VAL B 1 43 ? 29.108 44.988 -37.123 1.00 22.97 43 VAL B N 1
ATOM 2855 C CA . VAL B 1 43 ? 28.957 43.616 -36.749 1.00 25.84 43 VAL B CA 1
ATOM 2856 C C . VAL B 1 43 ? 29.859 42.810 -37.702 1.00 27.83 43 VAL B C 1
ATOM 2857 O O . VAL B 1 43 ? 30.087 43.233 -38.824 1.00 27.42 43 VAL B O 1
ATOM 2861 N N . THR B 1 44 ? 30.397 41.682 -37.239 1.00 26.27 44 THR B N 1
ATOM 2862 C CA . THR B 1 44 ? 31.239 40.819 -38.071 1.00 28.75 44 THR B CA 1
ATOM 2863 C C . THR B 1 44 ? 30.342 39.947 -38.957 1.00 27.36 44 THR B C 1
ATOM 2864 O O . THR B 1 44 ? 29.344 39.432 -38.508 1.00 30.98 44 THR B O 1
ATOM 2868 N N . VAL B 1 45 ? 30.679 39.833 -40.230 1.00 25.88 45 VAL B N 1
ATOM 2869 C CA . VAL B 1 45 ? 29.867 39.102 -41.192 1.00 24.96 45 VAL B CA 1
ATOM 2870 C C . VAL B 1 45 ? 30.738 38.206 -42.034 1.00 24.20 45 VAL B C 1
ATOM 2871 O O . VAL B 1 45 ? 31.653 38.669 -42.752 1.00 22.63 45 VAL B O 1
ATOM 2875 N N . ALA B 1 46 ? 30.489 36.907 -41.936 1.00 23.07 46 ALA B N 1
ATOM 2876 C CA . ALA B 1 46 ? 31.247 35.922 -42.716 1.00 23.82 46 ALA B CA 1
ATOM 2877 C C . ALA B 1 46 ? 30.762 35.844 -44.153 1.00 26.23 46 ALA B C 1
ATOM 2878 O O . ALA B 1 46 ? 29.607 36.085 -44.413 1.00 24.41 46 ALA B O 1
ATOM 2880 N N . SER B 1 47 ? 31.666 35.479 -45.070 1.00 30.42 47 SER B N 1
ATOM 2881 C CA . SER B 1 47 ? 31.286 35.026 -46.410 1.00 29.02 47 SER B CA 1
ATOM 2882 C C . SER B 1 47 ? 30.412 33.778 -46.340 1.00 29.60 47 SER B C 1
ATOM 2883 O O . SER B 1 47 ? 30.345 33.091 -45.286 1.00 28.47 47 SER B O 1
ATOM 2886 N N . ASP B 1 48 ? 29.773 33.443 -47.460 1.00 26.28 48 ASP B N 1
ATOM 2887 C CA . ASP B 1 48 ? 28.930 32.243 -47.530 1.00 30.58 48 ASP B CA 1
ATOM 2888 C C . ASP B 1 48 ? 29.676 30.988 -47.991 1.00 28.81 48 ASP B C 1
ATOM 2889 O O . ASP B 1 48 ? 29.092 29.910 -48.199 1.00 26.57 48 ASP B O 1
ATOM 2894 N N . ALA B 1 49 ? 30.985 31.128 -48.082 1.00 27.52 49 ALA B N 1
ATOM 2895 C CA . ALA B 1 49 ? 31.882 30.038 -48.466 1.00 26.91 49 ALA B CA 1
ATOM 2896 C C . ALA B 1 49 ? 31.939 28.952 -47.390 1.00 27.54 49 ALA B C 1
ATOM 2897 O O . ALA B 1 49 ? 31.907 29.271 -46.184 1.00 24.23 49 ALA B O 1
ATOM 2899 N N . GLU B 1 50 ? 32.046 27.675 -47.807 1.00 22.33 50 GLU B N 1
ATOM 2900 C CA . GLU B 1 50 ? 32.124 26.583 -46.840 1.00 25.16 50 GLU B CA 1
ATOM 2901 C C . GLU B 1 50 ? 33.210 26.700 -45.763 1.00 25.05 50 GLU B C 1
ATOM 2902 O O . GLU B 1 50 ? 33.024 26.234 -44.647 1.00 23.64 50 GLU B O 1
ATOM 2908 N N . GLU B 1 51 ? 34.348 27.305 -46.098 1.00 27.23 51 GLU B N 1
ATOM 2909 C CA . GLU B 1 51 ? 35.414 27.479 -45.123 1.00 28.31 51 GLU B CA 1
ATOM 2910 C C . GLU B 1 51 ? 35.013 28.442 -43.986 1.00 26.92 51 GLU B C 1
ATOM 2911 O O . GLU B 1 51 ? 35.729 28.526 -42.994 1.00 25.66 51 GLU B O 1
ATOM 2917 N N . ASP B 1 52 ? 33.887 29.149 -44.105 1.00 22.68 52 ASP B N 1
ATOM 2918 C CA . ASP B 1 52 ? 33.417 29.977 -42.991 1.00 22.64 52 ASP B CA 1
ATOM 2919 C C . ASP B 1 52 ? 32.195 29.419 -42.257 1.00 21.96 52 ASP B C 1
ATOM 2920 O O . ASP B 1 52 ? 31.561 30.116 -41.479 1.00 24.88 52 ASP B O 1
ATOM 2925 N N . ALA B 1 53 ? 31.896 28.150 -42.465 1.00 20.57 53 ALA B N 1
ATOM 2926 C CA . ALA B 1 53 ? 30.890 27.491 -41.643 1.00 22.33 53 ALA B CA 1
ATOM 2927 C C . ALA B 1 53 ? 31.307 27.563 -40.170 1.00 20.37 53 ALA B C 1
ATOM 2928 O O . ALA B 1 53 ? 32.514 27.579 -39.850 1.00 21.64 53 ALA B O 1
ATOM 2930 N N . PRO B 1 54 ? 30.323 27.617 -39.273 1.00 20.79 54 PRO B N 1
ATOM 2931 C CA . PRO B 1 54 ? 30.707 27.854 -37.885 1.00 22.08 54 PRO B CA 1
ATOM 2932 C C . PRO B 1 54 ? 31.738 26.882 -37.276 1.00 20.65 54 PRO B C 1
ATOM 2933 O O . PRO B 1 54 ? 32.609 27.324 -36.550 1.00 23.36 54 PRO B O 1
ATOM 2937 N N . PRO B 1 55 ? 31.623 25.573 -37.552 1.00 20.52 55 PRO B N 1
ATOM 2938 C CA . PRO B 1 55 ? 32.579 24.641 -36.957 1.00 20.09 55 PRO B CA 1
ATOM 2939 C C . PRO B 1 55 ? 34.028 24.808 -37.473 1.00 19.72 55 PRO B C 1
ATOM 2940 O O . PRO B 1 55 ? 34.994 24.487 -36.755 1.00 23.43 55 PRO B O 1
ATOM 2944 N N . ARG B 1 56 ? 34.172 25.351 -38.676 1.00 19.77 56 ARG B N 1
ATOM 2945 C CA . ARG B 1 56 ? 35.474 25.608 -39.262 1.00 21.52 56 ARG B CA 1
ATOM 2946 C C . ARG B 1 56 ? 36.114 26.868 -38.718 1.00 23.33 56 ARG B C 1
ATOM 2947 O O . ARG B 1 56 ? 37.331 26.893 -38.444 1.00 23.24 56 ARG B O 1
ATOM 2955 N N . MET B 1 57 ? 35.320 27.930 -38.572 1.00 22.83 57 MET B N 1
ATOM 2956 C CA . MET B 1 57 ? 35.812 29.128 -37.850 1.00 21.87 57 MET B CA 1
ATOM 2957 C C . MET B 1 57 ? 36.204 28.746 -36.406 1.00 20.80 57 MET B C 1
ATOM 2958 O O . MET B 1 57 ? 37.249 29.177 -35.869 1.00 22.03 57 MET B O 1
ATOM 2963 N N . ALA B 1 58 ? 35.387 27.894 -35.791 1.00 21.14 58 ALA B N 1
ATOM 2964 C CA . ALA B 1 58 ? 35.668 27.409 -34.422 1.00 21.75 58 ALA B CA 1
ATOM 2965 C C . ALA B 1 58 ? 36.986 26.611 -34.313 1.00 22.63 58 ALA B C 1
ATOM 2966 O O . ALA B 1 58 ? 37.728 26.778 -33.352 1.00 20.68 58 ALA B O 1
ATOM 2968 N N . ALA B 1 59 ? 37.235 25.728 -35.273 1.00 23.40 59 ALA B N 1
ATOM 2969 C CA . ALA B 1 59 ? 38.485 24.962 -35.326 1.00 25.98 59 ALA B CA 1
ATOM 2970 C C . ALA B 1 59 ? 39.716 25.848 -35.393 1.00 25.65 59 ALA B C 1
ATOM 2971 O O . ALA B 1 59 ? 40.749 25.561 -34.768 1.00 27.33 59 ALA B O 1
ATOM 2973 N N . ARG B 1 60 ? 39.616 26.912 -36.192 1.00 24.62 60 ARG B N 1
ATOM 2974 C CA . ARG B 1 60 ? 40.706 27.870 -36.321 1.00 23.43 60 ARG B CA 1
ATOM 2975 C C . ARG B 1 60 ? 40.892 28.706 -35.038 1.00 23.01 60 ARG B C 1
ATOM 2976 O O . ARG B 1 60 ? 42.013 28.874 -34.563 1.00 24.11 60 ARG B O 1
ATOM 2984 N N . ALA B 1 61 ? 39.797 29.166 -34.454 1.00 23.84 61 ALA B N 1
ATOM 2985 C CA . ALA B 1 61 ? 39.832 29.869 -33.172 1.00 22.28 61 ALA B CA 1
ATOM 2986 C C . ALA B 1 61 ? 40.477 28.950 -32.124 1.00 24.99 61 ALA B C 1
ATOM 2987 O O . ALA B 1 61 ? 41.362 29.393 -31.385 1.00 24.06 61 ALA B O 1
ATOM 2989 N N . ALA B 1 62 ? 40.105 27.652 -32.130 1.00 21.92 62 ALA B N 1
ATOM 2990 C CA . ALA B 1 62 ? 40.688 26.677 -31.212 1.00 20.81 62 ALA B CA 1
ATOM 2991 C C . ALA B 1 62 ? 42.209 26.542 -31.402 1.00 23.03 62 ALA B C 1
ATOM 2992 O O . ALA B 1 62 ? 42.978 26.544 -30.434 1.00 23.20 62 ALA B O 1
ATOM 2994 N N . ARG B 1 63 ? 42.661 26.378 -32.629 0.75 22.29 63 ARG B N 1
ATOM 2995 C CA . ARG B 1 63 ? 44.095 26.202 -32.841 0.75 25.44 63 ARG B CA 1
ATOM 2996 C C . ARG B 1 63 ? 44.884 27.431 -32.392 0.75 24.01 63 ARG B C 1
ATOM 2997 O O . ARG B 1 63 ? 45.924 27.318 -31.783 0.75 26.61 63 ARG B O 1
ATOM 3005 N N . ALA B 1 64 ? 44.363 28.607 -32.693 1.00 26.53 64 ALA B N 1
ATOM 3006 C CA . ALA B 1 64 ? 44.936 29.866 -32.217 1.00 28.75 64 ALA B CA 1
ATOM 3007 C C . ALA B 1 64 ? 45.050 29.905 -30.681 1.00 28.37 64 ALA B C 1
ATOM 3008 O O . ALA B 1 64 ? 46.104 30.228 -30.133 1.00 27.44 64 ALA B O 1
ATOM 3010 N N . ALA B 1 65 ? 43.981 29.526 -29.990 1.00 26.59 65 ALA B N 1
ATOM 3011 C CA . ALA B 1 65 ? 43.997 29.532 -28.523 1.00 29.22 65 ALA B CA 1
ATOM 3012 C C . ALA B 1 65 ? 44.943 28.476 -27.915 1.00 28.64 65 ALA B C 1
ATOM 3013 O O . ALA B 1 65 ? 45.600 28.743 -26.919 1.00 29.31 65 ALA B O 1
ATOM 3015 N N . LEU B 1 66 ? 44.988 27.285 -28.499 1.00 29.31 66 LEU B N 1
ATOM 3016 C CA . LEU B 1 66 ? 45.863 26.227 -28.006 1.00 33.74 66 LEU B CA 1
ATOM 3017 C C . LEU B 1 66 ? 47.361 26.646 -28.145 1.00 36.85 66 LEU B C 1
ATOM 3018 O O . LEU B 1 66 ? 48.147 26.493 -27.220 1.00 38.32 66 LEU B O 1
ATOM 3023 N N . GLY B 1 67 ? 47.725 27.194 -29.307 1.00 40.80 67 GLY B N 1
ATOM 3024 C CA . GLY B 1 67 ? 49.055 27.759 -29.532 1.00 40.54 67 GLY B CA 1
ATOM 3025 C C . GLY B 1 67 ? 49.459 28.882 -28.584 1.00 45.19 67 GLY B C 1
ATOM 3026 O O . GLY B 1 67 ? 50.641 29.038 -28.299 1.00 45.71 67 GLY B O 1
ATOM 3027 N N . ARG B 1 68 ? 48.505 29.672 -28.085 1.00 47.12 68 ARG B N 1
ATOM 3028 C CA . ARG B 1 68 ? 48.843 30.821 -27.211 1.00 51.44 68 ARG B CA 1
ATOM 3029 C C . ARG B 1 68 ? 49.160 30.515 -25.727 1.00 53.66 68 ARG B C 1
ATOM 3030 O O . ARG B 1 68 ? 49.632 31.401 -24.984 1.00 55.32 68 ARG B O 1
ATOM 3038 N N . GLY B 1 69 ? 48.852 29.300 -25.285 1.00 53.80 69 GLY B N 1
ATOM 3039 C CA . GLY B 1 69 ? 49.138 28.891 -23.910 1.00 55.45 69 GLY B CA 1
ATOM 3040 C C . GLY B 1 69 ? 50.068 27.709 -23.869 1.00 56.37 69 GLY B C 1
ATOM 3041 O O . GLY B 1 69 ? 50.401 27.215 -22.789 1.00 53.25 69 GLY B O 1
ATOM 3042 N N . ASP B 1 70 ? 50.474 27.256 -25.057 1.00 59.23 70 ASP B N 1
ATOM 3043 C CA . ASP B 1 70 ? 51.320 26.093 -25.197 1.00 62.86 70 ASP B CA 1
ATOM 3044 C C . ASP B 1 70 ? 50.705 24.907 -24.424 1.00 62.58 70 ASP B C 1
ATOM 3045 O O . ASP B 1 70 ? 51.358 24.280 -23.581 1.00 62.97 70 ASP B O 1
ATOM 3050 N N . VAL B 1 71 ? 49.422 24.644 -24.694 1.00 59.96 71 VAL B N 1
ATOM 3051 C CA . VAL B 1 71 ? 48.786 23.413 -24.232 1.00 57.16 71 VAL B CA 1
ATOM 3052 C C . VAL B 1 71 ? 48.913 22.420 -25.361 1.00 54.25 71 VAL B C 1
ATOM 3053 O O . VAL B 1 71 ? 48.582 22.712 -26.502 1.00 55.50 71 VAL B O 1
ATOM 3057 N N . ASP B 1 72 ? 49.449 21.259 -25.040 1.00 51.66 72 ASP B N 1
ATOM 3058 C CA . ASP B 1 72 ? 49.609 20.171 -25.989 1.00 51.26 72 ASP B CA 1
ATOM 3059 C C . ASP B 1 72 ? 48.207 19.580 -26.258 1.00 49.20 72 ASP B C 1
ATOM 3060 O O . ASP B 1 72 ? 47.448 19.323 -25.315 1.00 43.78 72 ASP B O 1
ATOM 3065 N N . PRO B 1 73 ? 47.836 19.408 -27.538 1.00 48.13 73 PRO B N 1
ATOM 3066 C CA . PRO B 1 73 ? 46.568 18.753 -27.875 1.00 46.21 73 PRO B CA 1
ATOM 3067 C C . PRO B 1 73 ? 46.333 17.448 -27.125 1.00 44.02 73 PRO B C 1
ATOM 3068 O O . PRO B 1 73 ? 45.191 17.156 -26.695 1.00 36.91 73 PRO B O 1
ATOM 3072 N N . ALA B 1 74 ? 47.401 16.682 -26.936 1.00 38.78 74 ALA B N 1
ATOM 3073 C CA . ALA B 1 74 ? 47.271 15.421 -26.214 1.00 39.99 74 ALA B CA 1
ATOM 3074 C C . ALA B 1 74 ? 46.844 15.592 -24.738 1.00 36.93 74 ALA B C 1
ATOM 3075 O O . ALA B 1 74 ? 46.456 14.615 -24.122 1.00 35.40 74 ALA B O 1
ATOM 3077 N N . ASP B 1 75 ? 46.894 16.805 -24.181 1.00 34.73 75 ASP B N 1
ATOM 3078 C CA . ASP B 1 75 ? 46.477 17.006 -22.770 1.00 35.93 75 ASP B CA 1
ATOM 3079 C C . ASP B 1 75 ? 45.015 17.495 -22.594 1.00 31.88 75 ASP B C 1
ATOM 3080 O O . ASP B 1 75 ? 44.551 17.695 -21.468 1.00 30.25 75 ASP B O 1
ATOM 3085 N N . VAL B 1 76 ? 44.312 17.684 -23.700 1.00 29.37 76 VAL B N 1
ATOM 3086 C CA . VAL B 1 76 ? 42.908 18.109 -23.686 1.00 27.64 76 VAL B CA 1
ATOM 3087 C C . VAL B 1 76 ? 42.037 16.884 -23.504 1.00 28.17 76 VAL B C 1
ATOM 3088 O O . VAL B 1 76 ? 42.143 15.928 -24.267 1.00 24.75 76 VAL B O 1
ATOM 3092 N N . SER B 1 77 ? 41.157 16.919 -22.510 1.00 25.71 77 SER B N 1
ATOM 3093 C CA . SER B 1 77 ? 40.392 15.729 -22.167 1.00 27.36 77 SER B CA 1
ATOM 3094 C C . SER B 1 77 ? 38.916 15.903 -22.530 1.00 23.04 77 SER B C 1
ATOM 3095 O O . SER B 1 77 ? 38.154 14.979 -22.435 1.00 22.60 77 SER B O 1
ATOM 3098 N N . LEU B 1 78 ? 38.523 17.108 -22.934 1.00 21.59 78 LEU B N 1
ATOM 3099 C CA . LEU B 1 78 ? 37.144 17.408 -23.313 1.00 19.28 78 LEU B CA 1
ATOM 3100 C C . LEU B 1 78 ? 37.092 18.576 -24.275 1.00 20.24 78 LEU B C 1
ATOM 3101 O O . LEU B 1 78 ? 37.875 19.552 -24.149 1.00 21.34 78 LEU B O 1
ATOM 3106 N N . VAL B 1 79 ? 36.127 18.513 -25.189 1.00 18.94 79 VAL B N 1
ATOM 3107 C CA . VAL B 1 79 ? 35.776 19.647 -26.029 1.00 21.50 79 VAL B CA 1
ATOM 3108 C C . VAL B 1 79 ? 34.282 19.960 -25.872 1.00 20.65 79 VAL B C 1
ATOM 3109 O O . VAL B 1 79 ? 33.479 19.038 -25.909 1.00 22.23 79 VAL B O 1
ATOM 3113 N N . LEU B 1 80 ? 33.929 21.234 -25.624 1.00 20.51 80 LEU B N 1
ATOM 3114 C CA . LEU B 1 80 ? 32.549 21.649 -25.582 1.00 21.33 80 LEU B CA 1
ATOM 3115 C C . LEU B 1 80 ? 32.396 22.789 -26.584 1.00 22.14 80 LEU B C 1
ATOM 3116 O O . LEU B 1 80 ? 33.123 23.779 -26.455 1.00 22.10 80 LEU B O 1
ATOM 3121 N N . HIS B 1 81 ? 31.412 22.679 -27.495 1.00 21.17 81 HIS B N 1
ATOM 3122 C CA . HIS B 1 81 ? 31.184 23.660 -28.568 1.00 20.51 81 HIS B CA 1
ATOM 3123 C C . HIS B 1 81 ? 29.796 24.201 -28.424 1.00 20.67 81 HIS B C 1
ATOM 3124 O O . HIS B 1 81 ? 28.815 23.486 -28.673 1.00 21.75 81 HIS B O 1
ATOM 3131 N N . SER B 1 82 ? 29.699 25.466 -28.040 1.00 23.43 82 SER B N 1
ATOM 3132 C CA . SER B 1 82 ? 28.394 26.098 -27.802 1.00 25.05 82 SER B CA 1
ATOM 3133 C C . SER B 1 82 ? 28.012 26.927 -28.993 1.00 26.33 82 SER B C 1
ATOM 3134 O O . SER B 1 82 ? 28.873 27.550 -29.627 1.00 24.74 82 SER B O 1
ATOM 3137 N N . SER B 1 83 ? 26.712 26.964 -29.277 1.00 23.13 83 SER B N 1
ATOM 3138 C CA . SER B 1 83 ? 26.230 27.734 -30.389 1.00 23.30 83 SER B CA 1
ATOM 3139 C C . SER B 1 83 ? 24.752 28.058 -30.216 1.00 24.01 83 SER B C 1
ATOM 3140 O O . SER B 1 83 ? 24.068 27.498 -29.351 1.00 19.10 83 SER B O 1
ATOM 3143 N N . LEU B 1 84 ? 24.296 28.963 -31.065 1.00 22.95 84 LEU B N 1
ATOM 3144 C CA . LEU B 1 84 ? 22.918 29.465 -31.063 1.00 21.99 84 LEU B CA 1
ATOM 3145 C C . LEU B 1 84 ? 22.094 28.923 -32.210 1.00 23.80 84 LEU B C 1
ATOM 3146 O O . LEU B 1 84 ? 20.844 28.871 -32.144 1.00 21.88 84 LEU B O 1
ATOM 3151 N N . TRP B 1 85 ? 22.758 28.582 -33.306 1.00 23.92 85 TRP B N 1
ATOM 3152 C CA . TRP B 1 85 ? 22.028 28.336 -34.566 1.00 23.08 85 TRP B CA 1
ATOM 3153 C C . TRP B 1 85 ? 22.748 27.318 -35.459 1.00 22.59 85 TRP B C 1
ATOM 3154 O O . TRP B 1 85 ? 23.752 26.715 -35.066 1.00 22.49 85 TRP B O 1
ATOM 3165 N N . PHE B 1 86 ? 22.242 27.189 -36.674 1.00 23.27 86 PHE B N 1
ATOM 3166 C CA . PHE B 1 86 ? 22.627 26.184 -37.643 1.00 22.61 86 PHE B CA 1
ATOM 3167 C C . PHE B 1 86 ? 24.143 26.152 -37.911 1.00 23.10 86 PHE B C 1
ATOM 3168 O O . PHE B 1 86 ? 24.777 27.179 -38.038 1.00 19.18 86 PHE B O 1
ATOM 3176 N N . GLN B 1 87 ? 24.694 24.946 -37.921 1.00 20.48 87 GLN B N 1
ATOM 3177 C CA . GLN B 1 87 ? 26.147 24.740 -38.025 1.00 21.52 87 GLN B CA 1
ATOM 3178 C C . GLN B 1 87 ? 26.577 24.401 -39.431 1.00 24.09 87 GLN B C 1
ATOM 3179 O O . GLN B 1 87 ? 27.781 24.213 -39.673 1.00 20.25 87 GLN B O 1
ATOM 3185 N N . GLY B 1 88 ? 25.595 24.306 -40.335 1.00 19.76 88 GLY B N 1
ATOM 3186 C CA . GLY B 1 88 ? 25.840 24.145 -41.767 1.00 20.54 88 GLY B CA 1
ATOM 3187 C C . GLY B 1 88 ? 25.414 22.824 -42.378 1.00 19.35 88 GLY B C 1
ATOM 3188 O O . GLY B 1 88 ? 25.187 22.743 -43.600 1.00 23.77 88 GLY B O 1
ATOM 3189 N N . ILE B 1 89 ? 25.370 21.792 -41.546 1.00 18.25 89 ILE B N 1
ATOM 3190 C CA . ILE B 1 89 ? 24.921 20.464 -41.935 1.00 22.82 89 ILE B CA 1
ATOM 3191 C C . ILE B 1 89 ? 24.121 19.929 -40.756 1.00 23.09 89 ILE B C 1
ATOM 3192 O O . ILE B 1 89 ? 24.604 19.992 -39.607 1.00 22.92 89 ILE B O 1
ATOM 3197 N N . ASP B 1 90 ? 22.931 19.397 -40.998 1.00 24.23 90 ASP B N 1
ATOM 3198 C CA . ASP B 1 90 ? 22.092 18.900 -39.906 1.00 23.35 90 ASP B CA 1
ATOM 3199 C C . ASP B 1 90 ? 22.399 17.424 -39.663 1.00 24.91 90 ASP B C 1
ATOM 3200 O O . ASP B 1 90 ? 23.084 16.809 -40.476 1.00 23.16 90 ASP B O 1
ATOM 3205 N N . LEU B 1 91 ? 21.864 16.875 -38.564 1.00 23.12 91 LEU B N 1
ATOM 3206 C CA . LEU B 1 91 ? 21.978 15.423 -38.226 1.00 23.68 91 LEU B CA 1
ATOM 3207 C C . LEU B 1 91 ? 23.436 14.945 -38.229 1.00 22.84 91 LEU B C 1
ATOM 3208 O O . LEU B 1 91 ? 23.759 13.876 -38.718 1.00 23.73 91 LEU B O 1
ATOM 3213 N N . TRP B 1 92 ? 24.275 15.772 -37.637 1.00 20.00 92 TRP B N 1
ATOM 3214 C CA . TRP B 1 92 ? 25.727 15.654 -37.716 1.00 22.11 92 TRP B CA 1
ATOM 3215 C C . TRP B 1 92 ? 26.402 16.307 -36.510 1.00 23.49 92 TRP B C 1
ATOM 3216 O O . TRP B 1 92 ? 26.134 17.496 -36.171 1.00 25.28 92 TRP B O 1
ATOM 3227 N N . PRO B 1 93 ? 27.353 15.589 -35.910 1.00 27.35 93 PRO B N 1
ATOM 3228 C CA . PRO B 1 93 ? 28.154 16.111 -34.775 1.00 27.83 93 PRO B CA 1
ATOM 3229 C C . PRO B 1 93 ? 29.198 17.215 -35.025 1.00 25.98 93 PRO B C 1
ATOM 3230 O O . PRO B 1 93 ? 30.400 16.964 -35.011 1.00 27.77 93 PRO B O 1
ATOM 3234 N N . ALA B 1 94 ? 28.752 18.462 -35.130 1.00 25.92 94 ALA B N 1
ATOM 3235 C CA . ALA B 1 94 ? 29.674 19.581 -35.305 1.00 21.13 94 ALA B CA 1
ATOM 3236 C C . ALA B 1 94 ? 30.791 19.618 -34.247 1.00 23.56 94 ALA B C 1
ATOM 3237 O O . ALA B 1 94 ? 31.952 19.892 -34.588 1.00 22.68 94 ALA B O 1
ATOM 3239 N N . ALA B 1 95 ? 30.475 19.331 -32.974 1.00 21.26 95 ALA B N 1
ATOM 3240 C CA . ALA B 1 95 ? 31.528 19.331 -31.926 1.00 20.28 95 ALA B CA 1
ATOM 3241 C C . ALA B 1 95 ? 32.659 18.333 -32.211 1.00 21.26 95 ALA B C 1
ATOM 3242 O O . ALA B 1 95 ? 33.821 18.617 -31.927 1.00 23.08 95 ALA B O 1
ATOM 3244 N N . SER B 1 96 ? 32.337 17.155 -32.756 1.00 21.42 96 SER B N 1
ATOM 3245 C CA . SER B 1 96 ? 33.369 16.177 -33.073 1.00 25.34 96 SER B CA 1
ATOM 3246 C C . SER B 1 96 ? 34.304 16.665 -34.198 1.00 21.93 96 SER B C 1
ATOM 3247 O O . SER B 1 96 ? 35.512 16.373 -34.180 1.00 26.08 96 SER B O 1
ATOM 3250 N N . TYR B 1 97 ? 33.738 17.428 -35.125 1.00 21.79 97 TYR B N 1
ATOM 3251 C CA . TYR B 1 97 ? 34.495 18.057 -36.181 1.00 22.46 97 TYR B CA 1
ATOM 3252 C C . TYR B 1 97 ? 35.466 19.046 -35.567 1.00 23.67 97 TYR B C 1
ATOM 3253 O O . TYR B 1 97 ? 36.642 19.034 -35.898 1.00 23.38 97 TYR B O 1
ATOM 3262 N N . VAL B 1 98 ? 34.967 19.933 -34.709 1.00 27.00 98 VAL B N 1
ATOM 3263 C CA . VAL B 1 98 ? 35.839 20.914 -34.028 1.00 23.88 98 VAL B CA 1
ATOM 3264 C C . VAL B 1 98 ? 36.945 20.217 -33.267 1.00 24.97 98 VAL B C 1
ATOM 3265 O O . VAL B 1 98 ? 38.122 20.589 -33.395 1.00 21.72 98 VAL B O 1
ATOM 3269 N N . ALA B 1 99 ? 36.576 19.139 -32.545 1.00 21.56 99 ALA B N 1
ATOM 3270 C CA . ALA B 1 99 ? 37.512 18.333 -31.789 1.00 22.38 99 ALA B CA 1
ATOM 3271 C C . ALA B 1 99 ? 38.560 17.705 -32.680 1.00 23.77 99 ALA B C 1
ATOM 3272 O O . ALA B 1 99 ? 39.788 17.738 -32.377 1.00 22.10 99 ALA B O 1
ATOM 3274 N N . HIS B 1 100 ? 38.094 17.075 -33.746 1.00 21.45 100 HIS B N 1
ATOM 3275 C CA . HIS B 1 100 ? 39.026 16.366 -34.630 1.00 24.42 100 HIS B CA 1
ATOM 3276 C C . HIS B 1 100 ? 40.041 17.304 -35.241 1.00 24.95 100 HIS B C 1
ATOM 3277 O O . HIS B 1 100 ? 41.204 16.971 -35.330 1.00 28.33 100 HIS B O 1
ATOM 3284 N N . GLU B 1 101 ? 39.591 18.463 -35.682 1.00 27.79 101 GLU B N 1
ATOM 3285 C CA . GLU B 1 101 ? 40.492 19.420 -36.359 1.00 29.59 101 GLU B CA 1
ATOM 3286 C C . GLU B 1 101 ? 41.449 20.188 -35.422 1.00 31.26 101 GLU B C 1
ATOM 3287 O O . GLU B 1 101 ? 42.579 20.515 -35.812 1.00 32.33 101 GLU B O 1
ATOM 3293 N N . ALA B 1 102 ? 40.993 20.534 -34.219 1.00 28.10 102 ALA B N 1
ATOM 3294 C CA . ALA B 1 102 ? 41.817 21.322 -33.311 1.00 29.59 102 ALA B CA 1
ATOM 3295 C C . ALA B 1 102 ? 42.625 20.442 -32.376 1.00 30.67 102 ALA B C 1
ATOM 3296 O O . ALA B 1 102 ? 43.695 20.816 -31.940 1.00 29.99 102 ALA B O 1
ATOM 3298 N N . VAL B 1 103 ? 42.120 19.262 -32.047 1.00 30.04 103 VAL B N 1
ATOM 3299 C CA . VAL B 1 103 ? 42.690 18.498 -30.947 1.00 28.61 103 VAL B CA 1
ATOM 3300 C C . VAL B 1 103 ? 43.089 17.088 -31.381 1.00 32.01 103 VAL B C 1
ATOM 3301 O O . VAL B 1 103 ? 44.217 16.669 -31.128 1.00 33.72 103 VAL B O 1
ATOM 3305 N N . GLY B 1 104 ? 42.202 16.370 -32.057 1.00 30.58 104 GLY B N 1
ATOM 3306 C CA . GLY B 1 104 ? 42.522 15.011 -32.472 1.00 28.82 104 GLY B CA 1
ATOM 3307 C C . GLY B 1 104 ? 41.373 14.057 -32.326 1.00 26.98 104 GLY B C 1
ATOM 3308 O O . GLY B 1 104 ? 40.229 14.444 -32.039 1.00 25.39 104 GLY B O 1
ATOM 3309 N N . ARG B 1 105 ? 41.695 12.783 -32.483 1.00 25.75 105 ARG B N 1
ATOM 3310 C CA . ARG B 1 105 ? 40.710 11.749 -32.591 1.00 25.00 105 ARG B CA 1
ATOM 3311 C C . ARG B 1 105 ? 40.056 11.314 -31.284 1.00 26.98 105 ARG B C 1
ATOM 3312 O O . ARG B 1 105 ? 38.891 10.947 -31.286 1.00 26.93 105 ARG B O 1
ATOM 3320 N N . HIS B 1 106 ? 40.803 11.309 -30.188 1.00 24.75 106 HIS B N 1
ATOM 3321 C CA . HIS B 1 106 ? 40.372 10.614 -28.997 1.00 28.46 106 HIS B CA 1
ATOM 3322 C C . HIS B 1 106 ? 40.052 11.553 -27.848 1.00 28.72 106 HIS B C 1
ATOM 3323 O O . HIS B 1 106 ? 40.524 11.356 -26.738 1.00 31.16 106 HIS B O 1
ATOM 3330 N N . VAL B 1 107 ? 39.236 12.558 -28.131 1.00 26.15 107 VAL B N 1
ATOM 3331 C CA . VAL B 1 107 ? 38.760 13.461 -27.104 1.00 26.43 107 VAL B CA 1
ATOM 3332 C C . VAL B 1 107 ? 37.214 13.573 -27.175 1.00 22.53 107 VAL B C 1
ATOM 3333 O O . VAL B 1 107 ? 36.652 13.871 -28.227 1.00 22.96 107 VAL B O 1
ATOM 3337 N N . PRO B 1 108 ? 36.532 13.346 -26.043 1.00 21.59 108 PRO B N 1
ATOM 3338 C CA . PRO B 1 108 ? 35.080 13.474 -26.130 1.00 21.52 108 PRO B CA 1
ATOM 3339 C C . PRO B 1 108 ? 34.673 14.903 -26.361 1.00 20.31 108 PRO B C 1
ATOM 3340 O O . PRO B 1 108 ? 35.260 15.819 -25.752 1.00 19.70 108 PRO B O 1
ATOM 3344 N N . ALA B 1 109 ? 33.678 15.078 -27.241 1.00 20.70 109 ALA B N 1
ATOM 3345 C CA . ALA B 1 109 ? 33.225 16.349 -27.694 1.00 23.01 109 ALA B CA 1
ATOM 3346 C C . ALA B 1 109 ? 31.693 16.391 -27.573 1.00 20.25 109 ALA B C 1
ATOM 3347 O O . ALA B 1 109 ? 31.021 15.444 -27.951 1.00 21.27 109 ALA B O 1
ATOM 3349 N N . PHE B 1 110 ? 31.173 17.488 -27.020 1.00 20.79 110 PHE B N 1
ATOM 3350 C CA . PHE B 1 110 ? 29.753 17.738 -26.924 1.00 19.89 110 PHE B CA 1
ATOM 3351 C C . PHE B 1 110 ? 29.436 19.094 -27.507 1.00 21.04 110 PHE B C 1
ATOM 3352 O O . PHE B 1 110 ? 30.208 20.051 -27.308 1.00 22.53 110 PHE B O 1
ATOM 3360 N N . GLY B 1 111 ? 28.316 19.169 -28.218 1.00 22.26 111 GLY B N 1
ATOM 3361 C CA . GLY B 1 111 ? 27.623 20.432 -28.459 1.00 23.46 111 GLY B CA 1
ATOM 3362 C C . GLY B 1 111 ? 26.798 20.905 -27.274 1.00 20.25 111 GLY B C 1
ATOM 3363 O O . GLY B 1 111 ? 26.170 20.134 -26.602 1.00 22.68 111 GLY B O 1
ATOM 3364 N N . LEU B 1 112 ? 26.816 22.193 -26.993 1.00 23.00 112 LEU B N 1
ATOM 3365 C CA . LEU B 1 112 ? 26.099 22.742 -25.865 1.00 23.44 112 LEU B CA 1
ATOM 3366 C C . LEU B 1 112 ? 25.155 23.801 -26.297 1.00 24.38 112 LEU B C 1
ATOM 3367 O O . LEU B 1 112 ? 25.536 24.639 -27.118 1.00 20.34 112 LEU B O 1
ATOM 3372 N N . ALA B 1 113 ? 23.925 23.773 -25.744 1.00 23.41 113 ALA B N 1
ATOM 3373 C CA . ALA B 1 113 ? 22.920 24.800 -25.981 1.00 23.17 113 ALA B CA 1
ATOM 3374 C C . ALA B 1 113 ? 22.450 25.420 -24.658 1.00 23.60 113 ALA B C 1
ATOM 3375 O O . ALA B 1 113 ? 21.873 24.755 -23.778 1.00 25.21 113 ALA B O 1
ATOM 3377 N N . GLN B 1 114 ? 22.772 26.689 -24.494 1.00 24.23 114 GLN B N 1
ATOM 3378 C CA . GLN B 1 114 ? 22.313 27.493 -23.355 1.00 24.57 114 GLN B CA 1
ATOM 3379 C C . GLN B 1 114 ? 22.264 28.952 -23.886 1.00 25.95 114 GLN B C 1
ATOM 3380 O O . GLN B 1 114 ? 22.612 29.899 -23.193 1.00 25.09 114 GLN B O 1
ATOM 3386 N N . ARG B 1 115 ? 21.795 29.063 -25.144 1.00 28.62 115 ARG B N 1
ATOM 3387 C CA . ARG B 1 115 ? 21.706 30.310 -25.927 1.00 27.56 115 ARG B CA 1
ATOM 3388 C C . ARG B 1 115 ? 22.982 31.071 -25.747 1.00 25.53 115 ARG B C 1
ATOM 3389 O O . ARG B 1 115 ? 24.053 30.455 -25.764 1.00 24.39 115 ARG B O 1
ATOM 3397 N N . CYS B 1 116 ? 22.891 32.383 -25.538 1.00 24.48 116 CYS B N 1
ATOM 3398 C CA . CYS B 1 116 ? 24.061 33.231 -25.449 1.00 26.04 116 CYS B CA 1
ATOM 3399 C C . CYS B 1 116 ? 24.965 32.973 -24.235 1.00 28.07 116 CYS B C 1
ATOM 3400 O O . CYS B 1 116 ? 26.101 33.478 -24.173 1.00 23.66 116 CYS B O 1
ATOM 3403 N N . ASN B 1 117 ? 24.442 32.269 -23.228 1.00 27.15 117 ASN B N 1
ATOM 3404 C CA . ASN B 1 117 ? 25.219 31.970 -22.025 1.00 23.12 117 ASN B CA 1
ATOM 3405 C C . ASN B 1 117 ? 26.102 30.734 -22.143 1.00 24.04 117 ASN B C 1
ATOM 3406 O O . ASN B 1 117 ? 26.885 30.448 -21.232 1.00 23.99 117 ASN B O 1
ATOM 3411 N N . GLY B 1 118 ? 25.984 30.014 -23.259 1.00 25.89 118 GLY B N 1
ATOM 3412 C CA . GLY B 1 118 ? 26.677 28.711 -23.442 1.00 22.82 118 GLY B CA 1
ATOM 3413 C C . GLY B 1 118 ? 28.175 28.797 -23.216 1.00 24.85 118 GLY B C 1
ATOM 3414 O O . GLY B 1 118 ? 28.747 27.907 -22.621 1.00 22.93 118 GLY B O 1
ATOM 3415 N N . GLY B 1 119 ? 28.815 29.895 -23.634 1.00 23.76 119 GLY B N 1
ATOM 3416 C CA . GLY B 1 119 ? 30.268 30.002 -23.465 1.00 23.42 119 GLY B CA 1
ATOM 3417 C C . GLY B 1 119 ? 30.678 30.120 -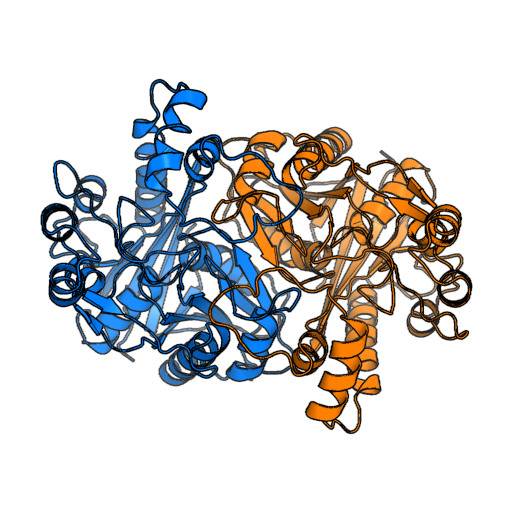21.992 1.00 22.50 119 GLY B C 1
ATOM 3418 O O . GLY B 1 119 ? 31.726 29.612 -21.555 1.00 24.71 119 GLY B O 1
ATOM 3419 N N . MET B 1 120 ? 29.854 30.810 -21.222 1.00 23.47 120 MET B N 1
ATOM 3420 C CA . MET B 1 120 ? 30.136 30.963 -19.815 1.00 23.57 120 MET B CA 1
ATOM 3421 C C . MET B 1 120 ? 29.706 29.694 -19.042 1.00 20.80 120 MET B C 1
ATOM 3422 O O . MET B 1 120 ? 30.417 29.244 -18.172 1.00 24.88 120 MET B O 1
ATOM 3427 N N . GLY B 1 121 ? 28.515 29.180 -19.306 1.00 22.54 121 GLY B N 1
ATOM 3428 C CA . GLY B 1 121 ? 28.082 27.944 -18.670 1.00 24.68 121 GLY B CA 1
ATOM 3429 C C . GLY B 1 121 ? 29.060 26.816 -18.925 1.00 23.95 121 GLY B C 1
ATOM 3430 O O . GLY B 1 121 ? 29.274 25.929 -18.060 1.00 23.18 121 GLY B O 1
ATOM 3431 N N . ALA B 1 122 ? 29.665 26.814 -20.097 1.00 22.90 122 ALA B N 1
ATOM 3432 C CA . ALA B 1 122 ? 30.631 25.752 -20.430 1.00 23.78 122 ALA B CA 1
ATOM 3433 C C . ALA B 1 122 ? 31.814 25.723 -1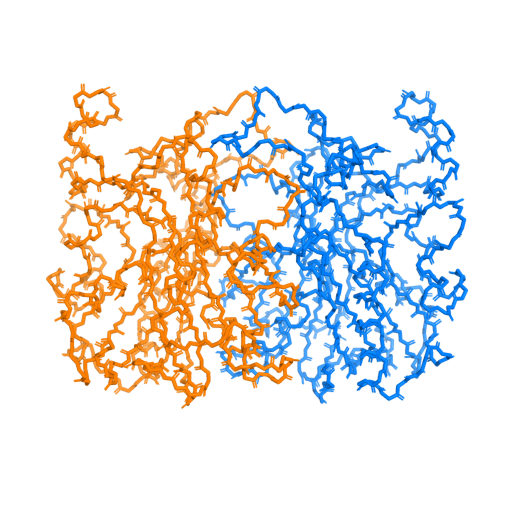9.458 1.00 23.90 122 ALA B C 1
ATOM 3434 O O . ALA B 1 122 ? 32.363 24.668 -19.166 1.00 19.81 122 ALA B O 1
ATOM 3436 N N . ILE B 1 123 ? 32.199 26.883 -18.960 1.00 22.97 123 ILE B N 1
ATOM 3437 C CA . ILE B 1 123 ? 33.337 26.964 -18.036 1.00 23.93 123 ILE B CA 1
ATOM 3438 C C . ILE B 1 123 ? 33.049 26.154 -16.779 1.00 24.57 123 ILE B C 1
ATOM 3439 O O . ILE B 1 123 ? 33.939 25.519 -16.258 1.00 24.11 123 ILE B O 1
ATOM 3444 N N . GLU B 1 124 ? 31.799 26.174 -16.296 1.00 24.94 124 GLU B N 1
ATOM 3445 C CA . GLU B 1 124 ? 31.439 25.433 -15.096 1.00 22.63 124 GLU B CA 1
ATOM 3446 C C . GLU B 1 124 ? 31.419 23.906 -15.350 1.00 23.47 124 GLU B C 1
ATOM 3447 O O . GLU B 1 124 ? 31.996 23.131 -14.598 1.00 23.42 124 GLU B O 1
ATOM 3453 N N . LEU B 1 125 ? 30.762 23.486 -16.421 1.00 22.13 125 LEU B N 1
ATOM 3454 C CA . LEU B 1 125 ? 30.737 22.070 -16.787 1.00 24.63 125 LEU B CA 1
ATOM 3455 C C . LEU B 1 125 ? 32.137 21.481 -17.029 1.00 24.00 125 LEU B C 1
ATOM 3456 O O . LEU B 1 125 ? 32.447 20.338 -16.652 1.00 24.36 125 LEU B O 1
ATOM 3461 N N . ALA B 1 126 ? 32.965 22.245 -17.739 1.00 23.65 126 ALA B N 1
ATOM 3462 C CA . ALA B 1 126 ? 34.304 21.779 -18.083 1.00 23.35 126 ALA B CA 1
ATOM 3463 C C . ALA B 1 126 ? 35.198 21.759 -16.872 1.00 21.89 126 ALA B C 1
ATOM 3464 O O . ALA B 1 126 ? 35.954 20.812 -16.671 1.00 25.17 126 ALA B O 1
ATOM 3466 N N . GLY B 1 127 ? 35.115 22.801 -16.054 1.00 27.18 127 GLY B N 1
ATOM 3467 C CA . GLY B 1 127 ? 35.884 22.854 -14.800 1.00 27.57 127 GLY B CA 1
ATOM 3468 C C . GLY B 1 127 ? 35.589 21.627 -13.938 1.00 26.10 127 GLY B C 1
ATOM 3469 O O . GLY B 1 127 ? 36.488 21.005 -13.400 1.00 22.66 127 GLY B O 1
ATOM 3470 N N . ALA B 1 128 ? 34.310 21.304 -13.787 1.00 23.73 128 ALA B N 1
ATOM 3471 C CA . ALA B 1 128 ? 33.904 20.125 -12.981 1.00 24.13 128 ALA B CA 1
ATOM 3472 C C . ALA B 1 128 ? 34.483 18.829 -13.593 1.00 24.20 128 ALA B C 1
ATOM 3473 O O . ALA B 1 128 ? 35.021 17.949 -12.890 1.00 23.96 128 ALA B O 1
ATOM 3475 N N . TYR B 1 129 ? 34.382 18.720 -14.914 1.00 24.65 129 TYR B N 1
ATOM 3476 C CA . TYR B 1 129 ? 34.880 17.524 -15.623 1.00 25.12 129 TYR B CA 1
ATOM 3477 C C . TYR B 1 129 ? 36.386 17.344 -15.370 1.00 25.45 129 TYR B C 1
ATOM 3478 O O . TYR B 1 129 ? 36.858 16.223 -15.106 1.00 22.94 129 TYR B O 1
ATOM 3487 N N . LEU B 1 130 ? 37.108 18.454 -15.435 1.00 23.16 130 LEU B N 1
ATOM 3488 C CA . LEU B 1 130 ? 38.575 18.441 -15.243 1.00 27.81 130 LEU B CA 1
ATOM 3489 C C . LEU B 1 130 ? 38.943 17.992 -13.822 1.00 28.85 130 LEU B C 1
ATOM 3490 O O . LEU B 1 130 ? 39.880 17.247 -13.651 1.00 30.91 130 LEU B O 1
ATOM 3495 N N . GLY B 1 131 ? 38.165 18.428 -12.834 1.00 27.95 131 GLY B N 1
ATOM 3496 C CA . GLY B 1 131 ? 38.411 18.113 -11.425 1.00 31.95 131 GLY B CA 1
ATOM 3497 C C . GLY B 1 131 ? 37.984 16.722 -11.028 1.00 33.49 131 GLY B C 1
ATOM 3498 O O . GLY B 1 131 ? 38.367 16.250 -9.975 1.00 33.75 131 GLY B O 1
ATOM 3499 N N . SER B 1 132 ? 37.225 16.052 -11.890 1.00 30.27 132 SER B N 1
ATOM 3500 C CA . SER B 1 132 ? 36.587 14.786 -11.554 1.00 32.57 132 SER B CA 1
ATOM 3501 C C . SER B 1 132 ? 37.481 13.576 -11.683 1.00 34.15 132 SER B C 1
ATOM 3502 O O . SER B 1 132 ? 37.180 12.547 -11.117 1.00 35.44 132 SER B O 1
ATOM 3505 N N . GLY B 1 133 ? 38.533 13.662 -12.485 1.00 37.50 133 GLY B N 1
ATOM 3506 C CA . GLY B 1 133 ? 39.363 12.488 -12.733 1.00 38.54 133 GLY B CA 1
ATOM 3507 C C . GLY B 1 133 ? 38.842 11.560 -13.826 1.00 38.55 133 GLY B C 1
ATOM 3508 O O . GLY B 1 133 ? 39.395 10.462 -14.025 1.00 39.34 133 GLY B O 1
ATOM 3509 N N . ILE B 1 134 ? 37.793 11.972 -14.545 1.00 35.52 134 ILE B N 1
ATOM 3510 C CA . ILE B 1 134 ? 37.255 11.121 -15.626 1.00 36.84 134 ILE B CA 1
ATOM 3511 C C . ILE B 1 134 ? 38.269 10.949 -16.759 1.00 37.36 134 ILE B C 1
ATOM 3512 O O . ILE B 1 134 ? 38.535 9.825 -17.202 1.00 39.31 134 ILE B O 1
ATOM 3517 N N . GLY B 1 135 ? 38.823 12.066 -17.225 1.00 37.42 135 GLY B N 1
ATOM 3518 C CA . GLY B 1 135 ? 39.865 12.011 -18.258 1.00 40.68 135 GLY B CA 1
ATOM 3519 C C . GLY B 1 135 ? 41.264 11.979 -17.675 1.00 42.12 135 GLY B C 1
ATOM 3520 O O . GLY B 1 135 ? 41.502 12.427 -16.555 1.00 41.48 135 GLY B O 1
ATOM 3521 N N . ALA B 1 136 ? 42.188 11.410 -18.429 1.00 45.38 136 ALA B N 1
ATOM 3522 C CA . ALA B 1 136 ? 43.565 11.806 -18.323 1.00 47.54 136 ALA B CA 1
ATOM 3523 C C . ALA B 1 136 ? 43.576 13.066 -19.196 1.00 47.17 136 ALA B C 1
ATOM 3524 O O . ALA B 1 136 ? 42.871 13.146 -20.240 1.00 51.52 136 ALA B O 1
ATOM 3526 N N . GLY B 1 137 ? 44.363 14.034 -18.758 1.00 46.06 137 GLY B N 1
ATOM 3527 C CA . GLY B 1 137 ? 44.474 15.306 -19.417 1.00 42.60 137 GLY B CA 1
ATOM 3528 C C . GLY B 1 137 ? 44.100 16.340 -18.392 1.00 42.94 137 GLY B C 1
ATOM 3529 O O . GLY B 1 137 ? 43.302 16.087 -17.493 1.00 43.40 137 GLY B O 1
ATOM 3530 N N . HIS B 1 138 ? 44.682 17.510 -18.516 1.00 39.42 138 HIS B N 1
ATOM 3531 C CA . HIS B 1 138 ? 44.475 18.538 -17.539 1.00 37.54 138 HIS B CA 1
ATOM 3532 C C . HIS B 1 138 ? 43.827 19.774 -18.154 1.00 32.89 138 HIS B C 1
ATOM 3533 O O . HIS B 1 138 ? 43.646 20.774 -17.457 1.00 31.40 138 HIS B O 1
ATOM 3540 N N . ALA B 1 139 ? 43.456 19.696 -19.435 1.00 29.85 139 ALA B N 1
ATOM 3541 C CA . ALA B 1 139 ? 42.914 20.838 -20.167 1.00 27.91 139 ALA B CA 1
ATOM 3542 C C . ALA B 1 139 ? 41.569 20.534 -20.836 1.00 25.63 139 ALA B C 1
ATOM 3543 O O . ALA B 1 139 ? 41.233 19.381 -21.115 1.00 27.19 139 ALA B O 1
ATOM 3545 N N . ALA B 1 140 ? 40.795 21.576 -21.074 1.00 20.97 140 ALA B N 1
ATOM 3546 C CA . ALA B 1 140 ? 39.575 21.433 -21.824 1.00 24.63 140 ALA B CA 1
ATOM 3547 C C . ALA B 1 140 ? 39.540 22.558 -22.821 1.00 23.13 140 ALA B C 1
ATOM 3548 O O . ALA B 1 140 ? 39.970 23.699 -22.519 1.00 29.90 140 ALA B O 1
ATOM 3550 N N . LEU B 1 141 ? 39.002 22.246 -23.989 1.00 24.87 141 LEU B N 1
ATOM 3551 C CA . LEU B 1 141 ? 38.804 23.215 -25.067 1.00 20.79 141 LEU B CA 1
ATOM 3552 C C . LEU B 1 141 ? 37.345 23.549 -25.139 1.00 21.63 141 LEU B C 1
ATOM 3553 O O . LEU B 1 141 ? 36.523 22.672 -25.395 1.00 22.31 141 LEU B O 1
ATOM 3558 N N . LEU B 1 142 ? 37.040 24.832 -24.935 1.00 21.11 142 LEU B N 1
ATOM 3559 C CA . LEU B 1 142 ? 35.712 25.387 -25.059 1.00 24.20 142 LEU B CA 1
ATOM 3560 C C . LEU B 1 142 ? 35.701 26.251 -26.315 1.00 23.04 142 LEU B C 1
ATOM 3561 O O . LEU B 1 142 ? 36.611 27.040 -26.505 1.00 23.90 142 LEU B O 1
ATOM 3566 N N . THR B 1 143 ? 34.731 26.050 -27.195 1.00 20.49 143 THR B N 1
ATOM 3567 C CA . THR B 1 143 ? 34.615 26.836 -28.422 1.00 22.20 143 THR B CA 1
ATOM 3568 C C . THR B 1 143 ? 33.196 27.343 -28.574 1.00 23.38 143 THR B C 1
ATOM 3569 O O . THR B 1 143 ? 32.276 26.854 -27.894 1.00 22.39 143 THR B O 1
ATOM 3573 N N . THR B 1 144 ? 33.031 28.345 -29.419 1.00 24.81 144 THR B N 1
ATOM 3574 C CA . THR B 1 144 ? 31.704 28.815 -29.824 1.00 22.00 144 THR B CA 1
ATOM 3575 C C . THR B 1 144 ? 31.770 29.077 -31.319 1.00 23.20 144 THR B C 1
ATOM 3576 O O . THR B 1 144 ? 32.845 29.244 -31.878 1.00 22.91 144 THR B O 1
ATOM 3580 N N . GLY B 1 145 ? 30.624 29.136 -31.981 1.00 22.15 145 GLY B N 1
ATOM 3581 C CA . GLY B 1 145 ? 30.639 29.400 -33.396 1.00 22.18 145 GLY B CA 1
ATOM 3582 C C . GLY B 1 145 ? 29.253 29.548 -33.954 1.00 22.16 145 GLY B C 1
ATOM 3583 O O . GLY B 1 145 ? 28.412 28.693 -33.739 1.00 21.69 145 GLY B O 1
ATOM 3584 N N . ASP B 1 146 ? 29.045 30.623 -34.712 1.00 22.48 146 ASP B N 1
ATOM 3585 C CA . ASP B 1 146 ? 27.801 30.847 -35.421 1.00 23.76 146 ASP B CA 1
ATOM 3586 C C . ASP B 1 146 ? 28.048 31.668 -36.702 1.00 22.37 146 ASP B C 1
ATOM 3587 O O . ASP B 1 146 ? 29.045 32.365 -36.821 1.00 24.48 146 ASP B O 1
ATOM 3592 N N . ARG B 1 147 ? 27.150 31.490 -37.664 1.00 20.54 147 ARG B N 1
ATOM 3593 C CA . ARG B 1 147 ? 27.117 32.264 -38.880 1.00 21.57 147 ARG B CA 1
ATOM 3594 C C . ARG B 1 147 ? 25.666 32.353 -39.281 1.00 23.26 147 ARG B C 1
ATOM 3595 O O . ARG B 1 147 ? 25.057 31.373 -39.689 1.00 21.71 147 ARG B O 1
ATOM 3603 N N . PHE B 1 148 ? 25.132 33.560 -39.164 1.00 21.20 148 PHE B N 1
ATOM 3604 C CA . PHE B 1 148 ? 23.704 33.797 -39.300 1.00 22.57 148 PHE B CA 1
ATOM 3605 C C . PHE B 1 148 ? 23.383 34.130 -40.751 1.00 23.23 148 PHE B C 1
ATOM 3606 O O . PHE B 1 148 ? 24.205 34.685 -41.468 1.00 23.87 148 PHE B O 1
ATOM 3614 N N . ALA B 1 149 ? 22.205 33.765 -41.210 1.00 24.39 149 ALA B N 1
ATOM 3615 C CA . ALA B 1 149 ? 21.851 33.989 -42.618 1.00 26.27 149 ALA B CA 1
ATOM 3616 C C . ALA B 1 149 ? 20.347 34.039 -42.757 1.00 26.72 149 ALA B C 1
ATOM 3617 O O . ALA B 1 149 ? 19.638 33.469 -41.942 1.00 26.18 149 ALA B O 1
ATOM 3619 N N . GLY B 1 150 ? 19.887 34.706 -43.814 1.00 28.34 150 GLY B N 1
ATOM 3620 C CA . GLY B 1 150 ? 18.493 34.735 -44.216 1.00 26.59 150 GLY B CA 1
ATOM 3621 C C . GLY B 1 150 ? 18.138 33.502 -45.031 1.00 26.44 150 GLY B C 1
ATOM 3622 O O . GLY B 1 150 ? 18.994 32.859 -45.572 1.00 25.01 150 GLY B O 1
ATOM 3623 N N . PRO B 1 151 ? 16.849 33.196 -45.152 1.00 25.97 151 PRO B N 1
ATOM 3624 C CA . PRO B 1 151 ? 15.782 34.085 -44.690 1.00 26.74 151 PRO B CA 1
ATOM 3625 C C . PRO B 1 151 ? 15.525 34.102 -43.172 1.00 27.10 151 PRO B C 1
ATOM 3626 O O . PRO B 1 151 ? 15.050 35.108 -42.646 1.00 29.02 151 PRO B O 1
ATOM 3630 N N . ARG B 1 152 ? 15.816 33.016 -42.467 1.00 25.65 152 ARG B N 1
ATOM 3631 C CA . ARG B 1 152 ? 15.438 32.943 -41.063 1.00 24.41 152 ARG B CA 1
ATOM 3632 C C . ARG B 1 152 ? 16.027 34.058 -40.208 1.00 23.43 152 ARG B C 1
ATOM 3633 O O . ARG B 1 152 ? 15.300 34.658 -39.413 1.00 23.48 152 ARG B O 1
ATOM 3641 N N . ILE B 1 153 ? 17.326 34.326 -40.305 1.00 22.08 153 ILE B N 1
ATOM 3642 C CA . ILE B 1 153 ? 17.912 35.349 -39.444 1.00 23.38 153 ILE B CA 1
ATOM 3643 C C . ILE B 1 153 ? 18.167 36.639 -40.230 1.00 24.82 153 ILE B C 1
ATOM 3644 O O . ILE B 1 153 ? 18.729 36.609 -41.321 1.00 27.41 153 ILE B O 1
ATOM 3649 N N . ASP B 1 154 ? 17.699 37.756 -39.670 1.00 26.34 154 ASP B N 1
ATOM 3650 C CA . ASP B 1 154 ? 18.026 39.104 -40.127 1.00 23.36 154 ASP B CA 1
ATOM 3651 C C . ASP B 1 154 ? 18.868 39.627 -38.998 1.00 20.73 154 ASP B C 1
ATOM 3652 O O . ASP B 1 154 ? 18.360 39.958 -37.921 1.00 19.58 154 ASP B O 1
ATOM 3657 N N . ARG B 1 155 ? 20.179 39.642 -39.191 1.00 20.90 155 ARG B N 1
ATOM 3658 C CA . ARG B 1 155 ? 21.081 39.968 -38.104 1.00 20.16 155 ARG B CA 1
ATOM 3659 C C . ARG B 1 155 ? 20.785 41.344 -37.495 1.00 25.19 155 ARG B C 1
ATOM 3660 O O . ARG B 1 155 ? 21.037 41.580 -36.304 1.00 25.37 155 ARG B O 1
ATOM 3668 N N . TRP B 1 156 ? 20.265 42.248 -38.325 1.00 22.48 156 TRP B N 1
ATOM 3669 C CA . TRP B 1 156 ? 20.081 43.643 -37.942 1.00 23.70 156 TRP B CA 1
ATOM 3670 C C . TRP B 1 156 ? 18.813 43.842 -37.134 1.00 23.77 156 TRP B C 1
ATOM 3671 O O . TRP B 1 156 ? 18.722 44.836 -36.397 1.00 25.58 156 TRP B O 1
ATOM 3682 N N . ASN B 1 157 ? 17.850 42.927 -37.294 1.00 24.64 157 ASN B N 1
ATOM 3683 C CA . ASN B 1 157 ? 16.529 43.103 -36.682 1.00 23.33 157 ASN B CA 1
ATOM 3684 C C . ASN B 1 157 ? 15.952 41.929 -35.866 1.00 24.06 157 ASN B C 1
ATOM 3685 O O . ASN B 1 157 ? 15.037 42.162 -35.066 1.00 24.14 157 ASN B O 1
ATOM 3690 N N . SER B 1 158 ? 16.404 40.691 -36.115 1.00 23.53 158 SER B N 1
ATOM 3691 C CA . SER B 1 158 ? 15.786 39.535 -35.507 1.00 23.57 158 SER B CA 1
ATOM 3692 C C . SER B 1 158 ? 15.807 39.492 -33.987 1.00 27.58 158 SER B C 1
ATOM 3693 O O . SER B 1 158 ? 15.068 38.693 -33.397 1.00 27.70 158 SER B O 1
ATOM 3696 N N . VAL B 1 159 ? 16.651 40.304 -33.348 1.00 29.12 159 VAL B N 1
ATOM 3697 C CA . VAL B 1 159 ? 16.624 40.471 -31.879 1.00 30.62 159 VAL B CA 1
ATOM 3698 C C . VAL B 1 159 ? 16.596 41.976 -31.541 1.00 32.61 159 VAL B C 1
ATOM 3699 O O . VAL B 1 159 ? 17.326 42.767 -32.137 1.00 28.68 159 VAL B O 1
ATOM 3703 N N . ASP B 1 160 ? 15.693 42.378 -30.652 1.00 30.31 160 ASP B N 1
ATOM 3704 C CA . ASP B 1 160 ? 15.476 43.790 -30.384 1.00 34.36 160 ASP B CA 1
ATOM 3705 C C . ASP B 1 160 ? 16.691 44.422 -29.705 1.00 30.98 160 ASP B C 1
ATOM 3706 O O . ASP B 1 160 ? 17.044 45.542 -29.999 1.00 32.32 160 ASP B O 1
ATOM 3711 N N . VAL B 1 161 ? 17.340 43.695 -28.815 1.00 29.52 161 VAL B N 1
ATOM 3712 C CA . VAL B 1 161 ? 18.282 44.312 -27.895 1.00 30.81 161 VAL B CA 1
ATOM 3713 C C . VAL B 1 161 ? 19.717 44.339 -28.451 1.00 28.77 161 VAL B C 1
ATOM 3714 O O . VAL B 1 161 ? 20.586 44.985 -27.871 1.00 30.16 161 VAL B O 1
ATOM 3718 N N . THR B 1 162 ? 19.960 43.645 -29.560 1.00 26.82 162 THR B N 1
ATOM 3719 C CA . THR B 1 162 ? 21.315 43.537 -30.122 1.00 25.40 162 THR B CA 1
ATOM 3720 C C . THR B 1 162 ? 21.258 43.181 -31.623 1.00 25.06 162 THR B C 1
ATOM 3721 O O . THR B 1 162 ? 20.190 43.010 -32.205 1.00 26.79 162 THR B O 1
ATOM 3725 N N . MET B 1 163 ? 22.413 43.043 -32.239 1.00 25.11 163 MET B N 1
ATOM 3726 C CA . MET B 1 163 ? 22.498 42.633 -33.643 1.00 25.78 163 MET B CA 1
ATOM 3727 C C . MET B 1 163 ? 23.565 41.588 -33.712 1.00 23.70 163 MET B C 1
ATOM 3728 O O . MET B 1 163 ? 24.600 41.732 -33.082 1.00 27.34 163 MET B O 1
ATOM 3733 N N . TYR B 1 164 ? 23.326 40.541 -34.484 1.00 24.98 164 TYR B N 1
ATOM 3734 C CA . TYR B 1 164 ? 24.171 39.375 -34.491 1.00 22.67 164 TYR B CA 1
ATOM 3735 C C . TYR B 1 164 ? 25.432 39.546 -35.317 1.00 21.76 164 TYR B C 1
ATOM 3736 O O . TYR B 1 164 ? 25.383 40.033 -36.434 1.00 23.37 164 TYR B O 1
ATOM 3745 N N . GLY B 1 165 ? 26.545 39.095 -34.757 1.00 21.96 165 GLY B N 1
ATOM 3746 C CA . GLY B 1 165 ? 27.790 38.937 -35.462 1.00 23.79 165 GLY B CA 1
ATOM 3747 C C . GLY B 1 165 ? 28.128 37.493 -35.749 1.00 24.16 165 GLY B C 1
ATOM 3748 O O . GLY B 1 165 ? 27.943 36.608 -34.888 1.00 22.52 165 GLY B O 1
ATOM 3749 N N . ASP B 1 166 ? 28.720 37.250 -36.922 1.00 21.26 166 ASP B N 1
ATOM 3750 C CA . ASP B 1 166 ? 29.245 35.933 -37.233 1.00 21.16 166 ASP B CA 1
ATOM 3751 C C . ASP B 1 166 ? 30.664 35.784 -36.639 1.00 23.24 166 ASP B C 1
ATOM 3752 O O . ASP B 1 166 ? 31.367 36.776 -36.383 1.00 22.89 166 ASP B O 1
ATOM 3757 N N . GLY B 1 167 ? 31.086 34.539 -36.427 1.00 19.87 167 GLY B N 1
ATOM 3758 C CA . GLY B 1 167 ? 32.439 34.263 -35.905 1.00 22.67 167 GLY B CA 1
ATOM 3759 C C . GLY B 1 167 ? 32.528 33.154 -34.871 1.00 19.99 167 GLY B C 1
ATOM 3760 O O . GLY B 1 167 ? 31.522 32.538 -34.482 1.00 20.92 167 GLY B O 1
ATOM 3761 N N . ALA B 1 168 ? 33.740 32.913 -34.400 1.00 23.05 168 ALA B N 1
ATOM 3762 C CA . ALA B 1 168 ? 33.982 31.838 -33.451 1.00 22.98 168 ALA B CA 1
ATOM 3763 C C . ALA B 1 168 ? 34.986 32.273 -32.415 1.00 25.78 168 ALA B C 1
ATOM 3764 O O . ALA B 1 168 ? 35.799 33.147 -32.677 1.00 23.87 168 ALA B O 1
ATOM 3766 N N . ALA B 1 169 ? 34.904 31.709 -31.215 1.00 22.99 169 ALA B N 1
ATOM 3767 C CA . ALA B 1 169 ? 35.940 31.972 -30.195 1.00 25.74 169 ALA B CA 1
ATOM 3768 C C . ALA B 1 169 ? 36.216 30.695 -29.428 1.00 23.37 169 ALA B C 1
ATOM 3769 O O . ALA B 1 169 ? 35.472 29.770 -29.546 1.00 26.30 169 ALA B O 1
ATOM 3771 N N . ALA B 1 170 ? 37.335 30.659 -28.714 1.00 25.23 170 ALA B N 1
ATOM 3772 C CA . ALA B 1 170 ? 37.831 29.480 -28.055 1.00 25.00 170 ALA B CA 1
ATOM 3773 C C . ALA B 1 170 ? 38.537 29.922 -26.778 1.00 27.52 170 ALA B C 1
ATOM 3774 O O . ALA B 1 170 ? 39.204 30.991 -26.725 1.00 27.45 170 ALA B O 1
ATOM 3776 N N . LEU B 1 171 ? 38.375 29.111 -25.748 1.00 24.71 171 LEU B N 1
ATOM 3777 C CA . LEU B 1 171 ? 38.989 29.357 -24.465 1.00 24.74 171 LEU B CA 1
ATOM 3778 C C . LEU B 1 171 ? 39.439 27.996 -23.978 1.00 25.16 171 LEU B C 1
ATOM 3779 O O . LEU B 1 171 ? 38.653 27.048 -23.999 1.00 24.80 171 LEU B O 1
ATOM 3784 N N . VAL B 1 172 ? 40.706 27.899 -23.579 1.00 24.72 172 VAL B N 1
ATOM 3785 C CA . VAL B 1 172 ? 41.313 26.661 -23.141 1.00 23.46 172 VAL B CA 1
ATOM 3786 C C . VAL B 1 172 ? 41.500 26.744 -21.630 1.00 26.38 172 VAL B C 1
ATOM 3787 O O . VAL B 1 172 ? 42.238 27.606 -21.111 1.00 29.25 172 VAL B O 1
ATOM 3791 N N . LEU B 1 173 ? 40.858 25.831 -20.926 1.00 26.49 173 LEU B N 1
ATOM 3792 C CA . LEU B 1 173 ? 40.958 25.770 -19.474 1.00 28.40 173 LEU B CA 1
ATOM 3793 C C . LEU B 1 173 ? 41.998 24.771 -19.071 1.00 28.61 173 LEU B C 1
ATOM 3794 O O . LEU B 1 173 ? 42.186 23.778 -19.765 1.00 27.91 173 LEU B O 1
ATOM 3799 N N . SER B 1 174 ? 42.650 25.019 -17.938 1.00 31.04 174 SER B N 1
ATOM 3800 C CA . SER B 1 174 ? 43.654 24.104 -17.397 1.00 28.51 174 SER B CA 1
ATOM 3801 C C . SER B 1 174 ? 43.567 24.038 -15.868 1.00 31.86 174 SER B C 1
ATOM 3802 O O . SER B 1 174 ? 43.319 25.066 -15.205 1.00 30.52 174 SER B O 1
ATOM 3805 N N . THR B 1 175 ? 43.807 22.847 -15.314 1.00 32.02 175 THR B N 1
ATOM 3806 C CA . THR B 1 175 ? 43.950 22.695 -13.868 1.00 33.74 175 THR B CA 1
ATOM 3807 C C . THR B 1 175 ? 45.414 22.852 -13.427 1.00 36.85 175 THR B C 1
ATOM 3808 O O . THR B 1 175 ? 45.689 22.827 -12.227 1.00 34.91 175 THR B O 1
ATOM 3812 N N . ARG B 1 176 ? 46.342 22.991 -14.377 1.00 38.91 176 ARG B N 1
ATOM 3813 C CA . ARG B 1 176 ? 47.773 23.035 -14.049 1.00 44.55 176 ARG B CA 1
ATOM 3814 C C . ARG B 1 176 ? 48.241 24.468 -13.880 1.00 45.28 176 ARG B C 1
ATOM 3815 O O . ARG B 1 176 ? 48.766 24.845 -12.837 1.00 47.15 176 ARG B O 1
ATOM 3823 N N . ASP B 1 177 ? 48.042 25.270 -14.913 1.00 44.02 177 ASP B N 1
ATOM 3824 C CA . ASP B 1 177 ? 48.600 26.610 -14.933 1.00 46.30 177 ASP B CA 1
ATOM 3825 C C . ASP B 1 177 ? 48.017 27.368 -16.114 1.00 42.81 177 ASP B C 1
ATOM 3826 O O . ASP B 1 177 ? 47.441 26.762 -17.015 1.00 41.30 177 ASP B O 1
ATOM 3831 N N . GLY B 1 178 ? 48.151 28.690 -16.098 1.00 41.46 178 GLY B N 1
ATOM 3832 C CA . GLY B 1 178 ? 47.756 29.529 -17.234 1.00 39.16 178 GLY B CA 1
ATOM 3833 C C . GLY B 1 178 ? 48.146 30.972 -16.965 1.00 40.64 178 GLY B C 1
ATOM 3834 O O . GLY B 1 178 ? 48.677 31.302 -15.877 1.00 36.57 178 GLY B O 1
ATOM 3835 N N . PHE B 1 179 ? 47.880 31.833 -17.938 1.00 37.31 179 PHE B N 1
ATOM 3836 C CA . PHE B 1 179 ? 48.207 33.247 -17.799 1.00 41.94 179 PHE B CA 1
ATOM 3837 C C . PHE B 1 179 ? 47.206 33.955 -16.876 1.00 38.23 179 PHE B C 1
ATOM 3838 O O . PHE B 1 179 ? 47.532 34.957 -16.261 1.00 42.39 179 PHE B O 1
ATOM 3846 N N . ALA B 1 180 ? 46.007 33.394 -16.774 1.00 37.77 180 ALA B N 1
ATOM 3847 C CA . ALA B 1 180 ? 44.957 33.854 -15.876 1.00 35.40 180 ALA B CA 1
ATOM 3848 C C . ALA B 1 180 ? 44.443 32.731 -14.986 1.00 35.39 180 ALA B C 1
ATOM 3849 O O . ALA B 1 180 ? 44.365 31.567 -15.402 1.00 33.62 180 ALA B O 1
ATOM 3851 N N . ARG B 1 181 ? 44.057 33.102 -13.769 1.00 33.61 181 ARG B N 1
ATOM 3852 C CA . ARG B 1 181 ? 43.427 32.180 -12.849 1.00 32.65 181 ARG B CA 1
ATOM 3853 C C . ARG B 1 181 ? 41.949 32.497 -12.809 1.00 31.27 181 ARG B C 1
ATOM 3854 O O . ARG B 1 181 ? 41.550 33.667 -12.659 1.00 30.47 181 ARG B O 1
ATOM 3862 N N . VAL B 1 182 ? 41.146 31.452 -12.889 1.00 27.79 182 VAL B N 1
ATOM 3863 C CA . VAL B 1 182 ? 39.703 31.570 -12.660 1.00 27.18 182 VAL B CA 1
ATOM 3864 C C . VAL B 1 182 ? 39.494 31.475 -11.159 1.00 28.95 182 VAL B C 1
ATOM 3865 O O . VAL B 1 182 ? 39.643 30.393 -10.571 1.00 29.69 182 VAL B O 1
ATOM 3869 N N . LEU B 1 183 ? 39.200 32.614 -10.529 1.00 28.30 183 LEU B N 1
ATOM 3870 C CA . LEU B 1 183 ? 39.009 32.670 -9.063 1.00 31.28 183 LEU B CA 1
ATOM 3871 C C . LEU B 1 183 ? 37.628 32.118 -8.649 1.00 31.00 183 LEU B C 1
ATOM 3872 O O . LEU B 1 183 ? 37.505 31.391 -7.647 1.00 30.28 183 LEU B O 1
ATOM 3877 N N . SER B 1 184 ? 36.618 32.387 -9.471 1.00 30.15 184 SER B N 1
ATOM 3878 C CA . SER B 1 184 ? 35.250 31.995 -9.181 1.00 31.16 184 SER B CA 1
ATOM 3879 C C . SER B 1 184 ? 34.363 31.874 -10.424 1.00 29.06 184 SER B C 1
ATOM 3880 O O . SER B 1 184 ? 34.662 32.435 -11.479 1.00 27.59 184 SER B O 1
ATOM 3883 N N . THR B 1 185 ? 33.261 31.143 -10.275 1.00 29.94 185 THR B N 1
ATOM 3884 C CA . THR B 1 185 ? 32.128 31.182 -11.237 1.00 25.10 185 THR B CA 1
ATOM 3885 C C . THR B 1 185 ? 30.867 31.130 -10.398 1.00 26.52 185 THR B C 1
ATOM 3886 O O . THR B 1 185 ? 30.904 30.614 -9.268 1.00 29.22 185 THR B O 1
ATOM 3890 N N . ALA B 1 186 ? 29.752 31.619 -10.939 1.00 25.53 186 ALA B N 1
ATOM 3891 C CA . ALA B 1 186 ? 28.451 31.565 -10.274 1.00 27.54 186 ALA B CA 1
ATOM 3892 C C . ALA B 1 186 ? 27.396 31.732 -11.339 1.00 25.93 186 ALA B C 1
ATOM 3893 O O . ALA B 1 186 ? 27.544 32.561 -12.256 1.00 25.78 186 ALA B O 1
ATOM 3895 N N . THR B 1 187 ? 26.310 31.002 -11.187 1.00 26.61 187 THR B N 1
ATOM 3896 C CA . THR B 1 187 ? 25.214 31.036 -12.123 1.00 25.48 187 THR B CA 1
ATOM 3897 C C . THR B 1 187 ? 23.935 31.497 -11.446 1.00 28.59 187 THR B C 1
ATOM 3898 O O . THR B 1 187 ? 23.541 30.976 -10.397 1.00 25.50 187 THR B O 1
ATOM 3902 N N . GLY B 1 188 ? 23.325 32.536 -12.015 1.00 28.89 188 GLY B N 1
ATOM 3903 C CA . GLY B 1 188 ? 21.949 32.914 -11.690 1.00 30.71 188 GLY B CA 1
ATOM 3904 C C . GLY B 1 188 ? 21.050 32.396 -12.780 1.00 26.16 188 GLY B C 1
ATOM 3905 O O . GLY B 1 188 ? 21.464 32.353 -13.928 1.00 29.20 188 GLY B O 1
ATOM 3906 N N . VAL B 1 189 ? 19.841 31.957 -12.436 1.00 26.10 189 VAL B N 1
ATOM 3907 C CA . VAL B 1 189 ? 18.985 31.342 -13.416 0.75 22.86 189 VAL B CA 1
ATOM 3908 C C . VAL B 1 189 ? 17.531 31.504 -13.027 1.00 25.84 189 VAL B C 1
ATOM 3909 O O . VAL B 1 189 ? 17.162 31.406 -11.838 1.00 24.78 189 VAL B O 1
ATOM 3913 N N . ASP B 1 190 ? 16.683 31.772 -14.006 1.00 23.63 190 ASP B N 1
ATOM 3914 C CA . ASP B 1 190 ? 15.253 31.720 -13.744 1.00 26.06 190 ASP B CA 1
ATOM 3915 C C . ASP B 1 190 ? 14.548 31.193 -14.979 1.00 25.93 190 ASP B C 1
ATOM 3916 O O . ASP B 1 190 ? 14.301 31.926 -15.927 1.00 25.17 190 ASP B O 1
ATOM 3921 N N . ASN B 1 191 ? 14.253 29.892 -14.949 1.00 24.77 191 ASN B N 1
ATOM 3922 C CA . ASN B 1 191 ? 13.709 29.188 -16.083 1.00 24.54 191 ASN B CA 1
ATOM 3923 C C . ASN B 1 191 ? 12.258 29.556 -16.367 1.00 25.83 191 ASN B C 1
ATOM 3924 O O . ASN B 1 191 ? 11.743 29.212 -17.413 1.00 22.81 191 ASN B O 1
ATOM 3929 N N . SER B 1 192 ? 11.588 30.278 -15.478 1.00 26.19 192 SER B N 1
ATOM 3930 C CA . SER B 1 192 ? 10.249 30.759 -15.846 1.00 29.57 192 SER B CA 1
ATOM 3931 C C . SER B 1 192 ? 10.316 31.737 -17.041 1.00 28.03 192 SER B C 1
ATOM 3932 O O . SER B 1 192 ? 9.341 31.904 -17.774 1.00 30.50 192 SER B O 1
ATOM 3935 N N . LEU B 1 193 ? 11.483 32.316 -17.295 1.00 28.53 193 LEU B N 1
ATOM 3936 C CA . LEU B 1 193 ? 11.603 33.325 -18.356 1.00 27.10 193 LEU B CA 1
ATOM 3937 C C . LEU B 1 193 ? 11.778 32.696 -19.735 1.00 28.94 193 LEU B C 1
ATOM 3938 O O . LEU B 1 193 ? 11.872 33.411 -20.717 1.00 28.78 193 LEU B O 1
ATOM 3943 N N . GLU B 1 194 ? 11.810 31.353 -19.818 1.00 27.66 194 GLU B N 1
ATOM 3944 C CA . GLU B 1 194 ? 11.896 30.678 -21.108 1.00 26.89 194 GLU B CA 1
ATOM 3945 C C . GLU B 1 194 ? 10.756 31.082 -22.034 1.00 27.82 194 GLU B C 1
ATOM 3946 O O . GLU B 1 194 ? 10.925 31.184 -23.257 1.00 26.45 194 GLU B O 1
ATOM 3952 N N . ILE B 1 195 ? 9.579 31.306 -21.451 1.00 29.24 195 ILE B N 1
ATOM 3953 C CA . ILE B 1 195 ? 8.422 31.677 -22.229 1.00 29.92 195 ILE B CA 1
ATOM 3954 C C . ILE B 1 195 ? 8.696 32.961 -23.026 1.00 28.58 195 ILE B C 1
ATOM 3955 O O . ILE B 1 195 ? 8.157 33.119 -24.082 1.00 26.68 195 ILE B O 1
ATOM 3960 N N . LEU B 1 196 ? 9.592 33.830 -22.553 1.00 30.97 196 LEU B N 1
ATOM 3961 C CA . LEU B 1 196 ? 9.875 35.071 -23.297 1.00 30.43 196 LEU B CA 1
ATOM 3962 C C . LEU B 1 196 ? 10.661 34.804 -24.559 1.00 27.03 196 LEU B C 1
ATOM 3963 O O . LEU B 1 196 ? 10.699 35.652 -25.474 1.00 28.54 196 LEU B O 1
ATOM 3968 N N . ALA B 1 197 ? 11.221 33.600 -24.656 1.00 28.23 197 ALA B N 1
ATOM 3969 C CA . ALA B 1 197 ? 11.986 33.222 -25.825 1.00 23.78 197 ALA B CA 1
ATOM 3970 C C . ALA B 1 197 ? 11.166 32.458 -26.807 1.00 26.18 197 ALA B C 1
ATOM 3971 O O . ALA B 1 197 ? 11.686 32.099 -27.864 1.00 27.26 197 ALA B O 1
ATOM 3973 N N . ARG B 1 198 ? 9.913 32.143 -26.474 1.00 27.10 198 ARG B N 1
ATOM 3974 C CA . ARG B 1 198 ? 9.044 31.517 -27.464 1.00 26.23 198 ARG B CA 1
ATOM 3975 C C . ARG B 1 198 ? 7.776 32.296 -27.785 1.00 28.19 198 ARG B C 1
ATOM 3976 O O . ARG B 1 198 ? 7.149 32.023 -28.797 1.00 29.03 198 ARG B O 1
ATOM 3984 N N . GLY B 1 199 ? 7.406 33.288 -26.993 1.00 31.60 199 GLY B N 1
ATOM 3985 C CA . GLY B 1 199 ? 6.177 34.051 -27.293 1.00 33.10 199 GLY B CA 1
ATOM 3986 C C . GLY B 1 199 ? 4.990 33.129 -27.448 1.00 33.42 199 GLY B C 1
ATOM 3987 O O . GLY B 1 199 ? 4.881 32.195 -26.691 1.00 30.26 199 GLY B O 1
ATOM 3988 N N . ASP B 1 200 ? 4.101 33.371 -28.418 1.00 32.46 200 ASP B N 1
ATOM 3989 C CA . ASP B 1 200 ? 3.012 32.421 -28.682 1.00 34.15 200 ASP B CA 1
ATOM 3990 C C . ASP B 1 200 ? 3.295 31.488 -29.880 1.00 31.86 200 ASP B C 1
ATOM 3991 O O . ASP B 1 200 ? 2.384 30.970 -30.490 1.00 31.32 200 ASP B O 1
ATOM 3996 N N . GLU B 1 201 ? 4.564 31.286 -30.213 1.00 28.11 201 GLU B N 1
ATOM 3997 C CA . GLU B 1 201 ? 4.950 30.365 -31.278 1.00 28.37 201 GLU B CA 1
ATOM 3998 C C . GLU B 1 201 ? 4.523 28.946 -30.889 1.00 29.67 201 GLU B C 1
ATOM 3999 O O . GLU B 1 201 ? 4.886 28.455 -29.825 1.00 30.58 201 GLU B O 1
ATOM 4005 N N . PRO B 1 202 ? 3.730 28.285 -31.727 1.00 30.41 202 PRO B N 1
ATOM 4006 C CA . PRO B 1 202 ? 3.303 26.929 -31.384 1.00 31.61 202 PRO B CA 1
ATOM 4007 C C . PRO B 1 202 ? 4.385 25.897 -31.592 1.00 29.02 202 PRO B C 1
ATOM 4008 O O . PRO B 1 202 ? 5.243 26.079 -32.438 1.00 28.67 202 PRO B O 1
ATOM 4012 N N . PHE B 1 203 ? 4.353 24.804 -30.844 1.00 27.59 203 PHE B N 1
ATOM 4013 C CA . PHE B 1 203 ? 5.253 23.695 -31.167 1.00 30.11 203 PHE B CA 1
ATOM 4014 C C . PHE B 1 203 ? 4.821 23.129 -32.487 1.00 28.30 203 PHE B C 1
ATOM 4015 O O . PHE B 1 203 ? 3.667 22.788 -32.658 1.00 25.62 203 PHE B O 1
ATOM 4023 N N . ALA B 1 204 ? 5.759 23.053 -33.424 1.00 27.97 204 ALA B N 1
ATOM 4024 C CA . ALA B 1 204 ? 5.507 22.499 -34.742 1.00 28.89 204 ALA B CA 1
ATOM 4025 C C . ALA B 1 204 ? 6.162 21.143 -34.848 1.00 26.51 204 ALA B C 1
ATOM 4026 O O . ALA B 1 204 ? 7.214 20.941 -34.271 1.00 28.48 204 ALA B O 1
ATOM 4028 N N . PRO B 1 205 ? 5.576 20.222 -35.615 1.00 26.77 205 PRO B N 1
ATOM 4029 C CA . PRO B 1 205 ? 6.225 18.907 -35.730 1.00 26.57 205 PRO B CA 1
ATOM 4030 C C . PRO B 1 205 ? 7.532 18.954 -36.528 1.00 28.00 205 PRO B C 1
ATOM 4031 O O . PRO B 1 205 ? 8.403 18.158 -36.295 1.00 28.33 205 PRO B O 1
ATOM 4035 N N . HIS B 1 206 ? 7.644 19.902 -37.445 1.00 25.49 206 HIS B N 1
ATOM 4036 C CA . HIS B 1 206 ? 8.748 20.011 -38.399 1.00 24.76 206 HIS B CA 1
ATOM 4037 C C . HIS B 1 206 ? 9.089 21.483 -38.523 1.00 26.48 206 HIS B C 1
ATOM 4038 O O . HIS B 1 206 ? 8.209 22.317 -38.373 1.00 24.96 206 HIS B O 1
ATOM 4045 N N . PRO B 1 207 ? 10.362 21.823 -38.802 1.00 22.68 207 PRO B N 1
ATOM 4046 C CA . PRO B 1 207 ? 10.637 23.246 -38.975 1.00 24.86 207 PRO B CA 1
ATOM 4047 C C . PRO B 1 207 ? 9.706 23.853 -40.009 1.00 25.72 207 PRO B C 1
ATOM 4048 O O . PRO B 1 207 ? 9.414 23.211 -41.026 1.00 23.13 207 PRO B O 1
ATOM 4052 N N . VAL B 1 208 ? 9.277 25.098 -39.777 1.00 30.25 208 VAL B N 1
ATOM 4053 C CA . VAL B 1 208 ? 8.369 25.782 -40.696 1.00 30.02 208 VAL B CA 1
ATOM 4054 C C . VAL B 1 208 ? 9.148 26.202 -41.953 1.00 30.95 208 VAL B C 1
ATOM 4055 O O . VAL B 1 208 ? 10.205 26.860 -41.867 1.00 29.04 208 VAL B O 1
ATOM 4059 N N . GLU B 1 209 ? 8.624 25.835 -43.118 1.00 28.93 209 GLU B N 1
ATOM 4060 C CA . GLU B 1 209 ? 9.297 26.110 -44.382 1.00 29.23 209 GLU B CA 1
ATOM 4061 C C . GLU B 1 209 ? 8.306 26.624 -45.437 1.00 32.61 209 GLU B C 1
ATOM 4062 O O . GLU B 1 209 ? 7.238 26.060 -45.576 1.00 30.94 209 GLU B O 1
ATOM 4068 N N . PRO B 1 210 ? 8.685 27.663 -46.195 1.00 33.22 210 PRO B N 1
ATOM 4069 C CA . PRO B 1 210 ? 9.966 28.379 -46.095 1.00 32.79 210 PRO B CA 1
ATOM 4070 C C . PRO B 1 210 ? 10.074 29.131 -44.769 1.00 30.29 210 PRO B C 1
ATOM 4071 O O . PRO B 1 210 ? 9.057 29.423 -44.154 1.00 28.16 210 PRO B O 1
ATOM 4075 N N . SER B 1 211 ? 11.292 29.432 -44.328 1.00 28.03 211 SER B N 1
ATOM 4076 C CA . SER B 1 211 ? 11.483 30.064 -43.037 1.00 28.43 211 SER B CA 1
ATOM 4077 C C . SER B 1 211 ? 11.008 31.518 -43.075 1.00 30.64 211 SER B C 1
ATOM 4078 O O . SER B 1 211 ? 11.479 32.278 -43.886 1.00 26.83 211 SER B O 1
ATOM 4081 N N . PRO B 1 212 ? 10.098 31.904 -42.170 1.00 31.07 212 PRO B N 1
ATOM 4082 C CA . PRO B 1 212 ? 9.830 33.334 -41.981 1.00 30.76 212 PRO B CA 1
ATOM 4083 C C . PRO B 1 212 ? 11.001 33.982 -41.278 1.00 30.44 212 PRO B C 1
ATOM 4084 O O . PRO B 1 212 ? 11.810 33.284 -40.654 1.00 26.33 212 PRO B O 1
ATOM 4088 N N . VAL B 1 213 ? 11.099 35.304 -41.355 1.00 28.55 213 VAL B N 1
ATOM 4089 C CA . VAL B 1 213 ? 12.179 35.991 -40.673 1.00 29.79 213 VAL B CA 1
ATOM 4090 C C . VAL B 1 213 ? 11.921 35.957 -39.186 1.00 27.77 213 VAL B C 1
ATOM 4091 O O . VAL B 1 213 ? 10.831 36.255 -38.753 1.00 26.19 213 VAL B O 1
ATOM 4095 N N . ALA B 1 214 ? 12.932 35.640 -38.403 1.00 26.28 214 ALA B N 1
ATOM 4096 C CA . ALA B 1 214 ? 12.752 35.585 -36.962 1.00 26.29 214 ALA B CA 1
ATOM 4097 C C . ALA B 1 214 ? 12.587 36.970 -36.383 1.00 28.03 214 ALA B C 1
ATOM 4098 O O . ALA B 1 214 ? 13.206 37.939 -36.856 1.00 24.93 214 ALA B O 1
ATOM 4100 N N . ASP B 1 215 ? 11.756 37.043 -35.333 1.00 27.11 215 ASP B N 1
ATOM 4101 C CA . ASP B 1 215 ? 11.505 38.287 -34.622 1.00 29.14 215 ASP B CA 1
ATOM 4102 C C . ASP B 1 215 ? 11.448 37.993 -33.112 1.00 29.30 215 ASP B C 1
ATOM 4103 O O . ASP B 1 215 ? 10.371 37.803 -32.535 1.00 28.78 215 ASP B O 1
ATOM 4108 N N . LEU B 1 216 ? 12.614 37.936 -32.476 1.00 25.05 216 LEU B N 1
ATOM 4109 C CA . LEU B 1 216 ? 12.667 37.636 -31.040 1.00 27.19 216 LEU B CA 1
ATOM 4110 C C . LEU B 1 216 ? 12.098 38.784 -30.167 1.00 29.68 216 LEU B C 1
ATOM 4111 O O . LEU B 1 216 ? 11.636 38.555 -29.059 1.00 29.89 216 LEU B O 1
ATOM 4116 N N . GLY B 1 217 ? 12.150 40.014 -30.649 1.00 27.52 217 GLY B N 1
ATOM 4117 C CA . GLY B 1 217 ? 11.575 41.131 -29.885 1.00 29.78 217 GLY B CA 1
ATOM 4118 C C . GLY B 1 217 ? 10.077 40.936 -29.732 1.00 30.83 217 GLY B C 1
ATOM 4119 O O . GLY B 1 217 ? 9.535 41.188 -28.666 1.00 31.35 217 GLY B O 1
ATOM 4120 N N . THR B 1 218 ? 9.416 40.459 -30.787 1.00 31.06 218 THR B N 1
ATOM 4121 C CA . THR B 1 218 ? 7.981 40.174 -30.728 1.00 32.53 218 THR B CA 1
ATOM 4122 C C . THR B 1 218 ? 7.638 38.963 -29.823 1.00 34.79 218 THR B C 1
ATOM 4123 O O . THR B 1 218 ? 6.557 38.936 -29.167 1.00 29.94 218 THR B O 1
ATOM 4127 N N . ARG B 1 219 ? 8.521 37.963 -29.797 1.00 31.43 219 ARG B N 1
ATOM 4128 C CA . ARG B 1 219 ? 8.300 36.832 -28.892 1.00 33.97 219 ARG B CA 1
ATOM 4129 C C . ARG B 1 219 ? 8.302 37.310 -27.438 1.00 34.58 219 ARG B C 1
ATOM 4130 O O . ARG B 1 219 ? 7.466 36.861 -26.654 1.00 33.18 219 ARG B O 1
ATOM 4138 N N . THR B 1 220 ? 9.251 38.192 -27.097 1.00 34.22 220 THR B N 1
ATOM 4139 C CA . THR B 1 220 ? 9.357 38.751 -25.754 1.00 33.45 220 THR B CA 1
ATOM 4140 C C . THR B 1 220 ? 8.099 39.489 -25.360 1.00 34.81 220 THR B C 1
ATOM 4141 O O . THR B 1 220 ? 7.676 39.367 -24.220 1.00 35.88 220 THR B O 1
ATOM 4145 N N . VAL B 1 221 ? 7.492 40.228 -26.290 1.00 33.25 221 VAL B N 1
ATOM 4146 C CA . VAL B 1 221 ? 6.258 40.979 -25.999 1.00 35.29 221 VAL B CA 1
ATOM 4147 C C . VAL B 1 221 ? 5.082 40.009 -25.814 1.00 36.66 221 VAL B C 1
ATOM 4148 O O . VAL B 1 221 ? 4.324 40.133 -24.843 1.00 35.49 221 VAL B O 1
ATOM 4152 N N . ARG B 1 222 ? 4.917 39.057 -26.736 1.00 36.47 222 ARG B N 1
ATOM 4153 C CA . ARG B 1 222 ? 3.837 38.070 -26.626 1.00 39.39 222 ARG B CA 1
ATOM 4154 C C . ARG B 1 222 ? 4.018 37.164 -25.397 1.00 37.64 222 ARG B C 1
ATOM 4155 O O . ARG B 1 222 ? 3.042 36.776 -24.740 1.00 35.68 222 ARG B O 1
ATOM 4163 N N . GLY B 1 223 ? 5.258 36.807 -25.107 1.00 35.86 223 GLY B N 1
ATOM 4164 C CA . GLY B 1 223 ? 5.550 35.898 -23.991 1.00 36.25 223 GLY B CA 1
ATOM 4165 C C . GLY B 1 223 ? 5.222 36.549 -22.668 1.00 39.03 223 GLY B C 1
ATOM 4166 O O . GLY B 1 223 ? 4.732 35.884 -21.749 1.00 40.24 223 GLY B O 1
ATOM 4167 N N . ALA B 1 224 ? 5.465 37.857 -22.582 1.00 38.43 224 ALA B N 1
ATOM 4168 C CA . ALA B 1 224 ? 5.187 38.583 -21.351 1.00 40.00 224 ALA B CA 1
ATOM 4169 C C . ALA B 1 224 ? 3.672 38.648 -21.118 1.00 42.33 224 ALA B C 1
ATOM 4170 O O . ALA B 1 224 ? 3.209 38.430 -19.993 1.00 43.53 224 ALA B O 1
ATOM 4172 N N . GLU B 1 225 ? 2.917 38.898 -22.187 1.00 42.98 225 GLU B N 1
ATOM 4173 C CA . GLU B 1 225 ? 1.457 38.892 -22.137 1.00 45.85 225 GLU B CA 1
ATOM 4174 C C . GLU B 1 225 ? 0.948 37.544 -21.665 1.00 45.27 225 GLU B C 1
ATOM 4175 O O . GLU B 1 225 ? 0.070 37.482 -20.796 1.00 41.57 225 GLU B O 1
ATOM 4181 N N . LEU B 1 226 ? 1.503 36.467 -22.231 1.00 40.49 226 LEU B N 1
ATOM 4182 C CA . LEU B 1 226 ? 1.058 35.136 -21.875 1.00 40.91 226 LEU B CA 1
ATOM 4183 C C . LEU B 1 226 ? 1.436 34.775 -20.438 1.00 40.22 226 LEU B C 1
ATOM 4184 O O . LEU B 1 226 ? 0.642 34.203 -19.724 1.00 41.29 226 LEU B O 1
ATOM 4189 N N . ALA B 1 227 ? 2.641 35.119 -20.003 1.00 41.88 227 ALA B N 1
ATOM 4190 C CA . ALA B 1 227 ? 3.070 34.738 -18.663 1.00 41.54 227 ALA B CA 1
ATOM 4191 C C . ALA B 1 227 ? 2.286 35.479 -17.572 1.00 44.77 227 ALA B C 1
ATOM 4192 O O . ALA B 1 227 ? 2.121 34.959 -16.473 1.00 44.18 227 ALA B O 1
ATOM 4194 N N . ASP B 1 228 ? 1.835 36.700 -17.886 1.00 48.15 228 ASP B N 1
ATOM 4195 C CA . ASP B 1 228 ? 1.188 37.619 -16.930 1.00 51.50 228 ASP B CA 1
ATOM 4196 C C . ASP B 1 228 ? 1.826 37.606 -15.525 1.00 52.45 228 ASP B C 1
ATOM 4197 O O . ASP B 1 228 ? 1.158 37.321 -14.527 1.00 51.04 228 ASP B O 1
ATOM 4202 N N . LEU B 1 229 ? 3.124 37.901 -15.459 1.00 52.26 229 LEU B N 1
ATOM 4203 C CA . LEU B 1 229 ? 3.843 37.884 -14.187 1.00 53.80 229 LEU B CA 1
ATOM 4204 C C . LEU B 1 229 ? 3.804 39.273 -13.561 1.00 55.72 229 LEU B C 1
ATOM 4205 O O . LEU B 1 229 ? 3.859 40.284 -14.259 1.00 57.06 229 LEU B O 1
ATOM 4210 N N . PRO B 1 230 ? 3.702 39.334 -12.232 1.00 59.06 230 PRO B N 1
ATOM 4211 C CA . PRO B 1 230 ? 3.692 40.676 -11.657 1.00 59.88 230 PRO B CA 1
ATOM 4212 C C . PRO B 1 230 ? 5.101 41.300 -11.677 1.00 57.55 230 PRO B C 1
ATOM 4213 O O . PRO B 1 230 ? 5.229 42.496 -11.897 1.00 59.62 230 PRO B O 1
ATOM 4217 N N . ASP B 1 231 ? 6.140 40.476 -11.542 1.00 53.04 231 ASP B N 1
ATOM 4218 C CA . ASP B 1 231 ? 7.469 40.955 -11.218 1.00 50.40 231 ASP B CA 1
ATOM 4219 C C . ASP B 1 231 ? 8.498 40.632 -12.306 1.00 48.27 231 ASP B C 1
ATOM 4220 O O . ASP B 1 231 ? 9.654 40.314 -12.007 1.00 40.98 231 ASP B O 1
ATOM 4225 N N . LEU B 1 232 ? 8.071 40.748 -13.563 1.00 47.62 232 LEU B N 1
ATOM 4226 C CA . LEU B 1 232 ? 8.886 40.330 -14.696 1.00 47.24 232 LEU B CA 1
ATOM 4227 C C . LEU B 1 232 ? 10.312 40.908 -14.655 1.00 45.37 232 LEU B C 1
ATOM 4228 O O . LEU B 1 232 ? 11.285 40.158 -14.673 1.00 42.88 232 LEU B O 1
ATOM 4233 N N . THR B 1 233 ? 10.431 42.232 -14.549 1.00 44.73 233 THR B N 1
ATOM 4234 C CA . THR B 1 233 ? 11.738 42.864 -14.522 1.00 45.55 233 THR B CA 1
ATOM 4235 C C . THR B 1 233 ? 12.532 42.472 -13.263 1.00 44.17 233 THR B C 1
ATOM 4236 O O . THR B 1 233 ? 13.763 42.351 -13.323 1.00 45.37 233 THR B O 1
ATOM 4240 N N . HIS B 1 234 ? 11.855 42.282 -12.128 1.00 43.38 234 HIS B N 1
ATOM 4241 C CA . HIS B 1 234 ? 12.567 41.890 -10.892 1.00 44.39 234 HIS B CA 1
ATOM 4242 C C . HIS B 1 234 ? 13.211 40.499 -11.022 1.00 39.93 234 HIS B C 1
ATOM 4243 O O . HIS B 1 234 ? 14.286 40.245 -10.493 1.00 36.02 234 HIS B O 1
ATOM 4250 N N . ARG B 1 235 ? 12.572 39.621 -11.770 1.00 37.25 235 ARG B N 1
ATOM 4251 C CA . ARG B 1 235 ? 13.149 38.298 -11.992 1.00 36.33 235 ARG B CA 1
ATOM 4252 C C . ARG B 1 235 ? 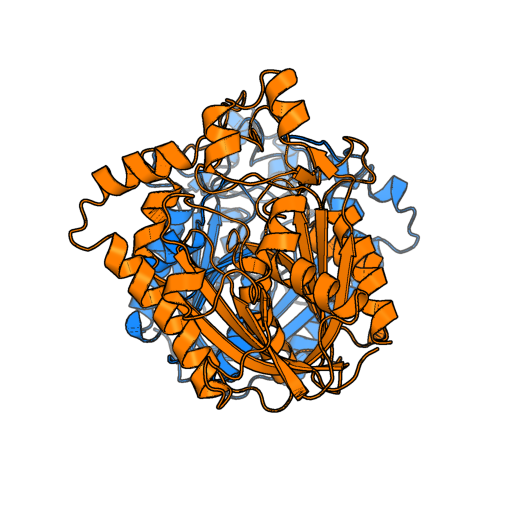14.505 38.363 -12.706 1.00 34.43 235 ARG B C 1
ATOM 4253 O O . ARG B 1 235 ? 15.448 37.683 -12.295 1.00 30.32 235 ARG B O 1
ATOM 4261 N N . TYR B 1 236 ? 14.608 39.203 -13.743 1.00 35.97 236 TYR B N 1
ATOM 4262 C CA . TYR B 1 236 ? 15.891 39.464 -14.411 1.00 35.41 236 TYR B CA 1
ATOM 4263 C C . TYR B 1 236 ? 16.894 40.017 -13.440 1.00 36.68 236 TYR B C 1
ATOM 4264 O O . TYR B 1 236 ? 17.968 39.478 -13.293 1.00 37.56 236 TYR B O 1
ATOM 4273 N N . ILE B 1 237 ? 16.544 41.127 -12.792 1.00 38.04 237 ILE B N 1
ATOM 4274 C CA . ILE B 1 237 ? 17.453 41.771 -11.874 1.00 38.39 237 ILE B CA 1
ATOM 4275 C C . ILE B 1 237 ? 17.970 40.804 -10.812 1.00 37.49 237 ILE B C 1
ATOM 4276 O O . ILE B 1 237 ? 19.175 40.715 -10.612 1.00 37.73 237 ILE B O 1
ATOM 4281 N N . ASP B 1 238 ? 17.073 40.091 -10.133 1.00 38.40 238 ASP B N 1
ATOM 4282 C CA . ASP B 1 238 ? 17.489 39.102 -9.107 1.00 39.08 238 ASP B CA 1
ATOM 4283 C C . ASP B 1 238 ? 18.559 38.123 -9.615 1.00 35.47 238 ASP B C 1
ATOM 4284 O O . ASP B 1 238 ? 19.617 37.983 -8.998 1.00 31.88 238 ASP B O 1
ATOM 4289 N N . LEU B 1 239 ? 18.306 37.488 -10.758 1.00 34.56 239 LEU B N 1
ATOM 4290 C CA . LEU B 1 239 ? 19.233 36.443 -11.255 1.00 32.54 239 LEU B CA 1
ATOM 4291 C C . LEU B 1 239 ? 20.584 37.017 -11.670 1.00 31.91 239 LEU B C 1
ATOM 4292 O O . LEU B 1 239 ? 21.605 36.408 -11.396 1.00 31.19 239 LEU B O 1
ATOM 4297 N N . LEU B 1 240 ? 20.584 38.214 -12.268 1.00 32.67 240 LEU B N 1
ATOM 4298 C CA . LEU B 1 240 ? 21.809 38.909 -12.658 1.00 31.42 240 LEU B CA 1
ATOM 4299 C C . LEU B 1 240 ? 22.623 39.388 -11.469 1.00 31.62 240 LEU B C 1
ATOM 4300 O O . LEU B 1 240 ? 23.836 39.225 -11.437 1.00 31.43 240 LEU B O 1
ATOM 4305 N N . VAL B 1 241 ? 21.952 39.999 -10.501 1.00 33.68 241 VAL B N 1
ATOM 4306 C CA . VAL B 1 241 ? 22.600 40.433 -9.264 1.00 35.99 241 VAL B CA 1
ATOM 4307 C C . VAL B 1 241 ? 23.120 39.208 -8.500 1.00 35.32 241 VAL B C 1
ATOM 4308 O O . VAL B 1 241 ? 24.237 39.237 -7.959 1.00 33.73 241 VAL B O 1
ATOM 4312 N N . ALA B 1 242 ? 22.334 38.122 -8.487 1.00 35.16 242 ALA B N 1
ATOM 4313 C CA . ALA B 1 242 ? 22.793 36.853 -7.886 1.00 34.13 242 ALA B CA 1
ATOM 4314 C C . ALA B 1 242 ? 24.140 36.395 -8.489 1.00 33.76 242 ALA B C 1
ATOM 4315 O O . ALA B 1 242 ? 25.096 36.089 -7.764 1.00 31.45 242 ALA B O 1
ATOM 4317 N N . ALA B 1 243 ? 24.198 36.330 -9.818 1.00 32.70 243 ALA B N 1
ATOM 4318 C CA . ALA B 1 243 ? 25.420 35.879 -10.508 1.00 32.45 243 ALA B CA 1
ATOM 4319 C C . ALA B 1 243 ? 26.582 36.809 -10.182 1.00 31.40 243 ALA B C 1
ATOM 4320 O O . ALA B 1 243 ? 27.653 36.355 -9.800 1.00 32.79 243 ALA B O 1
ATOM 4322 N N . LYS B 1 244 ? 26.364 38.119 -10.303 1.00 33.61 244 LYS B N 1
ATOM 4323 C CA . LYS B 1 244 ? 27.394 39.102 -9.931 1.00 34.29 244 LYS B CA 1
ATOM 4324 C C . LYS B 1 244 ? 27.888 38.914 -8.503 1.00 35.69 244 LYS B C 1
ATOM 4325 O O . LYS B 1 244 ? 29.085 38.747 -8.254 1.00 31.35 244 LYS B O 1
ATOM 4331 N N . THR B 1 245 ? 26.963 38.924 -7.546 1.00 36.18 245 THR B N 1
ATOM 4332 C CA . THR B 1 245 ? 27.385 38.951 -6.142 1.00 37.03 245 THR B CA 1
ATOM 4333 C C . THR B 1 245 ? 28.170 37.701 -5.747 1.00 34.23 245 THR B C 1
ATOM 4334 O O . THR B 1 245 ? 29.253 37.798 -5.160 1.00 32.20 245 THR B O 1
ATOM 4338 N N . GLN B 1 246 ? 27.656 36.530 -6.083 1.00 34.76 246 GLN B N 1
ATOM 4339 C CA . GLN B 1 246 ? 28.366 35.301 -5.718 1.00 36.35 246 GLN B CA 1
ATOM 4340 C C . GLN B 1 246 ? 29.703 35.212 -6.409 1.00 33.77 246 GLN B C 1
ATOM 4341 O O . GLN B 1 246 ? 30.669 34.741 -5.817 1.00 33.93 246 GLN B O 1
ATOM 4347 N N . ALA B 1 247 ? 29.752 35.608 -7.675 1.00 29.62 247 ALA B N 1
ATOM 4348 C CA . ALA B 1 247 ? 31.027 35.540 -8.409 1.00 32.42 247 ALA B CA 1
ATOM 4349 C C . ALA B 1 247 ? 32.028 36.426 -7.682 1.00 30.19 247 ALA B C 1
ATOM 4350 O O . ALA B 1 247 ? 33.150 36.023 -7.376 1.00 33.66 247 ALA B O 1
ATOM 4352 N N . LEU B 1 248 ? 31.587 37.623 -7.329 1.00 34.58 248 LEU B N 1
ATOM 4353 C CA . LEU B 1 248 ? 32.447 38.543 -6.585 1.00 35.63 248 LEU B CA 1
ATOM 4354 C C . LEU B 1 248 ? 32.842 38.040 -5.198 1.00 36.03 248 LEU B C 1
ATOM 4355 O O . LEU B 1 248 ? 34.034 38.054 -4.817 1.00 34.76 248 LEU B O 1
ATOM 4360 N N . GLU B 1 249 ? 31.847 37.595 -4.442 1.00 37.03 249 GLU B N 1
ATOM 4361 C CA . GLU B 1 249 ? 32.109 37.040 -3.113 0.75 38.02 249 GLU B CA 1
ATOM 4362 C C . GLU B 1 249 ? 32.977 35.808 -3.142 1.00 38.96 249 GLU B C 1
ATOM 4363 O O . GLU B 1 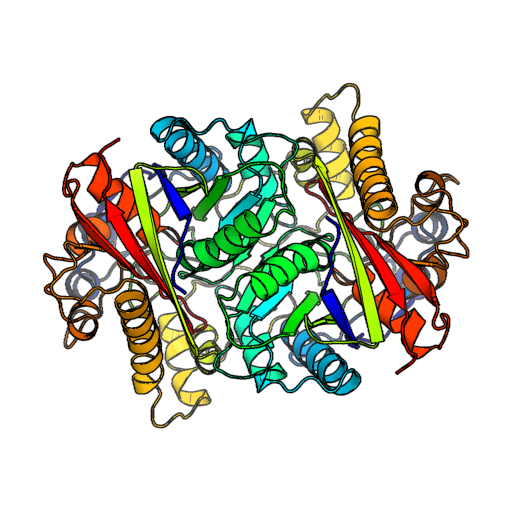249 ? 33.930 35.713 -2.370 1.00 38.27 249 GLU B O 1
ATOM 4369 N N . ASP B 1 250 ? 32.686 34.860 -4.032 1.00 34.98 250 ASP B N 1
ATOM 4370 C CA . ASP B 1 250 ? 33.504 33.647 -4.064 1.00 35.78 250 ASP B CA 1
ATOM 4371 C C . ASP B 1 250 ? 34.921 33.921 -4.543 1.00 36.67 250 ASP B C 1
ATOM 4372 O O . ASP B 1 250 ? 35.801 33.098 -4.312 1.00 37.93 250 ASP B O 1
ATOM 4377 N N . ALA B 1 251 ? 35.137 35.074 -5.181 1.00 35.29 251 ALA B N 1
ATOM 4378 C CA . ALA B 1 251 ? 36.472 35.518 -5.590 1.00 36.28 251 ALA B CA 1
ATOM 4379 C C . ALA B 1 251 ? 37.118 36.439 -4.573 1.00 38.52 251 ALA B C 1
ATOM 4380 O O . ALA B 1 251 ? 38.287 36.796 -4.725 1.00 39.94 251 ALA B O 1
ATOM 4382 N N . GLY B 1 252 ? 36.375 36.815 -3.536 1.00 40.35 252 GLY B N 1
ATOM 4383 C CA . GLY B 1 252 ? 36.899 37.720 -2.492 1.00 43.90 252 GLY B CA 1
ATOM 4384 C C . GLY B 1 252 ? 37.348 39.044 -3.111 1.00 45.59 252 GLY B C 1
ATOM 4385 O O . GLY B 1 252 ? 38.431 39.545 -2.815 1.00 48.22 252 GLY B O 1
ATOM 4386 N N . THR B 1 253 ? 36.519 39.574 -4.008 1.00 44.55 253 THR B N 1
ATOM 4387 C CA . THR B 1 253 ? 36.869 40.719 -4.822 1.00 41.69 253 THR B CA 1
ATOM 4388 C C . THR B 1 253 ? 35.697 41.688 -4.789 1.00 41.81 253 THR B C 1
ATOM 4389 O O . THR B 1 253 ? 34.544 41.289 -5.031 1.00 36.21 253 THR B O 1
ATOM 4393 N N . ALA B 1 254 ? 35.976 42.951 -4.444 1.00 41.69 254 ALA B N 1
ATOM 4394 C CA . ALA B 1 254 ? 34.956 44.018 -4.463 1.00 41.18 254 ALA B CA 1
ATOM 4395 C C . ALA B 1 254 ? 34.767 44.579 -5.878 1.00 41.14 254 ALA B C 1
ATOM 4396 O O . ALA B 1 254 ? 35.670 44.550 -6.705 1.00 39.79 254 ALA B O 1
ATOM 4398 N N . ILE B 1 255 ? 33.575 45.081 -6.159 1.00 42.51 255 ILE B N 1
ATOM 4399 C CA . ILE B 1 255 ? 33.277 45.611 -7.473 1.00 42.32 255 ILE B CA 1
ATOM 4400 C C . ILE B 1 255 ? 34.311 46.653 -7.927 1.00 45.43 255 ILE B C 1
ATOM 4401 O O . ILE B 1 255 ? 34.725 46.669 -9.080 1.00 44.90 255 ILE B O 1
ATOM 4406 N N . GLU B 1 256 ? 34.753 47.503 -7.000 1.00 48.18 256 GLU B N 1
ATOM 4407 C CA . GLU B 1 256 ? 35.697 48.563 -7.318 1.00 48.92 256 GLU B CA 1
ATOM 4408 C C . GLU B 1 256 ? 37.123 48.019 -7.604 1.00 48.58 256 GLU B C 1
ATOM 4409 O O . GLU B 1 256 ? 37.986 48.760 -8.064 1.00 47.76 256 GLU B O 1
ATOM 4415 N N . ASP B 1 257 ? 37.362 46.727 -7.373 1.00 47.71 257 ASP B N 1
ATOM 4416 C CA . ASP B 1 257 ? 38.643 46.108 -7.765 1.00 47.50 257 ASP B CA 1
ATOM 4417 C C . ASP B 1 257 ? 38.562 45.248 -9.032 1.00 44.79 257 ASP B C 1
ATOM 4418 O O . ASP B 1 257 ? 39.484 44.493 -9.332 1.00 41.75 257 ASP B O 1
ATOM 4423 N N . ILE B 1 258 ? 37.462 45.379 -9.763 1.00 43.50 258 ILE B N 1
ATOM 4424 C CA . ILE B 1 258 ? 37.319 44.795 -11.087 1.00 41.92 258 ILE B CA 1
ATOM 4425 C C . ILE B 1 258 ? 37.880 45.811 -12.092 1.00 43.56 258 ILE B C 1
ATOM 4426 O O . ILE B 1 258 ? 37.333 46.902 -12.247 1.00 43.09 258 ILE B O 1
ATOM 4431 N N . ALA B 1 259 ? 38.975 45.449 -12.754 1.00 43.76 259 ALA B N 1
ATOM 4432 C CA . ALA B 1 259 ? 39.603 46.305 -13.754 1.00 43.41 259 ALA B CA 1
ATOM 4433 C C . ALA B 1 259 ? 38.696 46.466 -14.968 1.00 42.92 259 ALA B C 1
ATOM 4434 O O . ALA B 1 259 ? 38.637 47.530 -15.581 1.00 39.30 259 ALA B O 1
ATOM 4436 N N . HIS B 1 260 ? 37.979 45.408 -15.320 1.00 40.60 260 HIS B N 1
ATOM 4437 C CA . HIS B 1 260 ? 37.201 45.406 -16.553 1.00 40.54 260 HIS B CA 1
ATOM 4438 C C . HIS B 1 260 ? 36.112 44.348 -16.467 1.00 36.99 260 HIS B C 1
ATOM 4439 O O . HIS B 1 260 ? 36.294 43.339 -15.810 1.00 34.75 260 HIS B O 1
ATOM 4446 N N . ALA B 1 261 ? 34.970 44.611 -17.091 1.00 35.14 261 ALA B N 1
ATOM 4447 C CA . ALA B 1 261 ? 33.919 43.625 -17.241 1.00 33.10 261 ALA B CA 1
ATOM 4448 C C . ALA B 1 261 ? 33.721 43.308 -18.737 1.00 33.79 261 ALA B C 1
ATOM 4449 O O . ALA B 1 261 ? 33.488 44.206 -19.545 1.00 33.60 261 ALA B O 1
ATOM 4451 N N . VAL B 1 262 ? 33.782 42.036 -19.105 1.00 31.51 262 VAL B N 1
ATOM 4452 C CA . VAL B 1 262 ? 33.383 41.615 -20.458 1.00 30.30 262 VAL B CA 1
ATOM 4453 C C . VAL B 1 262 ? 31.934 41.148 -20.438 1.00 29.40 262 VAL B C 1
ATOM 4454 O O . VAL B 1 262 ? 31.594 40.158 -19.771 1.00 32.27 262 VAL B O 1
ATOM 4458 N N . ILE B 1 263 ? 31.077 41.827 -21.185 1.00 28.25 263 ILE B N 1
ATOM 4459 C CA . ILE B 1 263 ? 29.644 41.583 -21.088 1.00 29.30 263 ILE B CA 1
ATOM 4460 C C . ILE B 1 263 ? 29.089 41.091 -22.409 1.00 29.21 263 ILE B C 1
ATOM 4461 O O . ILE B 1 263 ? 29.816 41.140 -23.418 1.00 32.11 263 ILE B O 1
ATOM 4466 N N . PRO B 1 264 ? 27.814 40.633 -22.422 1.00 27.26 264 PRO B N 1
ATOM 4467 C CA . PRO B 1 264 ? 27.167 40.376 -23.679 1.00 27.60 264 PRO B CA 1
ATOM 4468 C C . PRO B 1 264 ? 26.924 41.656 -24.457 1.00 29.98 264 PRO B C 1
ATOM 4469 O O . PRO B 1 264 ? 26.654 42.717 -23.869 1.00 29.93 264 PRO B O 1
ATOM 4473 N N . VAL B 1 265 ? 27.016 41.566 -25.780 1.00 30.71 265 VAL B N 1
ATOM 4474 C CA . VAL B 1 265 ? 26.774 42.742 -26.598 1.00 28.06 265 VAL B CA 1
ATOM 4475 C C . VAL B 1 265 ? 25.257 42.935 -26.721 1.00 31.26 265 VAL B C 1
ATOM 4476 O O . VAL B 1 265 ? 24.528 42.120 -27.307 1.00 23.49 265 VAL B O 1
ATOM 4480 N N . SER B 1 266 ? 24.788 44.007 -26.107 1.00 30.01 266 SER B N 1
ATOM 4481 C CA . SER B 1 266 ? 23.418 44.434 -26.270 1.00 32.80 266 SER B CA 1
ATOM 4482 C C . SER B 1 266 ? 23.334 45.865 -25.767 1.00 33.24 266 SER B C 1
ATOM 4483 O O . SER B 1 266 ? 24.291 46.398 -25.196 1.00 33.12 266 SER B O 1
ATOM 4486 N N . ARG B 1 267 ? 22.208 46.500 -26.030 1.00 34.10 267 ARG B N 1
ATOM 4487 C CA . ARG B 1 267 ? 22.009 47.879 -25.599 1.00 36.12 267 ARG B CA 1
ATOM 4488 C C . ARG B 1 267 ? 20.548 48.297 -25.645 1.00 34.40 267 ARG B C 1
ATOM 4489 O O . ARG B 1 267 ? 19.838 48.028 -26.610 1.00 34.42 267 ARG B O 1
ATOM 4497 N N . ARG B 1 268 ? 20.096 48.945 -24.586 1.00 33.30 268 ARG B N 1
ATOM 4498 C CA . ARG B 1 268 ? 18.756 49.484 -24.579 1.00 36.54 268 ARG B CA 1
ATOM 4499 C C . ARG B 1 268 ? 18.779 50.893 -25.168 1.00 38.46 268 ARG B C 1
ATOM 4500 O O . ARG B 1 268 ? 17.858 51.278 -25.868 1.00 36.35 268 ARG B O 1
ATOM 4508 N N . GLY B 1 269 ? 19.844 51.647 -24.888 1.00 41.36 269 GLY B N 1
ATOM 4509 C CA . GLY B 1 269 ? 20.032 52.999 -25.447 1.00 42.24 269 GLY B CA 1
ATOM 4510 C C . GLY B 1 269 ? 19.165 54.078 -24.820 1.00 44.47 269 GLY B C 1
ATOM 4511 O O . GLY B 1 269 ? 19.003 55.165 -25.388 1.00 41.49 269 GLY B O 1
ATOM 4512 N N . THR B 1 270 ? 18.624 53.786 -23.643 1.00 47.09 270 THR B N 1
ATOM 4513 C CA . THR B 1 270 ? 17.701 54.683 -22.933 1.00 50.72 270 THR B CA 1
ATOM 4514 C C . THR B 1 270 ? 18.361 55.434 -21.787 1.00 53.97 270 THR B C 1
ATOM 4515 O O . THR B 1 270 ? 17.732 56.305 -21.182 1.00 59.57 270 THR B O 1
ATOM 4519 N N . GLY B 1 271 ? 19.612 55.097 -21.483 1.00 56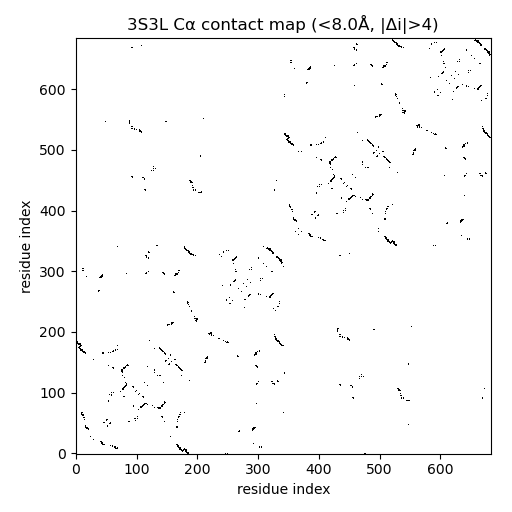.15 271 GLY B N 1
ATOM 4520 C CA . GLY B 1 271 ? 20.324 55.697 -20.358 1.00 56.92 271 GLY B CA 1
ATOM 4521 C C . GLY B 1 271 ? 20.381 54.798 -19.137 1.00 56.86 271 GLY B C 1
ATOM 4522 O O . GLY B 1 271 ? 21.032 55.155 -18.139 1.00 58.78 271 GLY B O 1
ATOM 4523 N N . HIS B 1 272 ? 19.696 53.649 -19.189 1.00 53.10 272 HIS B N 1
ATOM 4524 C CA . HIS B 1 272 ? 19.861 52.633 -18.152 1.00 52.74 272 HIS B CA 1
ATOM 4525 C C . HIS B 1 272 ? 20.278 51.304 -18.773 1.00 47.59 272 HIS B C 1
ATOM 4526 O O . HIS B 1 272 ? 19.503 50.702 -19.500 1.00 44.26 272 HIS B O 1
ATOM 4533 N N . GLU B 1 273 ? 21.504 50.879 -18.475 1.00 44.91 273 GLU B N 1
ATOM 4534 C CA . GLU B 1 273 ? 22.130 49.715 -19.118 1.00 42.25 273 GLU B CA 1
ATOM 4535 C C . GLU B 1 273 ? 22.632 48.716 -18.079 1.00 41.50 273 GLU B C 1
ATOM 4536 O O . GLU B 1 273 ? 22.594 48.997 -16.869 1.00 40.58 273 GLU B O 1
ATOM 4542 N N . LEU B 1 274 ? 23.101 47.555 -18.560 1.00 38.59 274 LEU B N 1
ATOM 4543 C CA . LEU B 1 274 ? 23.662 46.514 -17.695 1.00 36.94 274 LEU B CA 1
ATOM 4544 C C . LEU B 1 274 ? 24.762 47.026 -16.797 1.00 36.34 274 LEU B C 1
ATOM 4545 O O . LEU B 1 274 ? 24.834 46.637 -15.615 1.00 33.00 274 LEU B O 1
ATOM 4550 N N . HIS B 1 275 ? 25.641 47.868 -17.351 1.00 37.05 275 HIS B N 1
ATOM 4551 C CA . HIS B 1 275 ? 26.761 48.409 -16.557 1.00 36.79 275 HIS B CA 1
ATOM 4552 C C . HIS B 1 275 ? 26.266 49.105 -15.295 1.00 38.59 275 HIS B C 1
ATOM 4553 O O . HIS B 1 275 ? 26.935 49.041 -14.268 1.00 37.06 275 HIS B O 1
ATOM 4560 N N . ASP B 1 276 ? 25.069 49.704 -15.353 1.00 41.60 276 ASP B N 1
ATOM 4561 C CA . ASP B 1 276 ? 24.444 50.366 -14.163 1.00 43.01 276 ASP B CA 1
ATOM 4562 C C . ASP B 1 276 ? 24.118 49.351 -13.058 1.00 43.12 276 ASP B C 1
ATOM 4563 O O . ASP B 1 276 ? 24.403 49.587 -11.888 1.00 41.41 276 ASP B O 1
ATOM 4568 N N . LEU B 1 277 ? 23.535 48.217 -13.442 1.00 43.35 277 LEU B N 1
ATOM 4569 C CA . LEU B 1 277 ? 23.256 47.138 -12.487 1.00 43.52 277 LEU B CA 1
ATOM 4570 C C . LEU B 1 277 ? 24.562 46.591 -11.926 1.00 41.79 277 LEU B C 1
ATOM 4571 O O . LEU B 1 277 ? 24.626 46.243 -10.766 1.00 42.84 277 LEU B O 1
ATOM 4576 N N . LEU B 1 278 ? 25.607 46.510 -12.740 1.00 41.61 278 LEU B N 1
ATOM 4577 C CA . LEU B 1 278 ? 26.870 45.938 -12.273 1.00 40.53 278 LEU B CA 1
ATOM 4578 C C . LEU B 1 278 ? 27.648 46.867 -11.335 1.00 42.61 278 LEU B C 1
ATOM 4579 O O . LEU B 1 278 ? 28.444 46.400 -10.523 1.00 39.92 278 LEU B O 1
ATOM 4584 N N . GLY B 1 279 ? 27.433 48.181 -11.443 1.00 43.40 279 GLY B N 1
ATOM 4585 C CA . GLY B 1 279 ? 28.155 49.128 -10.607 1.00 44.53 279 GLY B CA 1
ATOM 4586 C C . GLY B 1 279 ? 29.508 49.516 -11.191 1.00 44.09 279 GLY B C 1
ATOM 4587 O O . GLY B 1 279 ? 30.471 49.711 -10.456 1.00 43.95 279 GLY B O 1
ATOM 4588 N N . LEU B 1 280 ? 29.572 49.628 -12.518 1.00 43.67 280 LEU B N 1
ATOM 4589 C CA . LEU B 1 280 ? 30.800 50.002 -13.221 1.00 44.28 280 LEU B CA 1
ATOM 4590 C C . LEU B 1 280 ? 30.431 50.952 -14.342 1.00 42.69 280 LEU B C 1
ATOM 4591 O O . LEU B 1 280 ? 29.365 50.800 -14.938 1.00 42.40 280 LEU B O 1
ATOM 4596 N N . PRO B 1 281 ? 31.324 51.910 -14.663 1.00 44.82 281 PRO B N 1
ATOM 4597 C CA . PRO B 1 281 ? 31.095 52.750 -15.830 1.00 44.43 281 PRO B CA 1
ATOM 4598 C C . PRO B 1 281 ? 31.209 51.965 -17.107 1.00 43.67 281 PRO B C 1
ATOM 4599 O O . PRO B 1 281 ? 31.926 50.951 -17.183 1.00 38.91 281 PRO B O 1
ATOM 4603 N N . ASP B 1 282 ? 30.468 52.440 -18.093 1.00 44.48 282 ASP B N 1
ATOM 4604 C CA . ASP B 1 282 ? 30.571 51.989 -19.464 1.00 45.33 282 ASP B CA 1
ATOM 4605 C C . ASP B 1 282 ? 32.023 51.723 -19.870 1.00 44.97 282 ASP B C 1
ATOM 4606 O O . ASP B 1 282 ? 32.317 50.701 -20.467 1.00 43.99 282 ASP B O 1
ATOM 4611 N N . GLU B 1 283 ? 32.903 52.656 -19.520 1.00 45.87 283 GLU B N 1
ATOM 4612 C CA . GLU B 1 283 ? 34.313 52.667 -19.929 1.00 47.50 283 GLU B CA 1
ATOM 4613 C C . GLU B 1 283 ? 35.088 51.479 -19.381 1.00 46.45 283 GLU B C 1
ATOM 4614 O O . GLU B 1 283 ? 36.109 51.110 -19.939 1.00 44.95 283 GLU B O 1
ATOM 4620 N N . ARG B 1 284 ? 34.645 50.907 -18.263 1.00 45.48 284 ARG B N 1
ATOM 4621 C CA . ARG B 1 284 ? 35.292 49.693 -17.745 1.00 45.86 284 ARG B CA 1
ATOM 4622 C C . ARG B 1 284 ? 34.563 48.398 -18.156 1.00 41.80 284 ARG B C 1
ATOM 4623 O O . ARG B 1 284 ? 34.785 47.331 -17.559 1.00 40.56 284 ARG B O 1
ATOM 4631 N N . THR B 1 285 ? 33.679 48.498 -19.149 1.00 38.38 285 THR B N 1
ATOM 4632 C CA . THR B 1 285 ? 33.118 47.311 -19.807 1.00 35.03 285 THR B CA 1
ATOM 4633 C C . THR B 1 285 ? 33.636 47.178 -21.244 1.00 34.24 285 THR B C 1
ATOM 4634 O O . THR B 1 285 ? 34.268 48.099 -21.774 1.00 33.43 285 THR B O 1
ATOM 4638 N N . SER B 1 286 ? 33.343 46.027 -21.860 1.00 29.93 286 SER B N 1
ATOM 4639 C CA . SER B 1 286 ? 33.739 45.710 -23.220 1.00 29.94 286 SER B CA 1
ATOM 4640 C C . SER B 1 286 ? 32.864 46.344 -24.316 1.00 29.45 286 SER B C 1
ATOM 4641 O O . SER B 1 286 ? 33.025 46.042 -25.498 1.00 29.35 286 SER B O 1
ATOM 4644 N N . TRP B 1 287 ? 31.932 47.204 -23.951 1.00 31.90 287 TRP B N 1
ATOM 4645 C CA . TRP B 1 287 ? 31.065 47.860 -24.947 1.00 34.59 287 TRP B CA 1
ATOM 4646 C C . TRP B 1 287 ? 31.819 48.512 -26.121 1.00 33.51 287 TRP B C 1
ATOM 4647 O O . TRP B 1 287 ? 31.397 48.392 -27.263 1.00 34.17 287 TRP B O 1
ATOM 4658 N N . ALA B 1 288 ? 32.913 49.211 -25.857 1.00 33.92 288 ALA B N 1
ATOM 4659 C CA . ALA B 1 288 ? 33.641 49.896 -26.955 1.00 35.88 288 ALA B CA 1
ATOM 4660 C C . ALA B 1 288 ? 34.083 48.885 -28.035 1.00 34.92 288 ALA B C 1
ATOM 4661 O O . ALA B 1 288 ? 34.055 49.182 -29.243 1.00 32.79 288 ALA B O 1
ATOM 4663 N N . TYR B 1 289 ? 34.455 47.681 -27.596 1.00 34.04 289 TYR B N 1
ATOM 4664 C CA . TYR B 1 289 ? 34.798 46.590 -28.507 1.00 33.61 289 TYR B CA 1
ATOM 4665 C C . TYR B 1 289 ? 33.529 45.930 -29.044 1.00 33.27 289 TYR B C 1
ATOM 4666 O O . TYR B 1 289 ? 33.336 45.800 -30.272 1.00 31.96 289 TYR B O 1
ATOM 4675 N N . GLY B 1 290 ? 32.666 45.497 -28.122 1.00 31.32 290 GLY B N 1
ATOM 4676 C CA . GLY B 1 290 ? 31.414 44.853 -28.503 1.00 30.81 290 GLY B CA 1
ATOM 4677 C C . GLY B 1 290 ? 30.610 45.539 -29.580 1.00 28.01 290 GLY B C 1
ATOM 4678 O O . GLY B 1 290 ? 30.054 44.897 -30.473 1.00 26.76 290 GLY B O 1
ATOM 4679 N N . ARG B 1 291 ? 30.548 46.858 -29.515 1.00 29.04 291 ARG B N 1
ATOM 4680 C CA . ARG B 1 291 ? 29.735 47.590 -30.469 1.00 30.54 291 ARG B CA 1
ATOM 4681 C C . ARG B 1 291 ? 30.332 47.632 -31.870 1.00 30.32 291 ARG B C 1
ATOM 4682 O O . ARG B 1 291 ? 29.678 48.116 -32.780 1.00 32.43 291 ARG B O 1
ATOM 4690 N N . THR B 1 292 ? 31.566 47.155 -32.041 1.00 30.77 292 THR B N 1
ATOM 4691 C CA . THR B 1 292 ? 32.154 46.947 -33.386 1.00 31.53 292 THR B CA 1
ATOM 4692 C C . THR B 1 292 ? 31.972 45.496 -33.933 1.00 30.65 292 THR B C 1
ATOM 4693 O O . THR B 1 292 ? 32.168 45.267 -35.137 1.00 30.81 292 THR B O 1
ATOM 4697 N N . THR B 1 293 ? 31.623 44.527 -33.072 1.00 29.77 293 THR B N 1
ATOM 4698 C CA . THR B 1 293 ? 31.484 43.104 -33.509 1.00 27.42 293 THR B CA 1
ATOM 4699 C C . THR B 1 293 ? 30.043 42.600 -33.598 1.00 28.59 293 THR B C 1
ATOM 4700 O O . THR B 1 293 ? 29.767 41.635 -34.299 1.00 24.57 293 THR B O 1
ATOM 4704 N N . GLY B 1 294 ? 29.132 43.244 -32.873 1.00 26.22 294 GLY B N 1
ATOM 4705 C CA . GLY B 1 294 ? 27.837 42.654 -32.627 1.00 27.75 294 GLY B CA 1
ATOM 4706 C C . GLY B 1 294 ? 27.954 41.494 -31.643 1.00 26.87 294 GLY B C 1
ATOM 4707 O O . GLY B 1 294 ? 28.994 41.232 -31.078 1.00 27.25 294 GLY B O 1
ATOM 4708 N N . HIS B 1 295 ? 26.839 40.835 -31.446 1.00 24.11 295 HIS B N 1
ATOM 4709 C CA . HIS B 1 295 ? 26.688 39.725 -30.525 1.00 27.66 295 HIS B CA 1
ATOM 4710 C C . HIS B 1 295 ? 27.132 38.479 -31.258 1.00 22.49 295 HIS B C 1
ATOM 4711 O O . HIS B 1 295 ? 26.448 38.035 -32.163 1.00 21.92 295 HIS B O 1
ATOM 4718 N N . VAL B 1 296 ? 28.354 38.033 -30.963 1.00 24.93 296 VAL B N 1
ATOM 4719 C CA . VAL B 1 296 ? 29.002 36.915 -31.668 1.00 25.19 296 VAL B CA 1
ATOM 4720 C C . VAL B 1 296 ? 28.591 35.548 -31.083 1.00 24.19 296 VAL B C 1
ATOM 4721 O O . VAL B 1 296 ? 29.409 34.774 -30.584 1.00 26.29 296 VAL B O 1
ATOM 4725 N N . GLY B 1 297 ? 27.297 35.273 -31.183 1.00 26.91 297 GLY B N 1
ATOM 4726 C CA . GLY B 1 297 ? 26.702 34.039 -30.646 1.00 27.43 297 GLY B CA 1
ATOM 4727 C C . GLY B 1 297 ? 27.003 33.932 -29.162 1.00 26.42 297 GLY B C 1
ATOM 4728 O O . GLY B 1 297 ? 26.843 34.891 -28.417 1.00 27.88 297 GLY B O 1
ATOM 4729 N N . ALA B 1 298 ? 27.531 32.789 -28.761 1.00 27.65 298 ALA B N 1
ATOM 4730 C CA . ALA B 1 298 ? 27.839 32.536 -27.362 1.00 27.99 298 ALA B CA 1
ATOM 4731 C C . ALA B 1 298 ? 29.265 32.982 -27.009 1.00 28.76 298 ALA B C 1
ATOM 4732 O O . ALA B 1 298 ? 29.731 32.685 -25.909 1.00 24.98 298 ALA B O 1
ATOM 4734 N N . GLY B 1 299 ? 29.942 33.680 -27.939 1.00 26.35 299 GLY B N 1
ATOM 4735 C CA . GLY B 1 299 ? 31.377 33.991 -27.823 1.00 24.00 299 GLY B CA 1
ATOM 4736 C C . GLY B 1 299 ? 31.794 35.379 -27.386 1.00 24.99 299 GLY B C 1
ATOM 4737 O O . GLY B 1 299 ? 33.007 35.683 -27.386 1.00 27.96 299 GLY B O 1
ATOM 4738 N N . ASP B 1 300 ? 30.846 36.222 -26.980 1.00 25.65 300 ASP B N 1
ATOM 4739 C CA . ASP B 1 300 ? 31.202 37.607 -26.579 1.00 28.10 300 ASP B CA 1
ATOM 4740 C C . ASP B 1 300 ? 32.234 37.630 -25.464 1.00 28.57 300 ASP B C 1
ATOM 4741 O O . ASP B 1 300 ? 33.154 38.480 -25.476 1.00 25.72 300 ASP B O 1
ATOM 4746 N N . GLN B 1 301 ? 32.125 36.692 -24.504 1.00 26.92 301 GLN B N 1
ATOM 4747 C CA . GLN B 1 301 ? 32.990 36.791 -23.322 1.00 26.22 301 GLN B CA 1
ATOM 4748 C C . GLN B 1 301 ? 34.400 36.310 -23.661 1.00 26.35 301 GLN B C 1
ATOM 4749 O O . GLN B 1 301 ? 35.388 36.945 -23.277 1.00 25.27 301 GLN B O 1
ATOM 4755 N N . TYR B 1 302 ? 34.509 35.226 -24.422 1.00 26.13 302 TYR B N 1
ATOM 4756 C CA . TYR B 1 302 ? 35.833 34.794 -24.899 1.00 25.73 302 TYR B CA 1
ATOM 4757 C C . TYR B 1 302 ? 36.431 35.879 -25.779 1.00 26.34 302 TYR B C 1
ATOM 4758 O O . TYR B 1 302 ? 37.591 36.267 -25.601 1.00 28.83 302 TYR B O 1
ATOM 4767 N N . ALA B 1 303 ? 35.663 36.329 -26.753 1.00 25.46 303 ALA B N 1
ATOM 4768 C CA . ALA B 1 303 ? 36.169 37.303 -27.714 1.00 27.68 303 ALA B CA 1
ATOM 4769 C C . ALA B 1 303 ? 36.654 38.556 -27.009 1.00 27.18 303 ALA B C 1
ATOM 4770 O O . ALA B 1 303 ? 37.745 39.084 -27.305 1.00 27.99 303 ALA B O 1
ATOM 4772 N N . GLY B 1 304 ? 35.851 39.038 -26.074 1.00 26.77 304 GLY B N 1
ATOM 4773 C CA . GLY B 1 304 ? 36.197 40.266 -25.316 1.00 28.44 304 GLY B CA 1
ATOM 4774 C C . GLY B 1 304 ? 37.420 40.104 -24.442 1.00 29.56 304 GLY B C 1
ATOM 4775 O O . GLY B 1 304 ? 38.233 41.028 -24.296 1.00 26.34 304 GLY B O 1
ATOM 4776 N N . LEU B 1 305 ? 37.561 38.929 -23.838 1.00 26.70 305 LEU B N 1
ATOM 4777 C CA . LEU B 1 305 ? 38.746 38.624 -23.034 1.00 28.78 305 LEU B CA 1
ATOM 4778 C C . LEU B 1 305 ? 39.983 38.568 -23.935 1.00 28.49 305 LEU B C 1
ATOM 4779 O O . LEU B 1 305 ? 41.018 39.090 -23.577 1.00 30.51 305 LEU B O 1
ATOM 4784 N N . ALA B 1 306 ? 39.865 37.978 -25.117 1.00 29.66 306 ALA B N 1
ATOM 4785 C CA . ALA B 1 306 ? 41.019 37.926 -26.025 1.00 30.11 306 ALA B CA 1
ATOM 4786 C C . ALA B 1 306 ? 41.412 39.348 -26.480 1.00 30.66 306 ALA B C 1
ATOM 4787 O O . ALA B 1 306 ? 42.606 39.669 -26.577 1.00 30.78 306 ALA B O 1
ATOM 4789 N N . HIS B 1 307 ? 40.405 40.183 -26.733 1.00 30.27 307 HIS B N 1
ATOM 4790 C CA . HIS B 1 307 ? 40.640 41.572 -27.113 1.00 33.77 307 HIS B CA 1
ATOM 4791 C C . HIS B 1 307 ? 41.448 42.284 -26.036 1.00 33.49 307 HIS B C 1
ATOM 4792 O O . HIS B 1 307 ? 42.437 42.916 -26.352 1.00 37.13 307 HIS B O 1
ATOM 4799 N N . LEU B 1 308 ? 41.048 42.164 -24.768 1.00 35.47 308 LEU B N 1
ATOM 4800 C CA . LEU B 1 308 ? 41.803 42.761 -23.665 1.00 37.07 308 LEU B CA 1
ATOM 4801 C C . LEU B 1 308 ? 43.251 42.302 -23.665 1.00 38.01 308 LEU B C 1
ATOM 4802 O O . LEU B 1 308 ? 44.174 43.105 -23.563 1.00 37.06 308 LEU B O 1
ATOM 4807 N N . VAL B 1 309 ? 43.432 40.995 -23.763 1.00 36.39 309 VAL B N 1
ATOM 4808 C CA . VAL B 1 309 ? 44.736 40.385 -23.610 1.00 37.22 309 VAL B CA 1
ATOM 4809 C C . VAL B 1 309 ? 45.661 40.723 -24.772 1.00 38.23 309 VAL B C 1
ATOM 4810 O O . VAL B 1 309 ? 46.816 41.083 -24.556 1.00 40.21 309 VAL B O 1
ATOM 4814 N N . GLU B 1 310 ? 45.147 40.614 -25.993 1.00 40.56 310 GLU B N 1
ATOM 4815 C CA . GLU B 1 310 ? 45.955 40.875 -27.205 1.00 43.72 310 GLU B CA 1
ATOM 4816 C C . GLU B 1 310 ? 46.460 42.323 -27.289 1.00 44.56 310 GLU B C 1
ATOM 4817 O O . GLU B 1 310 ? 47.532 42.590 -27.840 1.00 42.10 310 GLU B O 1
ATOM 4823 N N . ASN B 1 311 ? 45.669 43.254 -26.763 1.00 43.06 311 ASN B N 1
ATOM 4824 C CA . ASN B 1 311 ? 45.994 44.676 -26.825 1.00 44.88 311 ASN B CA 1
ATOM 4825 C C . ASN B 1 311 ? 46.580 45.183 -25.515 1.00 45.26 311 ASN B C 1
ATOM 4826 O O . ASN B 1 311 ? 46.587 46.398 -25.267 1.00 43.59 311 ASN B O 1
ATOM 4831 N N . ALA B 1 312 ? 47.108 44.245 -24.715 1.00 45.31 312 ALA B N 1
ATOM 4832 C CA . ALA B 1 312 ? 47.634 44.507 -23.375 1.00 44.44 312 ALA B CA 1
ATOM 4833 C C . ALA B 1 312 ? 46.852 45.604 -22.655 1.00 44.80 312 ALA B C 1
ATOM 4834 O O . ALA B 1 312 ? 47.441 46.542 -22.159 1.00 45.76 312 ALA B O 1
ATOM 4836 N N . LEU B 1 313 ? 45.526 45.477 -22.603 1.00 41.58 313 LEU B N 1
ATOM 4837 C CA . LEU B 1 313 ? 44.684 46.442 -21.898 1.00 44.35 313 LEU B CA 1
ATOM 4838 C C . LEU B 1 313 ? 44.488 46.067 -20.425 1.00 44.27 313 LEU B C 1
ATOM 4839 O O . LEU B 1 313 ? 43.836 46.792 -19.682 1.00 45.59 313 LEU B O 1
ATOM 4844 N N . VAL B 1 314 ? 45.042 44.933 -20.018 1.00 44.54 314 VAL B N 1
ATOM 4845 C CA . VAL B 1 314 ? 45.096 44.543 -18.615 1.00 46.24 314 VAL B CA 1
ATOM 4846 C C . VAL B 1 314 ? 46.534 44.175 -18.278 1.00 47.60 314 VAL B C 1
ATOM 4847 O O . VAL B 1 314 ? 47.360 44.039 -19.171 1.00 47.79 314 VAL B O 1
ATOM 4851 N N . GLN B 1 315 ? 46.828 44.045 -16.990 1.00 50.11 315 GLN B N 1
ATOM 4852 C CA . GLN B 1 315 ? 48.188 43.733 -16.511 1.00 53.05 315 GLN B CA 1
ATOM 4853 C C . GLN B 1 315 ? 48.094 42.740 -15.349 1.00 51.56 315 GLN B C 1
ATOM 4854 O O . GLN B 1 315 ? 47.035 42.630 -14.716 1.00 48.79 315 GLN B O 1
ATOM 4860 N N . PRO B 1 316 ? 49.202 42.046 -15.034 1.00 51.14 316 PRO B N 1
ATOM 4861 C CA . PRO B 1 316 ? 49.163 41.119 -13.898 1.00 50.74 316 PRO B CA 1
ATOM 4862 C C . PRO B 1 316 ? 48.570 41.758 -12.621 1.00 48.99 316 PRO B C 1
ATOM 4863 O O . PRO B 1 316 ? 48.829 42.911 -12.324 1.00 47.50 316 PRO B O 1
ATOM 4867 N N . GLY B 1 317 ? 47.746 41.011 -11.906 1.00 46.66 317 GLY B N 1
ATOM 4868 C CA . GLY B 1 317 ? 47.038 41.536 -10.747 1.00 46.86 317 GLY B CA 1
ATOM 4869 C C . GLY B 1 317 ? 45.632 42.022 -11.078 1.00 43.60 317 GLY B C 1
ATOM 4870 O O . GLY B 1 317 ? 44.785 42.085 -10.198 1.00 43.97 317 GLY B O 1
ATOM 4871 N N . ASP B 1 318 ? 45.378 42.389 -12.333 1.00 41.86 318 ASP B N 1
ATOM 4872 C CA . ASP B 1 318 ? 44.048 42.845 -12.715 1.00 38.94 318 ASP B CA 1
ATOM 4873 C C . ASP B 1 318 ? 43.044 41.681 -12.621 1.00 40.47 318 ASP B C 1
ATOM 4874 O O . ASP B 1 318 ? 43.334 40.573 -13.054 1.00 37.15 318 ASP B O 1
ATOM 4879 N N . ARG B 1 319 ? 41.886 41.956 -12.040 1.00 40.26 319 ARG B N 1
ATOM 4880 C CA . ARG B 1 319 ? 40.792 40.994 -11.992 1.00 40.15 319 ARG B CA 1
ATOM 4881 C C . ARG B 1 319 ? 39.745 41.486 -12.959 1.00 37.59 319 ARG B C 1
ATOM 4882 O O . ARG B 1 319 ? 39.385 42.680 -12.972 1.00 40.54 319 ARG B O 1
ATOM 4890 N N . VAL B 1 320 ? 39.299 40.560 -13.798 1.00 36.85 320 VAL B N 1
ATOM 4891 C CA . VAL B 1 320 ? 38.303 40.801 -14.805 1.00 32.55 320 VAL B CA 1
ATOM 4892 C C . VAL B 1 320 ? 37.041 39.985 -14.502 1.00 32.95 320 VAL B C 1
ATOM 4893 O O . VAL B 1 320 ? 37.121 38.778 -14.183 1.00 29.91 320 VAL B O 1
ATOM 4897 N N . LEU B 1 321 ? 35.883 40.640 -14.618 1.00 32.27 321 LEU B N 1
ATOM 4898 C CA . LEU B 1 321 ? 34.567 39.956 -14.536 1.00 32.27 321 LEU B CA 1
ATOM 4899 C C . LEU B 1 321 ? 34.119 39.578 -15.937 1.00 31.26 321 LEU B C 1
ATOM 4900 O O . LEU B 1 321 ? 33.994 40.428 -16.805 1.00 31.78 321 LEU B O 1
ATOM 4905 N N . LEU B 1 322 ? 33.956 38.289 -16.180 1.00 29.11 322 LEU B N 1
ATOM 4906 C CA . LEU B 1 322 ? 33.312 37.806 -17.410 1.00 26.24 322 LEU B CA 1
ATOM 4907 C C . LEU B 1 322 ? 31.852 37.593 -17.054 1.00 26.95 322 LEU B C 1
ATOM 4908 O O . LEU B 1 322 ? 31.551 36.914 -16.078 1.00 28.60 322 LEU B O 1
ATOM 4913 N N . PHE B 1 323 ? 30.938 38.165 -17.820 1.00 26.61 323 PHE B N 1
ATOM 4914 C CA . PHE B 1 323 ? 29.549 38.169 -17.421 1.00 25.98 323 PHE B CA 1
ATOM 4915 C C . PHE B 1 323 ? 28.650 37.674 -18.572 1.00 28.63 323 PHE B C 1
ATOM 4916 O O . PHE B 1 323 ? 28.526 38.315 -19.626 1.00 27.32 323 PHE B O 1
ATOM 4924 N N . GLY B 1 324 ? 28.019 36.513 -18.363 1.00 27.78 324 GLY B N 1
ATOM 4925 C CA . GLY B 1 324 ? 27.127 35.957 -19.348 1.00 23.49 324 GLY B CA 1
ATOM 4926 C C . GLY B 1 324 ? 25.718 36.502 -19.369 1.00 25.70 324 GLY B C 1
ATOM 4927 O O . GLY B 1 324 ? 25.462 37.693 -19.111 1.00 28.25 324 GLY B O 1
ATOM 4928 N N . GLY B 1 325 ? 24.807 35.614 -19.713 1.00 24.61 325 GLY B N 1
ATOM 4929 C CA . GLY B 1 325 ? 23.416 35.944 -19.905 1.00 28.58 325 GLY B CA 1
ATOM 4930 C C . GLY B 1 325 ? 22.925 35.426 -21.221 1.00 26.85 325 GLY B C 1
ATOM 4931 O O . GLY B 1 325 ? 23.485 35.751 -22.253 1.00 33.73 325 GLY B O 1
ATOM 4932 N N . GLY B 1 326 ? 21.896 34.600 -21.185 1.00 24.64 326 GLY B N 1
ATOM 4933 C CA . GLY B 1 326 ? 21.203 34.180 -22.390 1.00 26.30 326 GLY B CA 1
ATOM 4934 C C . GLY B 1 326 ? 19.789 33.735 -22.073 1.00 22.95 326 GLY B C 1
ATOM 4935 O O . GLY B 1 326 ? 19.477 33.374 -20.947 1.00 25.30 326 GLY B O 1
ATOM 4936 N N . ALA B 1 327 ? 18.952 33.730 -23.083 1.00 24.13 327 ALA B N 1
ATOM 4937 C CA . ALA B 1 327 ? 17.547 33.361 -22.937 1.00 26.21 327 ALA B CA 1
ATOM 4938 C C . ALA B 1 327 ? 17.439 31.982 -22.262 1.00 25.32 327 ALA B C 1
ATOM 4939 O O . ALA B 1 327 ? 18.277 31.108 -22.494 1.00 24.87 327 ALA B O 1
ATOM 4941 N N . GLY B 1 328 ? 16.390 31.811 -21.448 1.00 26.40 328 GLY B N 1
ATOM 4942 C CA . GLY B 1 328 ? 16.291 30.681 -20.531 1.00 24.51 328 GLY B CA 1
ATOM 4943 C C . GLY B 1 328 ? 15.522 30.986 -19.266 1.00 27.37 328 GLY B C 1
ATOM 4944 O O . GLY B 1 328 ? 14.467 30.375 -19.029 1.00 27.76 328 GLY B O 1
ATOM 4945 N N . TYR B 1 329 ? 16.012 31.912 -18.438 1.00 28.05 329 TYR B N 1
ATOM 4946 C CA . TYR B 1 329 ? 17.183 32.752 -18.690 1.00 26.86 329 TYR B CA 1
ATOM 4947 C C . TYR B 1 329 ? 18.261 32.363 -17.714 1.00 24.35 329 TYR B C 1
ATOM 4948 O O . TYR B 1 329 ? 17.996 32.170 -16.540 1.00 25.98 329 TYR B O 1
ATOM 4957 N N . THR B 1 330 ? 19.490 32.252 -18.204 1.00 24.49 330 THR B N 1
ATOM 4958 C CA . THR B 1 330 ? 20.612 31.820 -17.404 1.00 24.56 330 THR B CA 1
ATOM 4959 C C . THR B 1 330 ? 21.761 32.765 -17.561 1.00 25.92 330 THR B C 1
ATOM 4960 O O . THR B 1 330 ? 22.064 33.186 -18.649 1.00 26.90 330 THR B O 1
ATOM 4964 N N . CYS B 1 331 ? 22.444 33.065 -16.471 1.00 28.12 331 CYS B N 1
ATOM 4965 C CA . CYS B 1 331 ? 23.590 33.930 -16.521 1.00 26.42 331 CYS B CA 1
ATOM 4966 C C . CYS B 1 331 ? 24.695 33.386 -15.660 1.00 25.89 331 CYS B C 1
ATOM 4967 O O . CYS B 1 331 ? 24.550 33.300 -14.442 1.00 28.11 331 CYS B O 1
ATOM 4970 N N . THR B 1 332 ? 25.809 33.034 -16.290 1.00 25.03 332 THR B N 1
ATOM 4971 C CA . THR B 1 332 ? 27.016 32.600 -15.581 1.00 25.51 332 THR B CA 1
ATOM 4972 C C . THR B 1 332 ? 28.077 33.699 -15.638 1.00 28.13 332 THR B C 1
ATOM 4973 O O . THR B 1 332 ? 28.372 34.201 -16.719 1.00 28.71 332 THR B O 1
ATOM 4977 N N . ALA B 1 333 ? 28.631 34.052 -14.473 1.00 25.44 333 ALA B N 1
ATOM 4978 C CA . ALA B 1 333 ? 29.659 35.041 -14.346 1.00 29.31 333 ALA B CA 1
ATOM 4979 C C . ALA B 1 333 ? 30.894 34.369 -13.777 1.00 31.08 333 ALA B C 1
ATOM 4980 O O . ALA B 1 333 ? 30.807 33.295 -13.150 1.00 29.62 333 ALA B O 1
ATOM 4982 N N . ALA B 1 334 ? 32.037 34.991 -14.009 1.00 28.58 334 ALA B N 1
ATOM 4983 C CA . ALA B 1 334 ? 33.325 34.464 -13.529 1.00 29.36 334 ALA B CA 1
ATOM 4984 C C . ALA B 1 334 ? 34.231 35.623 -13.206 1.00 32.11 334 ALA B C 1
ATOM 4985 O O . ALA B 1 334 ? 34.194 36.643 -13.874 1.00 34.25 334 ALA B O 1
ATOM 4987 N N . VAL B 1 335 ? 35.045 35.474 -12.178 1.00 33.04 335 VAL B N 1
ATOM 4988 C CA . VAL B 1 335 ? 36.105 36.417 -11.942 1.00 34.80 335 VAL B CA 1
ATOM 4989 C C . VAL B 1 335 ? 37.400 35.724 -12.280 1.00 32.76 335 VAL B C 1
ATOM 4990 O O . VAL B 1 335 ? 37.683 34.658 -11.751 1.00 37.76 335 VAL B O 1
ATOM 4994 N N . VAL B 1 336 ? 38.177 36.354 -13.146 1.00 33.78 336 VAL B N 1
ATOM 4995 C CA . VAL B 1 336 ? 39.470 35.868 -13.609 1.00 33.98 336 VAL B CA 1
ATOM 4996 C C . VAL B 1 336 ? 40.563 36.859 -13.210 1.00 35.77 336 VAL B C 1
ATOM 4997 O O . VAL B 1 336 ? 40.372 38.071 -13.337 1.00 37.81 336 VAL B O 1
ATOM 5001 N N . GLU B 1 337 ? 41.699 36.357 -12.736 1.00 34.40 337 GLU B N 1
ATOM 5002 C CA . GLU B 1 337 ? 42.794 37.218 -12.292 1.00 37.48 337 GLU B CA 1
ATOM 5003 C C . GLU B 1 337 ? 43.945 37.012 -13.248 1.00 37.51 337 GLU B C 1
ATOM 5004 O O . GLU B 1 337 ? 44.370 35.875 -13.456 1.00 32.97 337 GLU B O 1
ATOM 5010 N N . ILE B 1 338 ? 44.454 38.106 -13.813 1.00 35.67 338 ILE B N 1
ATOM 5011 C CA . ILE B 1 338 ? 45.557 38.013 -14.769 1.00 37.85 338 ILE B CA 1
ATOM 5012 C C . ILE B 1 338 ? 46.810 37.761 -13.976 1.00 38.77 338 ILE B C 1
ATOM 5013 O O . ILE B 1 338 ? 47.140 38.545 -13.076 1.00 40.73 338 ILE B O 1
ATOM 5018 N N . LEU B 1 339 ? 47.512 36.678 -14.294 1.00 41.54 339 LEU B N 1
ATOM 5019 C CA . LEU B 1 339 ? 48.766 36.333 -13.603 1.00 44.86 339 LEU B CA 1
ATOM 5020 C C . LEU B 1 339 ? 50.006 36.732 -14.392 1.00 47.96 339 LEU B C 1
ATOM 5021 O O . LEU B 1 339 ? 51.005 37.176 -13.824 1.00 48.24 339 LEU B O 1
ATOM 5026 N N . ARG B 1 340 ? 49.955 36.524 -15.698 1.00 50.76 340 ARG B N 1
ATOM 5027 C CA . ARG B 1 340 ? 51.051 36.914 -16.582 1.00 55.48 340 ARG B CA 1
ATOM 5028 C C . ARG B 1 340 ? 50.487 37.458 -17.875 1.00 55.92 340 ARG B C 1
ATOM 5029 O O . ARG B 1 340 ? 49.340 37.187 -18.227 1.00 53.17 340 ARG B O 1
ATOM 5037 N N . MET B 1 341 ? 51.296 38.228 -18.588 1.00 59.83 341 MET B N 1
ATOM 5038 C CA . MET B 1 341 ? 50.913 38.672 -19.913 1.00 63.11 341 MET B CA 1
ATOM 5039 C C . MET B 1 341 ? 51.639 37.858 -20.992 1.00 66.62 341 MET B C 1
ATOM 5040 O O . MET B 1 341 ? 52.824 38.105 -21.253 1.00 69.31 341 MET B O 1
ATOM 5045 N N . PRO B 1 342 ? 50.914 36.903 -21.640 1.00 67.55 342 PRO B N 1
ATOM 5046 C CA . PRO B 1 342 ? 51.520 35.954 -22.587 1.00 69.19 342 PRO B CA 1
ATOM 5047 C C . PRO B 1 342 ? 51.697 36.531 -24.006 1.00 69.61 342 PRO B C 1
ATOM 5048 O O . PRO B 1 342 ? 52.543 37.404 -24.222 1.00 71.71 342 PRO B O 1
#

B-factor: mean 31.33, std 9.18, range [14.87, 72.83]

Sequence (684 aa):
MRWENLFVSGVAAWLPPLSTAQDAVMAGLLDPARSKLRGIESVTVASDAEEDAPPRMAARAARAALGRGDVDPADVSLVLHSSLWFQGIDLWPAASYVAHEAVGRHVPAFGLAQRCNGGMGAIELAGAYLGSGIGAGHAALLTTGDRFAGPRIDRWNSVDVTMYGDGAAALVLSTRDGFARVLSTATGVDNSLEILARGDEPFAPHPVEPSPVADLGTRTVRRGAELADLPDLTHRYYIDLLVAAKTQALEDAGTAIEDIAHAVIPVSRRGTGHELHDLLGLPDERTSWAYGRTTGHVGAGDQYAGLAHLVENALVQPGDRVLLFGGGAGYTCTAAVVEILRMPMRWENLFVSGVAAWLPPLSTAQDAVMAGLLDPARSKLRGIESVTVASDAEEDAPPRMAARAARAALGRGDVDPADVSLVLHSSLWFQGIDLWPAASYVAHEAVGRHVPAFGLAQRCNGGMGAIELAGAYLGSGIGAGHAALLTTGDRFAGPRIDRWNSVDVTMYGDGAAALVLSTRDGFARVLSTATGVDNSLEILARGDEPFAPHPVEPSPVADLGTRTVRGAELADLPDLTHRYIDLLVAAKTQALEDAGTAIEDIAHAVIPVSRRGTGHELHDLLGLPDERTSWAYGRTTGHVGAGDQYAGLAHLVENALVQPGDRVLLFGGGAGYTCTAAVVEILRMP

Foldseek 3Di:
DFDPFKWWQFKFWQFADKDAPVVCCVVVLAPVVLCLQLLQGIATADDPDPCQQFLNLFLVQLQRRCVSRVPQLQQAQEEEEEFADDRDDPPDASQCSSNCSRRRNPHYGYYDYPWLQGQQVVCVVVVVVQPPPPTDHFKHKYKYFDHDDPDAESQNALERFWGEHGTMMMIMMGSHYHQKDFRFKDKFADLLQLQLQQQPPDDDPDADPPHHYHRSVVSNVSSCVVSVDPCSVVSVLVRQLRGLVCQQVSNVHDLVQAQAEQEFSTGSRDDDDVCVSSPHDPVRYLNVVCSRHIGHINCSQSHSVNVCQVVVVDAAQHKYKYWTFRRSTMIMIIIMGGHHRD/DFDPFKWWLFKFWQFADKDFVVVCVVVVLAPVVLCVLWLQGTATADDPDPCQQFLNLFLVQLQRGCVRRVFALVQAAEEEEEFADDRPDPPDDSQCSSNCSNRRDPHYGYYDYQWLQRQQVVSVVVSCVLVPPPGRHFKHKYKYFDHDDPDAESQRALESFWGEHGIMMMIMMGSHDHQKGFRFKFKFFDLLQLQLQAQPPDDDPDADPPHHYHHSVNSNVNSCVVSVDPCVVVSVLVRQVRRLVCQCVSSVHDLVLAQAEQEFRTHSSPPDDPCVSSVHDPVRYLNVVCSRHIGHINCSQSHSVVVCLVVVVDAAQHKYKYWTFDRSTMIMITIMGRHHRD

CATH classification: 3.40.47.10 (+1 more: 3.40.47.10)

Secondary structure (DSSP, 8-state):
-B-SS-EEEEEEEE---EEEHHHHHHTTSS-HHHH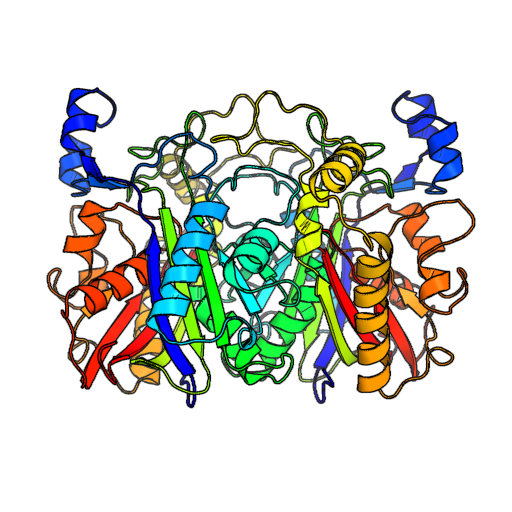HHH---EEE---SSGGGSHHHHHHHHHHHHHHHTT--GGGEEEEEEE-SS--SSSSS-HHHHHHHHHT-SSS-EEEEEBTBTHHHHHHHHHHHHHHTTSSSSSEEEEEEEE---TTT--TTTSSSS--B--EEEEEEEESS--SEEEEEEEEEE-GGGGGGGTTT----SS--SSPPPP-HHHHHHHHHHHH--TTHHHHHHHHHHHHHHHHHHHTT--GGG-SEEE--S----SS--HHHHHTS-GGGBTHHHHHHH-B-TT-HHHHHHHHHHHTT---TT-EEEEE--BTTTEEEEEEEEE----/-B-SS-EEEEEEEE---EEEHHHHHHTTSS-HHHHHHH---EEE---SSGGGSHHHHHHHHHHHHHHHHT--GGGEEEEEEE-SS--SSSSS-HHHHHHHHHT-SSS-EEEEEBTBTHHHHHHHHHHHHHHHTSSS-SEEEEEEEE---TTT--TTTSSSS--B--EEEEEEEESS--SEEEEEEEEEE-GGGGGGGTTTPPP-SS--SSPPPP-HHHHHHHHHHHH--TTHHHHHHHHHHHHHHHHHHHTT--GGGEEEEE--S----SS--HHHHHT--GGGBTHHHHHHH-B-GGGHHHHHHHHHHHTT-S-TT-EEEEE--BTTTEEEEEEEEE----

Solvent-accessible surface area: 23608 Å² total; per-residue (Å²): 38,146,24,117,89,1,8,1,7,1,7,0,29,78,46,6,104,106,37,56,5,136,92,4,31,154,71,67,106,6,85,86,75,38,19,181,75,32,14,2,94,7,0,1,46,11,57,104,48,74,110,11,0,2,0,65,0,0,4,62,1,0,122,32,0,6,56,120,21,138,12,79,53,92,41,10,10,0,0,0,4,0,22,10,30,38,22,3,9,46,9,15,13,12,5,3,15,0,0,58,70,8,23,23,84,128,4,18,2,6,12,6,52,7,27,26,0,0,0,0,0,0,2,4,0,0,1,2,8,19,65,30,57,28,27,116,24,25,0,0,0,0,0,0,2,1,6,7,17,46,67,30,7,41,31,16,52,2,22,61,56,4,0,6,0,0,0,0,0,0,0,0,0,1,40,168,74,1,2,0,69,2,24,0,0,1,29,4,13,4,0,11,3,5,28,15,12,37,1,69,75,84,9,19,49,22,47,93,48,110,17,75,91,3,66,30,6,74,13,59,74,90,0,37,104,80,25,124,49,131,42,40,82,100,32,54,75,94,9,22,53,48,0,31,50,76,0,12,124,44,12,72,14,48,22,144,72,2,40,30,0,0,14,15,8,39,37,134,30,106,66,147,21,40,30,60,41,1,48,9,56,48,143,68,5,10,16,78,42,4,68,38,5,0,10,2,1,2,0,8,3,2,3,2,0,3,50,3,14,101,78,76,106,7,120,75,58,38,60,0,0,1,0,1,4,2,32,1,42,0,0,1,0,0,0,0,36,1,66,111,63,85,40,137,24,134,89,2,12,2,5,0,2,0,32,80,50,7,101,111,40,48,4,142,94,4,28,155,70,70,99,7,80,90,71,38,22,184,84,33,17,3,89,6,0,7,45,12,58,108,44,74,104,11,0,2,0,65,0,0,4,58,0,0,121,42,0,8,62,103,29,138,14,80,58,89,39,9,8,0,0,0,4,1,21,11,31,37,21,3,11,46,10,14,13,10,6,2,20,0,0,56,75,9,23,23,80,127,4,15,2,4,12,7,51,6,22,27,0,0,0,0,1,0,4,6,1,0,1,3,5,20,68,28,53,22,29,102,30,26,0,0,0,0,0,0,2,1,7,6,23,45,68,28,7,40,27,14,56,1,17,52,58,4,0,6,0,1,1,0,0,0,0,0,0,2,39,165,82,6,4,0,63,2,26,0,0,3,28,4,10,2,0,9,3,4,27,8,9,36,2,93,73,74,8,18,43,20,45,86,49,112,17,72,89,4,72,28,11,55,14,51,80,89,0,31,111,105,27,126,47,132,46,41,97,110,29,65,78,89,7,19,55,39,0,34,52,81,0,14,117,37,12,61,12,45,43,127,90,1,38,26,0,0,12,19,7,43,34,110,32,108,70,99,12,36,31,69,34,0,50,8,62,38,148,78,4,9,14,80,46,3,68,42,7,0,9,2,1,0,0,8,2,1,3,3,0,5,56,4,12,92,81,70,104,3,115,81,49,29,67,0,0,1,0,1,4,2,34,0,41,0,0,1,0,0,0,1,35,0,61,117,66,93

Radius of gyration: 23.79 Å; Cα contacts (8 Å, |Δi|>4): 1915; chains: 2; bounding box: 52×69×48 Å